Protein AF-0000000068096608 (afdb_homodimer)

Secondary structure (DSSP, 8-state):
--SSHHHHSTTSS---SSPPPSS--GGGHHHHHHHHHHHSS--TTHHHHTTSHHHHHHHHHHHHHHT-TT-SS-HHHHHHHHHHHHHHTT-HHHHHHHHHHHHHHHS-SHHHHHGGGGGG-SSS-HHHHHHHHHHHHHHSSS----HHHHHHHHHH--HHHHHHHHHHHHHHHHHHHHHHHTTPPP--TTHHHHTS---/--SSTTTSS-SSS---SSPPPSS--GGGHHHHHHHHHHHSS--TTHHHHTTSHHHHHHHHHHHHHHT-TT-SS-HHHHHHHHHHHHHHTT-HHHHHHHHHHHHHHHS-SHHHHHGGGGGG-SSS-HHHHHHHHHHHHHHSSS----HHHHHHHHHH--HHHHHHHHHHHHHHHHHHHHHHHTTPPP--TTHHHHTS---

Organism: Citrobacter rodentium (strain ICC168) (NCBI:txid637910)

InterPro domains:
  IPR003779 Alkyl hydroperoxide reductase AhpD/CMD-like [PF02627] (68-136)
  IPR029032 AhpD-like [G3DSA:1.20.1290.10] (29-189)
  IPR029032 AhpD-like [SSF69118] (20-190)

Sequence (398 aa):
MSDQKSRESSLNDPQPWVKPLTRLPSGLKPLTMAQKKHYGEVLHPTRWWGRMPFLFWLVALFVGFLERRRARLTPEMRALLMSRVSQACHCAFCIDANSLRLAERCGAMDKVLAVAQWQTSALFSAQERVALAYADAVTATPPQVDEALKAQMKQHFSDDEISEMTALLAFQNLSVRFNAALDIPSQGLCDSQKGAPRAMSDQKSRESSLNDPQPWVKPLTRLPSGLKPLTMAQKKHYGEVLHPTRWWGRMPFLFWLVALFVGFLERRRARLTPEMRALLMSRVSQACHCAFCIDANSLRLAERCGAMDKVLAVAQWQTSALFSAQERVALAYADAVTATPPQVDEALKAQMKQHFSDDEISEMTALLAFQNLSVRFNAALDIPSQGLCDSQKGA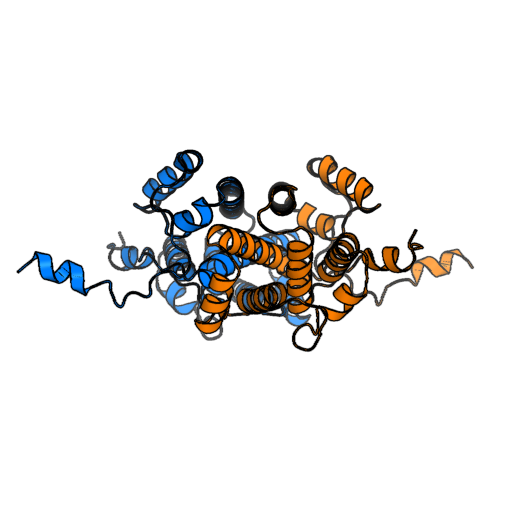PRA

Foldseek 3Di:
DVVVVVVPPCPPVPDFPDDFAPDADPLCVVVQVVCCVVQVGRQQVSRVCSVPSVVVVVLVVLVCVLCDPPDPDDQLLLLLLLCLLLVVLVQAASVQVSLQSNCVRVVDNVSSVCSPVVVPDPPDDLQSVLLSVQLNQVSDVVRHCDPVSVVSNVVRDDPRRVVSSSSSSVSSSVVNCVRVVRVRHHDCRNVVVVPDPSD/DVVVVVVPPPPVPPDFPDDFAPDADPLCVVVQVVCCVVQVGRQQVSRVCSVPSVVVVVLVVLVCVLCDPPDPDDQLLLLLLLCLLLVVLVQAASVQVSLQSNCVRVVDNPSSVCSPVVVPDPPDDLLSVLLNVQLVQVSDVVRHCDPVSVVSCVVRDDPRRVVSSSSSSVSSSVVNCVRVVRVRHHDCRNVVVVPDPPD

Structure (mmCIF, N/CA/C/O backbone):
data_AF-0000000068096608-model_v1
#
loop_
_entity.id
_entity.type
_entity.pdbx_description
1 polymer Decarboxylase
#
loop_
_atom_site.group_PDB
_atom_site.id
_atom_site.type_symbol
_atom_site.label_atom_id
_atom_site.label_alt_id
_atom_site.label_comp_id
_atom_site.label_asym_id
_atom_site.label_entity_id
_atom_site.label_seq_id
_atom_site.pdbx_PDB_ins_code
_atom_site.Cartn_x
_atom_site.Cartn_y
_atom_site.Cartn_z
_atom_site.occupancy
_atom_site.B_iso_or_equiv
_atom_site.auth_seq_id
_atom_site.auth_comp_id
_atom_site.auth_asym_id
_atom_site.auth_atom_id
_atom_site.pdbx_PDB_model_num
ATOM 1 N N . MET A 1 1 ? -47.781 9.062 4.855 1 34.31 1 MET A N 1
ATOM 2 C CA . MET A 1 1 ? -47 9.859 3.906 1 34.31 1 MET A CA 1
ATOM 3 C C . MET A 1 1 ? -45.531 9.805 4.23 1 34.31 1 MET A C 1
ATOM 5 O O . MET A 1 1 ? -44.688 9.992 3.35 1 34.31 1 MET A O 1
ATOM 9 N N . SER A 1 2 ? -45.188 9.703 5.52 1 39.62 2 SER A N 1
ATOM 10 C CA . SER A 1 2 ? -43.812 9.828 5.961 1 39.62 2 SER A CA 1
ATOM 11 C C . SER A 1 2 ? -43 8.578 5.637 1 39.62 2 SER A C 1
ATOM 13 O O . SER A 1 2 ? -41.781 8.602 5.648 1 39.62 2 SER A O 1
ATOM 15 N N . ASP A 1 3 ? -43.562 7.379 5.609 1 41.59 3 ASP A N 1
ATOM 16 C CA . ASP A 1 3 ? -42.844 6.125 5.418 1 41.59 3 ASP A CA 1
ATOM 17 C C . ASP A 1 3 ? -42.406 5.973 3.971 1 41.59 3 ASP A C 1
ATOM 19 O O . ASP A 1 3 ? -41.656 5.051 3.645 1 41.59 3 ASP A O 1
ATOM 23 N N . GLN A 1 4 ? -43.094 6.691 2.977 1 35.84 4 GLN A N 1
ATOM 24 C CA . GLN A 1 4 ? -42.719 6.527 1.573 1 35.84 4 GLN A CA 1
ATOM 25 C C . GLN A 1 4 ? -41.375 7.164 1.279 1 35.84 4 GLN A C 1
ATOM 27 O O . GLN A 1 4 ? -40.75 6.906 0.234 1 35.84 4 GLN A O 1
ATOM 32 N N . LYS A 1 5 ? -41.031 8.266 1.902 1 39.16 5 LYS A N 1
ATOM 33 C CA . LYS A 1 5 ? -39.781 8.922 1.552 1 39.16 5 LYS A CA 1
ATOM 34 C C . LYS A 1 5 ? -38.594 8 1.812 1 39.16 5 LYS A C 1
ATOM 36 O O . LYS A 1 5 ? -37.5 8.211 1.262 1 39.16 5 LYS A O 1
ATOM 41 N N . SER A 1 6 ? -38.625 7.18 2.799 1 38.69 6 SER A N 1
ATOM 42 C CA . SER A 1 6 ? -37.438 6.387 3.105 1 38.69 6 SER A CA 1
ATOM 43 C C . SER A 1 6 ? -37.188 5.336 2.029 1 38.69 6 SER A C 1
ATOM 45 O O . SER A 1 6 ? -36.094 4.773 1.949 1 38.69 6 SER A O 1
ATOM 47 N N . ARG A 1 7 ? -38.188 4.871 1.329 1 41.03 7 ARG A N 1
ATOM 48 C CA . ARG A 1 7 ? -37.969 3.822 0.338 1 41.03 7 ARG A CA 1
ATOM 49 C C . ARG A 1 7 ? -37.375 4.398 -0.949 1 41.03 7 ARG A C 1
ATOM 51 O O . ARG A 1 7 ? -36.906 3.652 -1.806 1 41.03 7 ARG A O 1
ATOM 58 N N . GLU A 1 8 ? -37.719 5.535 -1.375 1 38.59 8 GLU A N 1
ATOM 59 C CA . GLU A 1 8 ? -37.25 6.07 -2.648 1 38.59 8 GLU A CA 1
ATOM 60 C C . GLU A 1 8 ? -35.781 6.508 -2.559 1 38.59 8 GLU A C 1
ATOM 62 O O . GLU A 1 8 ? -35.219 6.941 -3.553 1 38.59 8 GLU A O 1
ATOM 67 N N . SER A 1 9 ? -35.344 6.984 -1.438 1 40.19 9 SER A N 1
ATOM 68 C CA . SER A 1 9 ? -33.969 7.473 -1.477 1 40.19 9 SER A CA 1
ATOM 69 C C . SER A 1 9 ? -33.062 6.465 -2.154 1 40.19 9 SER A C 1
ATOM 71 O O . SER A 1 9 ? -32.156 6.848 -2.91 1 40.19 9 SER A O 1
ATOM 73 N N . SER A 1 10 ? -32.844 5.148 -1.595 1 40.88 10 SER A N 1
ATOM 74 C CA . SER A 1 10 ? -31.594 4.406 -1.75 1 40.88 10 SER A CA 1
ATOM 75 C C . SER A 1 10 ? -31.516 3.748 -3.123 1 40.88 10 SER A C 1
ATOM 77 O O . SER A 1 10 ? -30.766 2.791 -3.312 1 40.88 10 SER A O 1
ATOM 79 N N . LEU A 1 11 ? -32.25 3.74 -3.863 1 43 11 LEU A N 1
ATOM 80 C CA . LEU A 1 11 ? -32.219 3.068 -5.156 1 43 11 LEU A CA 1
ATOM 81 C C . LEU A 1 11 ? -31.109 3.613 -6.031 1 43 11 LEU A C 1
ATOM 83 O O . LEU A 1 11 ? -30.578 2.898 -6.879 1 43 11 LEU A O 1
ATOM 87 N N . ASN A 1 12 ? -30.812 4.945 -5.992 1 43.88 12 ASN A N 1
ATOM 88 C CA . ASN A 1 12 ? -29.797 5.582 -6.812 1 43.88 12 ASN A CA 1
ATOM 89 C C . ASN A 1 12 ? -28.438 5.598 -6.113 1 43.88 12 ASN A C 1
ATOM 91 O O . ASN A 1 12 ? -27.484 6.195 -6.609 1 43.88 12 ASN A O 1
ATOM 95 N N . ASP A 1 13 ? -28.344 5.465 -4.809 1 51.38 13 ASP A N 1
ATOM 96 C CA . ASP A 1 13 ? -27.031 5.379 -4.172 1 51.38 13 ASP A CA 1
ATOM 97 C C . ASP A 1 13 ? -26.25 4.168 -4.68 1 51.38 13 ASP A C 1
ATOM 99 O O . ASP A 1 13 ? -26.766 3.047 -4.68 1 51.38 13 ASP A O 1
ATOM 103 N N . PRO A 1 14 ? -25.281 4.398 -5.543 1 62.41 14 PRO A N 1
ATOM 104 C CA . PRO A 1 14 ? -24.594 3.225 -6.078 1 62.41 14 PRO A CA 1
ATOM 105 C C . PRO A 1 14 ? -24.312 2.168 -5.012 1 62.41 14 PRO A C 1
ATOM 107 O O . PRO A 1 14 ? -23.875 2.504 -3.908 1 62.41 14 PRO A O 1
ATOM 110 N N . GLN A 1 15 ? -25.062 1.111 -5.039 1 79.56 15 GLN A N 1
ATOM 111 C CA . GLN A 1 15 ? -24.875 -0.04 -4.16 1 79.56 15 GLN A CA 1
ATOM 112 C C . GLN A 1 15 ? -23.438 -0.553 -4.223 1 79.56 15 GLN A C 1
ATOM 114 O O . GLN A 1 15 ? -22.844 -0.625 -5.301 1 79.56 15 GLN A O 1
ATOM 119 N N . PRO A 1 16 ? -22.797 -0.702 -3.059 1 92.88 16 PRO A N 1
ATOM 120 C CA . PRO A 1 16 ? -21.469 -1.323 -3.055 1 92.88 16 PRO A CA 1
ATOM 121 C C . PRO A 1 16 ? -21.438 -2.65 -3.809 1 92.88 16 PRO A C 1
ATOM 123 O O . PRO A 1 16 ? -22.375 -3.447 -3.703 1 92.88 16 PRO A O 1
ATOM 126 N N . TRP A 1 17 ? -20.438 -2.785 -4.598 1 97.06 17 TRP A N 1
ATOM 127 C CA . TRP A 1 17 ? -20.422 -3.979 -5.438 1 97.06 17 TRP A CA 1
ATOM 128 C C . TRP A 1 17 ? -19.906 -5.184 -4.652 1 97.06 17 TRP A C 1
ATOM 130 O O . TRP A 1 17 ? -20.141 -6.332 -5.047 1 97.06 17 TRP A O 1
ATOM 140 N N . VAL A 1 18 ? -19.172 -4.965 -3.551 1 98 18 VAL A N 1
ATOM 141 C CA . VAL A 1 18 ? -18.906 -5.945 -2.504 1 98 18 VAL A CA 1
ATOM 142 C C . VAL A 1 18 ? -19.656 -5.562 -1.233 1 98 18 VAL A C 1
ATOM 144 O O . VAL A 1 18 ? -19.484 -4.461 -0.708 1 98 18 VAL A O 1
ATOM 147 N N . LYS A 1 19 ? -20.453 -6.422 -0.754 1 95.81 19 LYS A N 1
ATOM 148 C CA . LYS A 1 19 ? -21.375 -6.102 0.34 1 95.81 19 LYS A CA 1
ATOM 149 C C . LYS A 1 19 ? -20.609 -5.895 1.646 1 95.81 19 LYS A C 1
ATOM 151 O O . LYS A 1 19 ? -19.844 -6.758 2.066 1 95.81 19 LYS A O 1
ATOM 156 N N . PRO A 1 20 ? -20.859 -4.703 2.229 1 96.75 20 PRO A N 1
ATOM 157 C CA . PRO A 1 20 ? -20.25 -4.523 3.545 1 96.75 20 PRO A CA 1
ATOM 158 C C . PRO A 1 20 ? -20.844 -5.441 4.609 1 96.75 20 PRO A C 1
ATOM 160 O O . PRO A 1 20 ? -22.031 -5.801 4.527 1 96.75 20 PRO A O 1
ATOM 163 N N . LEU A 1 21 ? -20.062 -5.816 5.598 1 97.31 21 LEU A N 1
ATOM 164 C CA . LEU A 1 21 ? -20.578 -6.617 6.707 1 97.31 21 LEU A CA 1
ATOM 165 C C . LEU A 1 21 ? -21.531 -5.809 7.566 1 97.31 21 LEU A C 1
ATOM 167 O O . LEU A 1 21 ? -21.266 -4.652 7.895 1 97.31 21 LEU A O 1
ATOM 171 N N . THR A 1 22 ? -22.609 -6.371 7.855 1 94.88 22 THR A N 1
ATOM 172 C CA . THR A 1 22 ? -23.562 -5.754 8.766 1 94.88 22 THR A CA 1
ATOM 173 C C . THR A 1 22 ? -23.203 -6.066 10.219 1 94.88 22 THR A C 1
ATOM 175 O O . THR A 1 22 ? -23.344 -5.207 11.094 1 94.88 22 THR A O 1
ATOM 178 N N . ARG A 1 23 ? -22.781 -7.273 10.43 1 96.19 23 ARG A N 1
ATOM 179 C CA . ARG A 1 23 ? -22.281 -7.695 11.734 1 96.19 23 ARG A CA 1
ATOM 180 C C . ARG A 1 23 ? -20.766 -7.852 11.719 1 96.19 23 ARG A C 1
ATOM 182 O O . ARG A 1 23 ? -20.219 -8.594 10.898 1 96.19 23 ARG A O 1
ATOM 189 N N . LEU A 1 24 ? -20.125 -7.156 12.57 1 97.12 24 LEU A N 1
ATOM 190 C CA . LEU A 1 24 ? -18.672 -7.18 12.609 1 97.12 24 LEU A CA 1
ATOM 191 C C . LEU A 1 24 ? -18.172 -8.227 13.609 1 97.12 24 LEU A C 1
ATOM 193 O O . LEU A 1 24 ? -18.797 -8.43 14.656 1 97.12 24 LEU A O 1
ATOM 197 N N . PRO A 1 25 ? -17.141 -8.891 13.281 1 97.25 25 PRO A N 1
ATOM 198 C CA . PRO A 1 25 ? -16.578 -9.867 14.219 1 97.25 25 PRO A CA 1
ATOM 199 C C . PRO A 1 25 ? -16.266 -9.266 15.578 1 97.25 25 PRO A C 1
ATOM 201 O O . PRO A 1 25 ? -15.805 -8.125 15.664 1 97.25 25 PRO A O 1
ATOM 204 N N . SER A 1 26 ? -16.438 -10.078 16.609 1 96.56 26 SER A N 1
ATOM 205 C CA . SER A 1 26 ? -16.219 -9.609 17.969 1 96.56 26 SER A CA 1
ATOM 206 C C . SER A 1 26 ? -14.758 -9.258 18.203 1 96.56 26 SER A C 1
ATOM 208 O O . SER A 1 26 ? -14.445 -8.391 19.031 1 96.56 26 SER A O 1
ATOM 210 N N . GLY A 1 27 ? -13.906 -9.836 17.469 1 96.88 27 GLY A N 1
ATOM 211 C CA . GLY A 1 27 ? -12.484 -9.57 17.594 1 96.88 27 GLY A CA 1
ATOM 212 C C . GLY A 1 27 ? -12.102 -8.148 17.219 1 96.88 27 GLY A C 1
ATOM 213 O O . GLY A 1 27 ? -11.016 -7.68 17.547 1 96.88 27 GLY A O 1
ATOM 214 N N . LEU A 1 28 ? -12.984 -7.465 16.531 1 97.44 28 LEU A N 1
ATOM 215 C CA . LEU A 1 28 ? -12.703 -6.105 16.078 1 97.44 28 LEU A CA 1
ATOM 216 C C . LEU A 1 28 ? -13.305 -5.086 17.047 1 97.44 28 LEU A C 1
ATOM 218 O O . LEU A 1 28 ? -13.211 -3.877 16.812 1 97.44 28 LEU A O 1
ATOM 222 N N . LYS A 1 29 ? -13.859 -5.52 18.172 1 97.19 29 LYS A N 1
ATOM 223 C CA . LYS A 1 29 ? -14.578 -4.637 19.078 1 97.19 29 LYS A CA 1
ATOM 224 C C . LYS A 1 29 ? -13.672 -3.52 19.594 1 97.19 29 LYS A C 1
ATOM 226 O O . LYS A 1 29 ? -14.07 -2.354 19.609 1 97.19 29 LYS A O 1
ATOM 231 N N . PRO A 1 30 ? -12.445 -3.828 20.047 1 97.75 30 PRO A N 1
ATOM 232 C CA . PRO A 1 30 ? -11.609 -2.727 20.531 1 97.75 30 PRO A CA 1
ATOM 233 C C . PRO A 1 30 ? -11.367 -1.662 19.469 1 97.75 30 PRO A C 1
ATOM 235 O O . PRO A 1 30 ? -11.312 -0.469 19.781 1 97.75 30 PRO A O 1
ATOM 238 N N . LEU A 1 31 ? -11.164 -2.064 18.266 1 96.94 31 LEU A N 1
ATOM 239 C CA . LEU A 1 31 ? -10.945 -1.125 17.172 1 96.94 31 LEU A CA 1
ATOM 240 C C . LEU A 1 31 ? -12.203 -0.318 16.875 1 96.94 31 LEU A C 1
ATOM 242 O O . LEU A 1 31 ? -12.133 0.896 16.672 1 96.94 31 LEU A O 1
ATOM 246 N N . THR A 1 32 ? -13.383 -1.022 16.844 1 97.5 32 THR A N 1
ATOM 247 C CA . THR A 1 32 ? -14.625 -0.33 16.547 1 97.5 32 THR A CA 1
ATOM 248 C C . THR A 1 32 ? -15.008 0.617 17.672 1 97.5 32 THR A C 1
ATOM 250 O O . THR A 1 32 ? -15.555 1.695 17.438 1 97.5 32 THR A O 1
ATOM 253 N N . MET A 1 33 ? -14.719 0.289 18.906 1 97.62 33 MET A N 1
ATOM 254 C CA . MET A 1 33 ? -14.977 1.17 20.047 1 97.62 33 MET A CA 1
ATOM 255 C C . MET A 1 33 ? -14.086 2.412 19.984 1 97.62 33 MET A C 1
ATOM 257 O O . MET A 1 33 ? -14.547 3.518 20.281 1 97.62 33 MET A O 1
ATOM 261 N N . ALA A 1 34 ? -12.852 2.215 19.625 1 96.06 34 ALA A N 1
ATOM 262 C CA . ALA A 1 34 ? -11.953 3.352 19.469 1 96.06 34 ALA A CA 1
ATOM 263 C C . ALA A 1 34 ? -12.43 4.285 18.359 1 96.06 34 ALA A C 1
ATOM 265 O O . ALA A 1 34 ? -12.336 5.508 18.484 1 96.06 34 ALA A O 1
ATOM 266 N N . GLN A 1 35 ? -12.859 3.725 17.266 1 96.19 35 GLN A N 1
ATOM 267 C CA . GLN A 1 35 ? -13.391 4.52 16.156 1 96.19 35 GLN A CA 1
ATOM 268 C C . GLN A 1 35 ? -14.602 5.328 16.594 1 96.19 35 GLN A C 1
ATOM 270 O O . GLN A 1 35 ? -14.711 6.52 16.281 1 96.19 35 GLN A O 1
ATOM 275 N N . LYS A 1 36 ? -15.508 4.68 17.297 1 96.19 36 LYS A N 1
ATOM 276 C CA . LYS A 1 36 ? -16.688 5.367 17.797 1 96.19 36 LYS A CA 1
ATOM 277 C C . LYS A 1 36 ? -16.312 6.5 18.75 1 96.19 36 LYS A C 1
ATOM 279 O O . LYS A 1 36 ? -16.922 7.574 18.719 1 96.19 36 LYS A O 1
ATOM 284 N N . LYS A 1 37 ? -15.375 6.25 19.562 1 95.5 37 LYS A N 1
ATOM 285 C CA . LYS A 1 37 ? -14.93 7.262 20.516 1 95.5 37 LYS A CA 1
ATOM 286 C C . LYS A 1 37 ? -14.305 8.453 19.797 1 95.5 37 LYS A C 1
ATOM 288 O O . LYS A 1 37 ? -14.586 9.609 20.141 1 95.5 37 LYS A O 1
ATOM 293 N N . HIS A 1 38 ? -13.5 8.203 18.797 1 91.06 38 HIS A N 1
ATOM 294 C CA . HIS A 1 38 ? -12.711 9.25 18.172 1 91.06 38 HIS A CA 1
ATOM 295 C C . HIS A 1 38 ? -13.516 9.953 17.078 1 91.06 38 HIS A C 1
ATOM 297 O O . HIS A 1 38 ? -13.391 11.164 16.891 1 91.06 38 HIS A O 1
ATOM 303 N N . TYR A 1 39 ? -14.32 9.172 16.359 1 92.5 39 TYR A N 1
ATOM 304 C CA . TYR A 1 39 ? -14.984 9.742 15.18 1 92.5 39 TYR A CA 1
ATOM 305 C C . TYR A 1 39 ? -16.484 9.805 15.383 1 92.5 39 TYR A C 1
ATOM 307 O O . TYR A 1 39 ? -17.203 10.398 14.57 1 92.5 39 TYR A O 1
ATOM 315 N N . GLY A 1 40 ? -16.984 9.156 16.422 1 93.06 40 GLY A N 1
ATOM 316 C CA . GLY A 1 40 ? -18.406 9.125 16.688 1 93.06 40 GLY A CA 1
ATOM 317 C C . GLY A 1 40 ? -19.125 7.992 15.977 1 93.06 40 GLY A C 1
ATOM 318 O O . GLY A 1 40 ? -20.328 7.781 16.172 1 93.06 40 GLY A O 1
ATOM 319 N N . GLU A 1 41 ? -18.422 7.223 15.125 1 95.25 41 GLU A N 1
ATOM 320 C CA . GLU A 1 41 ? -19 6.117 14.359 1 95.25 41 GLU A CA 1
ATOM 321 C C . GLU A 1 41 ? -17.922 5.133 13.922 1 95.25 41 GLU A C 1
ATOM 323 O O . GLU A 1 41 ? -16.734 5.453 13.953 1 95.25 41 GLU A O 1
ATOM 328 N N . VAL A 1 42 ? -18.406 3.904 13.523 1 96.81 42 VAL A N 1
ATOM 329 C CA . VAL A 1 42 ? -17.516 2.943 12.898 1 96.81 42 VAL A CA 1
ATOM 330 C C . VAL A 1 42 ? -17.156 3.416 11.484 1 96.81 42 VAL A C 1
ATOM 332 O O . VAL A 1 42 ? -18.047 3.795 10.711 1 96.81 42 VAL A O 1
ATOM 335 N N . LEU A 1 43 ? -15.906 3.43 11.203 1 97.06 43 LEU A N 1
ATOM 336 C CA . LEU A 1 43 ? -15.469 3.9 9.898 1 97.06 43 LEU A CA 1
ATOM 337 C C . LEU A 1 43 ? -15.875 2.918 8.805 1 97.06 43 LEU A C 1
ATOM 339 O O . LEU A 1 43 ? -15.805 1.702 8.992 1 97.06 43 LEU A O 1
ATOM 343 N N . HIS A 1 44 ? -16.266 3.385 7.688 1 97.06 44 HIS A N 1
ATOM 344 C CA . HIS A 1 44 ? -16.828 2.588 6.602 1 97.06 44 HIS A CA 1
ATOM 345 C C . HIS A 1 44 ? -15.883 1.452 6.215 1 97.06 44 HIS A C 1
ATOM 347 O O . HIS A 1 44 ? -16.312 0.311 6.043 1 97.06 44 HIS A O 1
ATOM 353 N N . PRO A 1 45 ? -14.539 1.689 6.082 1 97.88 45 PRO A N 1
ATOM 354 C CA . PRO A 1 45 ? -13.672 0.607 5.621 1 97.88 45 PRO A CA 1
ATOM 355 C C . PRO A 1 45 ? -13.688 -0.602 6.555 1 97.88 45 PRO A C 1
ATOM 357 O O . PRO A 1 45 ? -13.43 -1.727 6.117 1 97.88 45 PRO A O 1
ATOM 360 N N . THR A 1 46 ? -14.023 -0.357 7.805 1 98.31 46 THR A N 1
ATOM 361 C CA . THR A 1 46 ? -14.062 -1.433 8.789 1 98.31 46 THR A CA 1
ATOM 362 C C . THR A 1 46 ? -15.016 -2.537 8.344 1 98.31 46 THR A C 1
ATOM 364 O O . THR A 1 46 ? -14.766 -3.719 8.586 1 98.31 46 THR A O 1
ATOM 367 N N . ARG A 1 47 ? -16.031 -2.219 7.629 1 97.94 47 ARG A N 1
ATOM 368 C CA . ARG A 1 47 ? -17.062 -3.166 7.242 1 97.94 47 ARG A CA 1
ATOM 369 C C . ARG A 1 47 ? -16.609 -4.047 6.086 1 97.94 47 ARG A C 1
ATOM 371 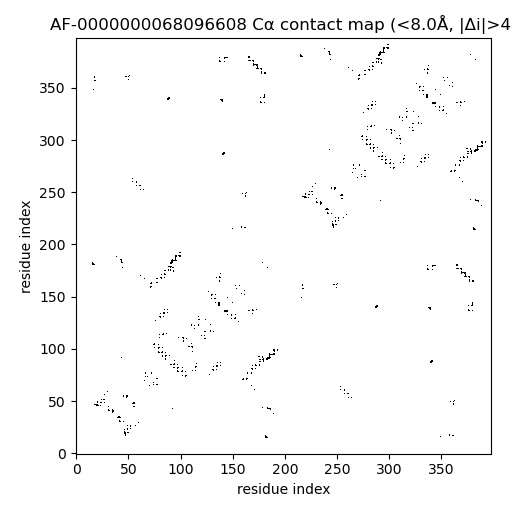O O . ARG A 1 47 ? -17.219 -5.082 5.809 1 97.94 47 ARG A O 1
ATOM 378 N N . TRP A 1 48 ? -15.602 -3.658 5.34 1 98.31 48 TRP A N 1
ATOM 379 C CA . TRP A 1 48 ? -15 -4.496 4.309 1 98.31 48 TRP A CA 1
ATOM 380 C C . TRP A 1 48 ? -13.797 -5.258 4.863 1 98.31 48 TRP A C 1
ATOM 382 O O . TRP A 1 48 ? -13.672 -6.465 4.645 1 98.31 48 TRP A O 1
ATOM 392 N N . TRP A 1 49 ? -12.961 -4.547 5.66 1 97.88 49 TRP A N 1
ATOM 393 C CA . TRP A 1 49 ? -11.805 -5.18 6.285 1 97.88 49 TRP A CA 1
ATOM 394 C C . TRP A 1 49 ? -12.242 -6.219 7.312 1 97.88 49 TRP A C 1
ATOM 396 O O . TRP A 1 49 ? -11.477 -7.121 7.66 1 97.88 49 TRP A O 1
ATOM 406 N N . GLY A 1 50 ? -13.492 -6.082 7.785 1 97.62 50 GLY A N 1
ATOM 407 C CA . GLY A 1 50 ? -14.016 -7.012 8.773 1 97.62 50 GLY A CA 1
ATOM 408 C C . GLY A 1 50 ? -13.977 -8.461 8.312 1 97.62 50 GLY A C 1
ATOM 409 O O . GLY A 1 50 ? -14.008 -9.375 9.133 1 97.62 50 GLY A O 1
ATOM 410 N N . ARG A 1 51 ? -13.945 -8.734 7.004 1 96.31 51 ARG A N 1
ATOM 411 C CA . ARG A 1 51 ? -13.844 -10.078 6.453 1 96.31 51 ARG A CA 1
ATOM 412 C C . ARG A 1 51 ? -12.5 -10.711 6.801 1 96.31 51 ARG A C 1
ATOM 414 O O . ARG A 1 51 ? -12.344 -11.93 6.727 1 96.31 51 ARG A O 1
ATOM 421 N N . MET A 1 52 ? -11.492 -9.875 7.113 1 96.06 52 MET A N 1
ATOM 422 C CA . MET A 1 52 ? -10.133 -10.289 7.445 1 96.06 52 MET A CA 1
ATOM 423 C C . MET A 1 52 ? -9.641 -9.586 8.703 1 96.06 52 MET A C 1
ATOM 425 O O . MET A 1 52 ? -8.734 -8.758 8.641 1 96.06 52 MET A O 1
ATOM 429 N N . PRO A 1 53 ? -10.148 -9.992 9.852 1 96.88 53 PRO A N 1
ATOM 430 C CA . PRO A 1 53 ? -9.883 -9.25 11.086 1 96.88 53 PRO A CA 1
ATOM 431 C C . PRO A 1 53 ? -8.398 -9.18 11.422 1 96.88 53 PRO A C 1
ATOM 433 O O . PRO A 1 53 ? -7.926 -8.156 11.93 1 96.88 53 PRO A O 1
ATOM 436 N N . PHE A 1 54 ? -7.668 -10.203 11.172 1 96.38 54 PHE A N 1
ATOM 437 C CA . PHE A 1 54 ? -6.242 -10.195 11.477 1 96.38 54 PHE A CA 1
ATOM 438 C C . PHE A 1 54 ? -5.523 -9.125 10.656 1 96.38 54 PHE A C 1
ATOM 440 O O . PHE A 1 54 ? -4.727 -8.352 11.203 1 96.38 54 PHE A O 1
ATOM 447 N N . LEU A 1 55 ? -5.777 -9.039 9.352 1 96.62 55 LEU A N 1
ATOM 448 C CA . LEU A 1 55 ? -5.156 -8.039 8.5 1 96.62 55 LEU A CA 1
ATOM 449 C C . LEU A 1 55 ? -5.578 -6.633 8.914 1 96.62 55 LEU A C 1
ATOM 451 O O . LEU A 1 55 ? -4.777 -5.695 8.859 1 96.62 55 LEU A O 1
ATOM 455 N N . PHE A 1 56 ? -6.84 -6.535 9.305 1 97.56 56 PHE A N 1
ATOM 456 C CA . PHE A 1 56 ? -7.309 -5.215 9.711 1 97.56 56 PHE A CA 1
ATOM 457 C C . PHE A 1 56 ? -6.57 -4.738 10.953 1 97.56 56 PHE A C 1
ATOM 459 O O . PHE A 1 56 ? -6.273 -3.551 11.094 1 97.56 56 PHE A O 1
ATOM 466 N N . TRP A 1 57 ? -6.254 -5.621 11.883 1 97.06 57 TRP A N 1
ATOM 467 C CA . TRP A 1 57 ? -5.441 -5.281 13.047 1 97.06 57 TRP A CA 1
ATOM 468 C C . TRP A 1 57 ? -4.047 -4.832 12.625 1 97.06 57 TRP A C 1
ATOM 470 O O . TRP A 1 57 ? -3.496 -3.883 13.188 1 97.06 57 TRP A O 1
ATOM 480 N N . LEU A 1 58 ? -3.453 -5.535 11.68 1 97.19 58 LEU A N 1
ATOM 481 C CA . LEU A 1 58 ? -2.137 -5.141 11.195 1 97.19 58 LEU A CA 1
ATOM 482 C C . LEU A 1 58 ? -2.18 -3.744 10.586 1 97.19 58 LEU A C 1
ATOM 484 O O . LEU A 1 58 ? -1.277 -2.934 10.805 1 97.19 58 LEU A O 1
ATOM 488 N N . VAL A 1 59 ? -3.264 -3.439 9.789 1 97.38 59 VAL A N 1
ATOM 489 C CA . VAL A 1 59 ? -3.467 -2.111 9.219 1 97.38 59 VAL A CA 1
ATOM 490 C C . VAL A 1 59 ? -3.562 -1.078 10.336 1 97.38 59 VAL A C 1
ATOM 492 O O . VAL A 1 59 ? -2.906 -0.035 10.289 1 97.38 59 VAL A O 1
ATOM 495 N N . ALA A 1 60 ? -4.348 -1.408 11.367 1 96.44 60 ALA A N 1
ATOM 496 C CA . ALA A 1 60 ? -4.531 -0.5 12.5 1 96.44 60 ALA A CA 1
ATOM 497 C C . ALA A 1 60 ? -3.207 -0.244 13.211 1 96.44 60 ALA A C 1
ATOM 499 O O . ALA A 1 60 ? -2.912 0.89 13.602 1 96.44 60 ALA A O 1
ATOM 500 N N . LEU A 1 61 ? -2.412 -1.27 13.391 1 95.81 61 LEU A N 1
ATOM 501 C CA . LEU A 1 61 ? -1.119 -1.134 14.055 1 95.81 61 LEU A CA 1
ATOM 502 C C . LEU A 1 61 ? -0.162 -0.302 13.203 1 95.81 61 LEU A C 1
ATOM 504 O O . LEU A 1 61 ? 0.643 0.464 13.742 1 95.81 61 LEU A O 1
ATOM 508 N N . PHE A 1 62 ? -0.229 -0.465 11.875 1 95.5 62 PHE A N 1
ATOM 509 C CA . PHE A 1 62 ? 0.569 0.346 10.961 1 95.5 62 PHE A CA 1
ATOM 510 C C . PHE A 1 62 ? 0.25 1.826 11.133 1 95.5 62 PHE A C 1
ATOM 512 O O . PHE A 1 62 ? 1.152 2.643 11.328 1 95.5 62 PHE A O 1
ATOM 519 N N . VAL A 1 63 ? -1.071 2.135 11.164 1 92.06 63 VAL A N 1
ATOM 520 C CA . VAL A 1 63 ? -1.525 3.512 11.328 1 92.06 63 VAL A CA 1
ATOM 521 C C . VAL A 1 63 ? -1.054 4.051 12.68 1 92.06 63 VAL A C 1
ATOM 523 O O . VAL A 1 63 ? -0.558 5.176 12.766 1 92.06 63 VAL A O 1
ATOM 526 N N . GLY A 1 64 ? -1.224 3.256 13.727 1 91.69 64 GLY A N 1
ATOM 527 C CA . GLY A 1 64 ? -0.791 3.666 15.055 1 91.69 64 GLY A CA 1
ATOM 528 C C . GLY A 1 64 ? 0.681 4.027 15.117 1 91.69 64 GLY A C 1
ATOM 529 O O . GLY A 1 64 ? 1.055 5.023 15.742 1 91.69 64 GLY A O 1
ATOM 530 N N . PHE A 1 65 ? 1.493 3.234 14.469 1 92.62 65 PHE A N 1
ATOM 531 C CA . PHE A 1 65 ? 2.926 3.504 14.477 1 92.62 65 PHE A CA 1
ATOM 532 C C . PHE A 1 65 ? 3.24 4.773 13.695 1 92.62 65 PHE A C 1
ATOM 534 O O . PHE A 1 65 ? 4.047 5.594 14.133 1 92.62 65 PHE A O 1
ATOM 541 N N . LEU A 1 66 ? 2.59 4.945 12.531 1 88.56 66 LEU A N 1
ATOM 542 C CA . LEU A 1 66 ? 2.883 6.09 11.672 1 88.56 66 LEU A CA 1
ATOM 543 C C . LEU A 1 66 ? 2.377 7.383 12.297 1 88.56 66 LEU A C 1
ATOM 545 O O . LEU A 1 66 ? 2.922 8.461 12.039 1 88.56 66 LEU A O 1
ATOM 549 N N . GLU A 1 67 ? 1.36 7.281 13.195 1 86 67 GLU A N 1
ATOM 550 C CA . GLU A 1 67 ? 0.758 8.461 13.812 1 86 67 GLU A CA 1
ATOM 551 C C . GLU A 1 67 ? 1.275 8.672 15.234 1 86 67 GLU A C 1
ATOM 553 O O . GLU A 1 67 ? 0.768 9.523 15.961 1 86 67 GLU A O 1
ATOM 558 N N . ARG A 1 68 ? 2.234 7.969 15.578 1 85 68 ARG A N 1
ATOM 559 C CA . ARG A 1 68 ? 2.781 8.117 16.922 1 85 68 ARG A CA 1
ATOM 560 C C . ARG A 1 68 ? 3.354 9.516 17.125 1 85 68 ARG A C 1
ATOM 562 O O . ARG A 1 68 ? 3.801 10.156 16.172 1 85 68 ARG A O 1
ATOM 569 N N . ARG A 1 69 ? 3.4 9.914 18.344 1 79 69 ARG A N 1
ATOM 570 C CA . ARG A 1 69 ? 3.838 11.25 18.703 1 79 69 ARG A CA 1
ATOM 571 C C . ARG A 1 69 ? 5.309 11.461 18.375 1 79 69 ARG A C 1
ATOM 573 O O . ARG A 1 69 ? 5.699 12.523 17.891 1 79 69 ARG A O 1
ATOM 580 N N . ARG A 1 70 ? 6.164 10.5 18.562 1 79.75 70 ARG A N 1
ATOM 581 C CA . ARG A 1 70 ? 7.605 10.664 18.375 1 79.75 70 ARG A CA 1
ATOM 582 C C . ARG A 1 70 ? 8.023 10.289 16.969 1 79.75 70 ARG A C 1
ATOM 584 O O . ARG A 1 70 ? 9.148 9.844 16.734 1 79.75 70 ARG A O 1
ATOM 591 N N . ALA A 1 71 ? 7.207 10.539 16.062 1 83.88 71 ALA A N 1
ATOM 592 C CA . ALA A 1 71 ? 7.555 10.281 14.664 1 83.88 71 ALA A CA 1
ATOM 593 C C . ALA A 1 71 ? 8.531 11.32 14.141 1 83.88 71 ALA A C 1
ATOM 595 O O . ALA A 1 71 ? 8.68 12.398 14.727 1 83.88 71 ALA A O 1
ATOM 596 N N . ARG A 1 72 ? 9.242 11 13.094 1 86.88 72 ARG A N 1
ATOM 597 C CA . ARG A 1 72 ? 10.258 11.867 12.508 1 86.88 72 ARG A CA 1
ATOM 598 C C . ARG A 1 72 ? 9.625 13 11.711 1 86.88 72 ARG A C 1
ATOM 600 O O . ARG A 1 72 ? 10.195 14.086 11.602 1 86.88 72 ARG A O 1
ATOM 607 N N . LEU A 1 73 ? 8.445 12.695 11.117 1 95.06 73 LEU A N 1
ATOM 608 C CA . LEU A 1 73 ? 7.668 13.688 10.383 1 95.06 73 LEU A CA 1
ATOM 609 C C . LEU A 1 73 ? 6.648 14.367 11.297 1 95.06 73 LEU A C 1
ATOM 611 O O . LEU A 1 73 ? 6.035 13.711 12.141 1 95.06 73 LEU A O 1
ATOM 615 N N . THR A 1 74 ? 6.48 15.695 11.164 1 95.19 74 THR A N 1
ATOM 616 C CA . THR A 1 74 ? 5.469 16.391 11.953 1 95.19 74 THR A CA 1
ATOM 617 C C . THR A 1 74 ? 4.074 15.859 11.641 1 95.19 74 THR A C 1
ATOM 619 O O . THR A 1 74 ? 3.832 15.344 10.547 1 95.19 74 THR A O 1
ATOM 622 N N . PRO A 1 75 ? 3.148 15.969 12.602 1 95.44 75 PRO A N 1
ATOM 623 C CA . PRO A 1 75 ? 1.769 15.547 12.352 1 95.44 75 PRO A CA 1
ATOM 624 C C . PRO A 1 75 ? 1.154 16.234 11.133 1 95.44 75 PRO A C 1
ATOM 626 O O . PRO A 1 75 ? 0.407 15.617 10.375 1 95.44 75 PRO A O 1
ATOM 629 N N . GLU A 1 76 ? 1.467 17.469 10.953 1 95.38 76 GLU A N 1
ATOM 630 C CA . GLU A 1 76 ? 0.936 18.219 9.82 1 95.38 76 GLU A CA 1
ATOM 631 C C . GLU A 1 76 ? 1.47 17.672 8.5 1 95.38 76 GLU A C 1
ATOM 633 O O . GLU A 1 76 ? 0.712 17.5 7.539 1 95.38 76 GLU A O 1
ATOM 638 N N . MET A 1 77 ? 2.785 17.375 8.453 1 97 77 MET A N 1
ATOM 639 C CA . MET A 1 77 ? 3.398 16.812 7.254 1 97 77 MET A CA 1
ATOM 640 C C . MET A 1 77 ? 2.779 15.469 6.898 1 97 77 MET A C 1
ATOM 642 O O . MET A 1 77 ? 2.439 15.219 5.738 1 97 77 MET A O 1
ATOM 646 N N . ARG A 1 78 ? 2.557 14.664 7.883 1 97.75 78 ARG A N 1
ATOM 647 C CA . ARG A 1 78 ? 1.956 13.359 7.648 1 97.75 78 ARG A CA 1
ATOM 648 C C . ARG A 1 78 ? 0.545 13.492 7.086 1 97.75 78 ARG A C 1
ATOM 650 O O . ARG A 1 78 ? 0.205 12.859 6.082 1 97.75 78 ARG A O 1
ATOM 657 N N . ALA A 1 79 ? -0.257 14.336 7.723 1 96.69 79 ALA A N 1
ATOM 658 C CA . ALA A 1 79 ? -1.632 14.547 7.277 1 96.69 79 ALA A CA 1
ATOM 659 C C . ALA A 1 79 ? -1.669 15.125 5.863 1 96.69 79 ALA A C 1
ATOM 661 O O . ALA A 1 79 ? -2.521 14.75 5.055 1 96.69 79 ALA A O 1
ATOM 662 N N . LEU A 1 80 ? -0.747 16.016 5.598 1 97.88 80 LEU A N 1
ATOM 663 C CA . LEU A 1 80 ? -0.653 16.656 4.293 1 97.88 80 LEU A CA 1
ATOM 664 C C . LEU A 1 80 ? -0.377 15.633 3.201 1 97.88 80 LEU A C 1
ATOM 666 O O . LEU A 1 80 ? -1.067 15.609 2.178 1 97.88 80 LEU A O 1
ATOM 670 N N . LEU A 1 81 ? 0.545 14.75 3.408 1 98.56 81 LEU A N 1
ATOM 671 C CA . LEU A 1 81 ? 0.948 13.758 2.418 1 98.56 81 LEU A CA 1
ATOM 672 C C . LEU A 1 81 ? -0.151 12.719 2.207 1 98.56 81 LEU A C 1
ATOM 674 O O . LEU A 1 81 ? -0.444 12.344 1.07 1 98.56 81 LEU A O 1
ATOM 678 N N . MET A 1 82 ? -0.754 12.305 3.301 1 98.12 82 MET A N 1
ATOM 679 C CA . MET A 1 82 ? -1.834 11.328 3.188 1 98.12 82 MET A CA 1
ATOM 680 C C . MET A 1 82 ? -3.027 11.914 2.445 1 98.12 82 MET A C 1
ATOM 682 O O . MET A 1 82 ? -3.684 11.227 1.664 1 98.12 82 MET A O 1
ATOM 686 N N . SER A 1 83 ? -3.295 13.203 2.678 1 98.44 83 SER A N 1
ATOM 687 C CA . SER A 1 83 ? -4.355 13.891 1.95 1 98.44 83 SER A CA 1
ATOM 688 C C . SER A 1 83 ? -4.066 13.914 0.452 1 98.44 83 SER A C 1
ATOM 690 O O . SER A 1 83 ? -4.949 13.625 -0.358 1 98.44 83 SER A O 1
ATOM 692 N N . ARG A 1 84 ? -2.855 14.242 0.074 1 98.81 84 ARG A N 1
ATOM 693 C CA . ARG A 1 84 ? -2.492 14.336 -1.336 1 98.81 84 ARG A CA 1
ATOM 694 C C . ARG A 1 84 ? -2.637 12.992 -2.035 1 98.81 84 ARG A C 1
ATOM 696 O O . ARG A 1 84 ? -3.207 12.914 -3.127 1 98.81 84 ARG A O 1
ATOM 703 N N . VAL A 1 85 ? -2.154 11.938 -1.382 1 98.88 85 VAL A N 1
ATOM 704 C CA . VAL A 1 85 ? -2.242 10.602 -1.953 1 98.88 85 VAL A CA 1
ATOM 705 C C . VAL A 1 85 ? -3.709 10.203 -2.115 1 98.88 85 VAL A C 1
ATOM 707 O O . VAL A 1 85 ? -4.086 9.586 -3.117 1 98.88 85 VAL A O 1
ATOM 710 N N . SER A 1 86 ? -4.559 10.516 -1.105 1 98.81 86 SER A N 1
ATOM 711 C CA . SER A 1 86 ? -5.984 10.219 -1.185 1 98.81 86 SER A CA 1
ATOM 712 C C . SER A 1 86 ? -6.621 10.883 -2.398 1 98.81 86 SER A C 1
ATOM 714 O O . SER A 1 86 ? -7.438 10.273 -3.092 1 98.81 86 SER A O 1
ATOM 716 N N . GLN A 1 87 ? -6.258 12.117 -2.654 1 98.75 87 GLN A N 1
ATOM 717 C CA . GLN A 1 87 ? -6.773 12.867 -3.793 1 98.75 87 GLN A CA 1
ATOM 718 C C . GLN A 1 87 ? -6.301 12.258 -5.109 1 98.75 87 GLN A C 1
ATOM 720 O O . GLN A 1 87 ? -7.094 12.086 -6.039 1 98.75 87 GLN A O 1
ATOM 725 N N . ALA A 1 88 ? -5.023 11.922 -5.172 1 98.69 88 ALA A N 1
ATOM 726 C CA . ALA A 1 88 ? -4.434 11.367 -6.391 1 98.69 88 ALA A CA 1
ATOM 727 C C . ALA A 1 88 ? -5.109 10.055 -6.777 1 98.69 88 ALA A C 1
ATOM 729 O O . ALA A 1 88 ? -5.227 9.742 -7.961 1 98.69 88 ALA A O 1
ATOM 730 N N . CYS A 1 89 ? -5.648 9.32 -5.801 1 98.81 89 CYS A N 1
ATOM 731 C CA . CYS A 1 89 ? -6.223 8 -6.055 1 98.81 89 CYS A CA 1
ATOM 732 C C . CYS A 1 89 ? -7.746 8.062 -6.051 1 98.81 89 CYS A C 1
ATOM 734 O O . CYS A 1 89 ? -8.414 7.027 -6.09 1 98.81 89 CYS A O 1
ATOM 736 N N . HIS A 1 90 ? -8.312 9.258 -5.926 1 98.44 90 HIS A N 1
ATOM 737 C CA . HIS A 1 90 ? -9.758 9.477 -5.949 1 98.44 90 HIS A CA 1
ATOM 738 C C . HIS A 1 90 ? -10.469 8.547 -4.973 1 98.44 90 HIS A C 1
ATOM 740 O O . HIS A 1 90 ? -11.469 7.918 -5.32 1 98.44 90 HIS A O 1
ATOM 746 N N . CYS A 1 91 ? -9.914 8.344 -3.812 1 98.56 91 CYS A N 1
ATOM 747 C CA . CYS A 1 91 ? -10.523 7.539 -2.76 1 98.56 91 CYS A CA 1
ATOM 748 C C . CYS A 1 91 ? -11.453 8.383 -1.898 1 98.56 91 CYS A C 1
ATOM 750 O O . CYS A 1 91 ? -11 9.125 -1.022 1 98.56 91 CYS A O 1
ATOM 752 N N . ALA A 1 92 ? -12.734 8.242 -2.107 1 97.69 92 ALA A N 1
ATOM 753 C CA . ALA A 1 92 ? -13.734 9.117 -1.494 1 97.69 92 ALA A CA 1
ATOM 754 C C . ALA A 1 92 ? -13.633 9.078 0.028 1 97.69 92 ALA A C 1
ATOM 756 O O . ALA A 1 92 ? -13.617 10.125 0.681 1 97.69 92 ALA A O 1
ATOM 757 N N . PHE A 1 93 ? -13.562 7.938 0.605 1 97.94 93 PHE A N 1
ATOM 758 C CA . PHE A 1 93 ? -13.453 7.84 2.057 1 97.94 93 PHE A CA 1
ATOM 759 C C . PHE A 1 93 ? -12.156 8.469 2.549 1 97.94 93 PHE A C 1
ATOM 761 O O . PHE A 1 93 ? -12.148 9.188 3.547 1 97.94 93 PHE A O 1
ATOM 768 N N . CYS A 1 94 ? -11.023 8.164 1.891 1 98.56 94 CYS A N 1
ATOM 769 C CA . CYS A 1 94 ? -9.711 8.617 2.34 1 98.56 94 CYS A CA 1
ATOM 770 C C . CYS A 1 94 ? -9.594 10.133 2.242 1 98.56 94 CYS A C 1
ATOM 772 O O . CYS A 1 94 ? -8.945 10.766 3.076 1 98.56 94 CYS A O 1
ATOM 774 N N . ILE A 1 95 ? -10.156 10.68 1.144 1 98.12 95 ILE A N 1
ATOM 775 C CA . ILE A 1 95 ? -10.164 12.141 1.024 1 98.12 95 ILE A CA 1
ATOM 776 C C . ILE A 1 95 ? -10.914 12.75 2.205 1 98.12 95 ILE A C 1
ATOM 778 O O . ILE A 1 95 ? -10.43 13.688 2.838 1 98.12 95 ILE A O 1
ATOM 782 N N . ASP A 1 96 ? -12.023 12.188 2.561 1 97.19 96 ASP A N 1
ATOM 783 C CA . ASP A 1 96 ? -12.836 12.625 3.689 1 97.19 96 ASP A CA 1
ATOM 784 C C . ASP A 1 96 ? -12.055 12.547 4.996 1 97.19 96 ASP A C 1
ATOM 786 O O . ASP A 1 96 ? -11.883 13.562 5.688 1 97.19 96 ASP A O 1
ATOM 790 N N . ALA A 1 97 ? -11.523 11.43 5.312 1 96.56 97 ALA A N 1
ATOM 791 C CA . ALA A 1 97 ? -10.844 11.164 6.578 1 96.56 97 ALA A CA 1
ATOM 792 C C . ALA A 1 97 ? -9.555 11.969 6.695 1 96.56 97 ALA A C 1
ATOM 794 O O . ALA A 1 97 ? -9.273 12.555 7.746 1 96.56 97 ALA A O 1
ATOM 795 N N . ASN A 1 98 ? -8.758 12.07 5.633 1 96.81 98 ASN A N 1
ATOM 796 C CA . ASN A 1 98 ? -7.473 12.758 5.711 1 96.81 98 ASN A CA 1
ATOM 797 C C . ASN A 1 98 ? -7.645 14.273 5.652 1 96.81 98 ASN A C 1
ATOM 799 O O . ASN A 1 98 ? -6.824 15.016 6.195 1 96.81 98 ASN A O 1
ATOM 803 N N . SER A 1 99 ? -8.734 14.734 4.977 1 96.25 99 SER A N 1
ATOM 804 C CA . SER A 1 99 ? -9.047 16.156 5.047 1 96.25 99 SER A CA 1
ATOM 805 C C . SER A 1 99 ? -9.359 16.578 6.477 1 96.25 99 SER A C 1
ATOM 807 O O . SER A 1 99 ? -8.906 17.625 6.934 1 96.25 99 SER A O 1
ATOM 809 N N . LEU A 1 100 ? -10.164 15.758 7.145 1 95.06 100 LEU A N 1
ATOM 810 C CA . LEU A 1 100 ? -10.453 16.031 8.547 1 95.06 100 LEU A CA 1
ATOM 811 C C . LEU A 1 100 ? -9.172 16.094 9.367 1 95.06 100 LEU A C 1
ATOM 813 O O . LEU A 1 100 ? -8.969 17.031 10.141 1 95.06 100 LEU A O 1
ATOM 817 N N . ARG A 1 101 ? -8.328 15.117 9.188 1 94.31 101 ARG A N 1
ATOM 818 C CA . ARG A 1 101 ? -7.09 15.047 9.953 1 94.31 101 ARG A CA 1
ATOM 819 C C . ARG A 1 101 ? -6.219 16.266 9.703 1 94.31 101 ARG A C 1
ATOM 821 O O . ARG A 1 101 ? -5.668 16.859 10.633 1 94.31 101 ARG A O 1
ATOM 828 N N . LEU A 1 102 ? -6.066 16.641 8.422 1 96.44 102 LEU A N 1
ATOM 829 C CA . LEU A 1 102 ? -5.254 17.797 8.078 1 96.44 102 LEU A CA 1
ATOM 830 C C . LEU A 1 102 ? -5.836 19.062 8.68 1 96.44 102 LEU A C 1
ATOM 832 O O . LEU A 1 102 ? -5.102 19.906 9.219 1 96.44 102 LEU A O 1
ATOM 836 N N . ALA A 1 103 ? -7.117 19.219 8.625 1 95.25 103 ALA A N 1
ATOM 837 C CA . ALA A 1 103 ? -7.785 20.375 9.219 1 95.25 103 ALA A CA 1
ATOM 838 C C . ALA A 1 103 ? -7.5 20.469 10.711 1 95.25 103 ALA A C 1
ATOM 840 O O . ALA A 1 103 ? -7.203 21.547 11.227 1 95.25 103 ALA A O 1
ATOM 841 N N . GLU A 1 104 ? -7.559 19.344 11.359 1 92.44 104 GLU A N 1
ATOM 842 C CA . GLU A 1 104 ? -7.301 19.281 12.797 1 92.44 104 GLU A CA 1
ATOM 843 C C . GLU A 1 104 ? -5.863 19.688 13.117 1 92.44 104 GLU A C 1
ATOM 845 O O . GLU A 1 104 ? -5.605 20.328 14.141 1 92.44 104 GLU A O 1
ATOM 850 N N . ARG A 1 105 ? -4.945 19.344 12.25 1 92.38 105 ARG A N 1
ATOM 851 C CA . ARG A 1 105 ? -3.531 19.562 12.523 1 92.38 105 ARG A CA 1
ATOM 852 C C . ARG A 1 105 ? -3.125 21 12.188 1 92.38 105 ARG A C 1
ATOM 854 O O . ARG A 1 105 ? -2.281 21.594 12.875 1 92.38 105 ARG A O 1
ATOM 861 N N . CYS A 1 106 ? -3.707 21.516 11.148 1 91.44 106 CYS A N 1
ATOM 862 C CA . CYS A 1 106 ? -3.295 22.844 10.711 1 91.44 106 CYS A CA 1
ATOM 863 C C . CYS A 1 106 ? -4.188 23.922 11.312 1 91.44 106 CYS A C 1
ATOM 865 O O . CYS A 1 106 ? -3.832 25.109 11.312 1 91.44 106 CYS A O 1
ATOM 867 N N . GLY A 1 107 ? -5.34 23.562 11.773 1 87.81 107 GLY A N 1
ATOM 868 C CA . GLY A 1 107 ? -6.25 24.516 12.398 1 87.81 107 GLY A CA 1
ATOM 869 C C . GLY A 1 107 ? -6.965 25.406 11.398 1 87.81 107 GLY A C 1
ATOM 870 O O . GLY A 1 107 ? -7.516 26.438 11.773 1 87.81 107 GLY A O 1
ATOM 871 N N . ALA A 1 108 ? -6.84 25.141 10.125 1 83 108 ALA A N 1
ATOM 872 C CA . ALA A 1 108 ? -7.473 25.922 9.07 1 83 108 ALA A CA 1
ATOM 873 C C . ALA A 1 108 ? -7.816 25.047 7.867 1 83 108 ALA A C 1
ATOM 875 O O . ALA A 1 108 ? -7.191 24.016 7.648 1 83 108 ALA A O 1
ATOM 876 N N . MET A 1 109 ? -8.867 25.516 7.16 1 91.06 109 MET A N 1
ATOM 877 C CA . MET A 1 109 ? -9.328 24.75 6 1 91.06 109 MET A CA 1
ATOM 878 C C . MET A 1 109 ? -8.594 25.188 4.738 1 91.06 109 MET A C 1
ATOM 880 O O . MET A 1 109 ? -8.625 24.484 3.727 1 91.06 109 MET A O 1
ATOM 884 N N . ASP A 1 110 ? -7.938 26.281 4.762 1 91.38 110 ASP A N 1
ATOM 885 C CA . ASP A 1 110 ? -7.312 26.828 3.559 1 91.38 110 ASP A CA 1
ATOM 886 C C . ASP A 1 110 ? -6.305 25.844 2.969 1 91.38 110 ASP A C 1
ATOM 888 O O . ASP A 1 110 ? -6.316 25.594 1.762 1 91.38 110 ASP A O 1
ATOM 892 N N . LYS A 1 111 ? -5.504 25.297 3.85 1 92.94 111 LYS A N 1
ATOM 893 C CA . LYS A 1 111 ? -4.508 24.344 3.379 1 92.94 111 LYS A CA 1
ATOM 894 C C . LYS A 1 111 ? -5.172 23.078 2.844 1 92.94 111 LYS A C 1
ATOM 896 O O . LYS A 1 111 ? -4.742 22.531 1.828 1 92.94 111 LYS A O 1
ATOM 901 N N . VAL A 1 112 ? -6.203 22.609 3.521 1 94.75 112 VAL A N 1
ATOM 902 C CA . VAL A 1 112 ? -6.941 21.422 3.113 1 94.75 112 VAL A CA 1
ATOM 903 C C . VAL A 1 112 ? -7.465 21.594 1.691 1 94.75 112 VAL A C 1
ATOM 905 O O . VAL A 1 112 ? -7.312 20.703 0.85 1 94.75 112 VAL A O 1
ATOM 908 N N . LEU A 1 113 ? -7.977 22.734 1.398 1 94.44 113 LEU A N 1
ATOM 909 C CA . LEU A 1 113 ? -8.609 23.031 0.117 1 94.44 113 LEU A CA 1
ATOM 910 C C . LEU A 1 113 ? -7.566 23.234 -0.973 1 94.44 113 LEU A C 1
ATOM 912 O O . LEU A 1 113 ? -7.867 23.109 -2.162 1 94.44 113 LEU A O 1
ATOM 916 N N . ALA A 1 114 ? -6.391 23.547 -0.553 1 97.12 114 ALA A N 1
ATOM 917 C CA . ALA A 1 114 ? -5.352 23.906 -1.509 1 97.12 114 ALA A CA 1
ATOM 918 C C . ALA A 1 114 ? -4.516 22.703 -1.911 1 97.12 114 ALA A C 1
ATOM 920 O O . ALA A 1 114 ? -3.76 22.75 -2.883 1 97.12 114 ALA A O 1
ATOM 921 N N . VAL A 1 115 ? -4.656 21.594 -1.238 1 98.06 115 VAL A N 1
ATOM 922 C CA . VAL A 1 115 ? -3.777 20.438 -1.434 1 98.06 115 VAL A CA 1
ATOM 923 C C . VAL A 1 115 ? -3.844 19.984 -2.889 1 98.06 115 VAL A C 1
ATOM 925 O O . VAL A 1 115 ? -2.816 19.656 -3.492 1 98.06 115 VAL A O 1
ATOM 928 N N . ALA A 1 116 ? -5.023 19.969 -3.469 1 97 116 ALA A N 1
ATOM 929 C CA . ALA A 1 116 ? -5.211 19.469 -4.828 1 97 116 ALA A CA 1
ATOM 930 C C . ALA A 1 116 ? -4.438 20.312 -5.836 1 97 116 ALA A C 1
ATOM 932 O O . ALA A 1 116 ? -4.023 19.812 -6.883 1 97 116 ALA A O 1
ATOM 933 N N . GLN A 1 117 ? -4.238 21.547 -5.52 1 97.56 117 GLN A N 1
ATOM 934 C CA . GLN A 1 117 ? -3.523 22.469 -6.395 1 97.56 117 GLN A CA 1
ATOM 935 C C . GLN A 1 117 ? -2.266 23 -5.719 1 97.56 117 GLN A C 1
ATOM 937 O O . GLN A 1 117 ? -1.988 24.203 -5.777 1 97.56 117 GLN A O 1
ATOM 942 N N . TRP A 1 118 ? -1.606 22.172 -5.07 1 97.81 118 TRP A N 1
ATOM 943 C CA . TRP A 1 118 ? -0.463 22.609 -4.273 1 97.81 118 TRP A CA 1
ATOM 944 C C . TRP A 1 118 ? 0.602 23.25 -5.152 1 97.81 118 TRP A C 1
ATOM 946 O O . TRP A 1 118 ? 1.335 24.141 -4.695 1 97.81 118 TRP A O 1
ATOM 956 N N . GLN A 1 119 ? 0.727 22.859 -6.391 1 97.19 119 GLN A N 1
ATOM 957 C CA . GLN A 1 119 ? 1.784 23.328 -7.277 1 97.19 119 GLN A CA 1
ATOM 958 C C . GLN A 1 119 ? 1.671 24.828 -7.516 1 97.19 119 GLN A C 1
ATOM 960 O O . GLN A 1 119 ? 2.672 25.5 -7.773 1 97.19 119 GLN A O 1
ATOM 965 N N . THR A 1 120 ? 0.486 25.344 -7.371 1 97 120 THR A N 1
ATOM 966 C CA . THR A 1 120 ? 0.277 26.766 -7.68 1 97 120 THR A CA 1
ATOM 967 C C . THR A 1 120 ? -0.099 27.531 -6.422 1 97 120 THR A C 1
ATOM 969 O O . THR A 1 120 ? -0.283 28.75 -6.473 1 97 120 THR A O 1
ATOM 972 N N . SER A 1 121 ? -0.227 26.875 -5.336 1 97 121 SER A N 1
ATOM 973 C CA . SER A 1 121 ? -0.625 27.516 -4.094 1 97 121 SER A CA 1
ATOM 974 C C . SER A 1 121 ? 0.581 28.109 -3.367 1 97 121 SER A C 1
ATOM 976 O O . SER A 1 121 ? 1.65 27.5 -3.332 1 97 121 SER A O 1
ATOM 978 N N . ALA A 1 122 ? 0.406 29.266 -2.719 1 96.31 122 ALA A N 1
ATOM 979 C CA . ALA A 1 122 ? 1.47 29.906 -1.95 1 96.31 122 ALA A CA 1
ATOM 980 C C . ALA A 1 122 ? 1.454 29.438 -0.498 1 96.31 122 ALA A C 1
ATOM 982 O O . ALA A 1 122 ? 2.303 29.844 0.301 1 96.31 122 ALA A O 1
ATOM 983 N N . LEU A 1 123 ? 0.592 28.5 -0.16 1 96.56 123 LEU A N 1
ATOM 984 C CA . LEU A 1 123 ? 0.341 28.156 1.235 1 96.56 123 LEU A CA 1
ATOM 985 C C . LEU A 1 123 ? 1.331 27.094 1.722 1 96.56 123 LEU A C 1
ATOM 987 O O . LEU A 1 123 ? 1.365 26.766 2.912 1 96.56 123 LEU A O 1
ATOM 991 N N . PHE A 1 124 ? 2.178 26.609 0.846 1 97.81 124 PHE A N 1
ATOM 992 C CA . PHE A 1 124 ? 3.057 25.5 1.206 1 97.81 124 PHE A CA 1
ATOM 993 C C . PHE A 1 124 ? 4.516 25.953 1.21 1 97.81 124 PHE A C 1
ATOM 995 O O . PHE A 1 124 ? 4.949 26.688 0.318 1 97.81 124 PHE A O 1
ATOM 1002 N N . SER A 1 125 ? 5.215 25.562 2.262 1 97.56 125 SER A N 1
ATOM 1003 C CA . SER A 1 125 ? 6.645 25.828 2.355 1 97.56 125 SER A CA 1
ATOM 1004 C C . SER A 1 125 ? 7.426 25.062 1.291 1 97.56 125 SER A C 1
ATOM 1006 O O . SER A 1 125 ? 6.891 24.156 0.66 1 97.56 125 SER A O 1
ATOM 1008 N N . ALA A 1 126 ? 8.727 25.406 1.083 1 97.94 126 ALA A N 1
ATOM 1009 C CA . ALA A 1 126 ? 9.594 24.688 0.144 1 97.94 126 ALA A CA 1
ATOM 1010 C C . ALA A 1 126 ? 9.727 23.219 0.519 1 97.94 126 ALA A C 1
ATOM 1012 O O . ALA A 1 126 ? 9.719 22.344 -0.354 1 97.94 126 ALA A O 1
ATOM 1013 N N . GLN A 1 127 ? 9.812 22.984 1.813 1 98.31 127 GLN A N 1
ATOM 1014 C CA . GLN A 1 127 ? 9.922 21.609 2.305 1 98.31 127 GLN A CA 1
ATOM 1015 C C . GLN A 1 127 ? 8.648 20.812 2.021 1 98.31 127 GLN A C 1
ATOM 1017 O O . GLN A 1 127 ? 8.711 19.672 1.567 1 98.31 127 GLN A O 1
ATOM 1022 N N . GLU A 1 128 ? 7.516 21.406 2.264 1 98.5 128 GLU A N 1
ATOM 1023 C CA . GLU A 1 128 ? 6.234 20.766 1.992 1 98.5 128 GLU A CA 1
ATOM 1024 C C . GLU A 1 128 ? 6.059 20.484 0.501 1 98.5 128 GLU A C 1
ATOM 1026 O O . GLU A 1 128 ? 5.539 19.438 0.114 1 98.5 128 GLU A O 1
ATOM 1031 N N . ARG A 1 129 ? 6.477 21.422 -0.321 1 98.69 129 ARG A N 1
ATOM 1032 C CA . ARG A 1 129 ? 6.324 21.266 -1.76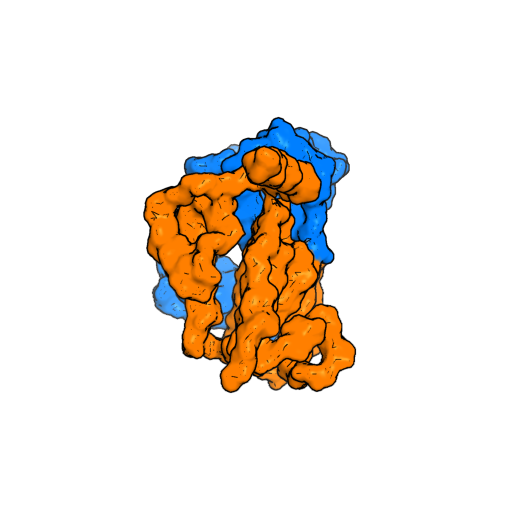5 1 98.69 129 ARG A CA 1
ATOM 1033 C C . ARG A 1 129 ? 7.145 20.094 -2.287 1 98.69 129 ARG A C 1
ATOM 1035 O O . ARG A 1 129 ? 6.672 19.328 -3.129 1 98.69 129 ARG A O 1
ATOM 1042 N N . VAL A 1 130 ? 8.352 19.953 -1.786 1 98.81 130 VAL A N 1
ATOM 1043 C CA . VAL A 1 130 ? 9.195 18.828 -2.191 1 98.81 130 VAL A CA 1
ATOM 1044 C C . VAL A 1 130 ? 8.57 17.516 -1.722 1 98.81 130 VAL A C 1
ATOM 1046 O O . VAL A 1 130 ? 8.555 16.531 -2.461 1 98.81 130 VAL A O 1
ATOM 1049 N N . ALA A 1 131 ? 8.008 17.531 -0.52 1 98.88 131 ALA A N 1
ATOM 1050 C CA . ALA A 1 131 ? 7.363 16.344 0.026 1 98.88 131 ALA A CA 1
ATOM 1051 C C . ALA A 1 131 ? 6.113 15.977 -0.771 1 98.88 131 ALA A C 1
ATOM 1053 O O . ALA A 1 131 ? 5.84 14.805 -1.015 1 98.88 131 ALA A O 1
ATOM 1054 N N . LEU A 1 132 ? 5.367 16.953 -1.151 1 98.88 132 LEU A N 1
ATOM 1055 C CA . LEU A 1 132 ? 4.168 16.734 -1.954 1 98.88 132 LEU A CA 1
ATOM 1056 C C . LEU A 1 132 ? 4.535 16.219 -3.34 1 98.88 132 LEU A C 1
ATOM 1058 O O . LEU A 1 132 ? 3.861 15.32 -3.867 1 98.88 132 LEU A O 1
ATOM 1062 N N . ALA A 1 133 ? 5.605 16.734 -3.926 1 98.94 133 ALA A N 1
ATOM 1063 C CA . ALA A 1 133 ? 6.094 16.219 -5.199 1 98.94 133 ALA A CA 1
ATOM 1064 C C . ALA A 1 133 ? 6.508 14.758 -5.066 1 98.94 133 ALA A C 1
ATOM 1066 O O . ALA A 1 133 ? 6.246 13.945 -5.961 1 98.94 133 ALA A O 1
ATOM 1067 N N . TYR A 1 134 ? 7.102 14.516 -3.988 1 98.94 134 TYR A N 1
ATOM 1068 C CA . TYR A 1 134 ? 7.512 13.141 -3.713 1 98.94 134 TYR A CA 1
ATOM 1069 C C . TYR A 1 134 ? 6.301 12.234 -3.562 1 98.94 134 TYR A C 1
ATOM 1071 O O . TYR A 1 134 ? 6.293 11.109 -4.07 1 98.94 134 TYR A O 1
ATOM 1079 N N . ALA A 1 135 ? 5.27 12.688 -2.869 1 98.94 135 ALA A N 1
ATOM 1080 C CA . ALA A 1 135 ? 4.031 11.922 -2.723 1 98.94 135 ALA A CA 1
ATOM 1081 C C . ALA A 1 135 ? 3.42 11.602 -4.082 1 98.94 135 ALA A C 1
ATOM 1083 O O . ALA A 1 135 ? 3.014 10.469 -4.336 1 98.94 135 ALA A O 1
ATOM 1084 N N . ASP A 1 136 ? 3.379 12.602 -4.98 1 98.88 136 ASP A N 1
ATOM 1085 C CA . ASP A 1 136 ? 2.863 12.391 -6.332 1 98.88 136 ASP A CA 1
ATOM 1086 C C . ASP A 1 136 ? 3.703 11.359 -7.082 1 98.88 136 ASP A C 1
ATOM 1088 O O . ASP A 1 136 ? 3.16 10.461 -7.727 1 98.88 136 ASP A O 1
ATOM 1092 N N . ALA A 1 137 ? 5.008 11.492 -6.961 1 98.94 137 ALA A N 1
ATOM 1093 C CA . ALA A 1 137 ? 5.93 10.625 -7.695 1 98.94 137 ALA A CA 1
ATOM 1094 C C . ALA A 1 137 ? 5.828 9.18 -7.219 1 98.94 137 ALA A C 1
ATOM 1096 O O . ALA A 1 137 ? 5.82 8.25 -8.031 1 98.94 137 ALA A O 1
ATOM 1097 N N . VAL A 1 138 ? 5.707 8.969 -5.922 1 98.94 138 VAL A N 1
ATOM 1098 C CA . VAL A 1 138 ? 5.641 7.633 -5.328 1 98.94 138 VAL A CA 1
ATOM 1099 C C . VAL A 1 138 ? 4.301 6.984 -5.668 1 98.94 138 VAL A C 1
ATOM 1101 O O . VAL A 1 138 ? 4.223 5.77 -5.859 1 98.94 138 VAL A O 1
ATOM 1104 N N . THR A 1 139 ? 3.252 7.762 -5.805 1 98.94 139 THR A N 1
ATOM 1105 C CA . THR A 1 139 ? 1.892 7.27 -5.984 1 98.94 139 THR A CA 1
ATOM 1106 C C . THR A 1 139 ? 1.616 6.973 -7.457 1 98.94 139 THR A C 1
ATOM 1108 O O . THR A 1 139 ? 0.761 6.145 -7.781 1 98.94 139 THR A O 1
ATOM 1111 N N . ALA A 1 140 ? 2.348 7.539 -8.398 1 98.88 140 ALA A N 1
ATOM 1112 C CA . ALA A 1 140 ? 2.172 7.328 -9.836 1 98.88 140 ALA A CA 1
ATOM 1113 C C . ALA A 1 140 ? 2.355 5.859 -10.195 1 98.88 140 ALA A C 1
ATOM 1115 O O . ALA A 1 140 ? 2.969 5.098 -9.445 1 98.88 140 ALA A O 1
ATOM 1116 N N . THR A 1 141 ? 1.825 5.43 -11.344 1 98.81 141 THR A N 1
ATOM 1117 C CA . THR A 1 141 ? 2.049 4.094 -11.883 1 98.81 141 THR A CA 1
ATOM 1118 C C . THR A 1 141 ? 2.678 4.176 -13.273 1 98.81 141 THR A C 1
ATOM 1120 O O . THR A 1 141 ? 2 4.5 -14.25 1 98.81 141 THR A O 1
ATOM 1123 N N . PRO A 1 142 ? 3.924 3.908 -13.453 1 98.56 142 PRO A N 1
ATOM 1124 C CA . PRO A 1 142 ? 4.801 3.533 -12.344 1 98.56 142 PRO A CA 1
ATOM 1125 C C . PRO A 1 142 ? 5.277 4.734 -11.531 1 98.56 142 PRO A C 1
ATOM 1127 O O . PRO A 1 142 ? 5.168 5.875 -11.992 1 98.56 142 PRO A O 1
ATOM 1130 N N . PRO A 1 143 ? 5.785 4.453 -10.266 1 98.75 143 PRO A N 1
ATOM 1131 C CA . PRO A 1 143 ? 6.426 5.527 -9.508 1 98.75 143 PRO A CA 1
ATOM 1132 C C . PRO A 1 143 ? 7.52 6.238 -10.297 1 98.75 143 PRO A C 1
ATOM 1134 O O . PRO A 1 143 ? 8.25 5.602 -11.055 1 98.75 143 PRO A O 1
ATOM 1137 N N . GLN A 1 144 ? 7.598 7.625 -10.117 1 97.81 144 GLN A N 1
ATOM 1138 C CA . GLN A 1 144 ? 8.484 8.461 -10.922 1 97.81 144 GLN A CA 1
ATOM 1139 C C . GLN A 1 144 ? 9.359 9.344 -10.031 1 97.81 144 GLN A C 1
ATOM 1141 O O . GLN A 1 144 ? 9.273 10.57 -10.094 1 97.81 144 GLN A O 1
ATOM 1146 N N . VAL A 1 145 ? 10.25 8.758 -9.297 1 98.56 145 VAL A N 1
ATOM 1147 C CA . VAL A 1 145 ? 11.18 9.523 -8.469 1 98.56 145 VAL A CA 1
ATOM 1148 C C . VAL A 1 145 ? 12.484 9.758 -9.242 1 98.56 145 VAL A C 1
ATOM 1150 O O . VAL A 1 145 ? 13.414 8.961 -9.141 1 98.56 145 VAL A O 1
ATOM 1153 N N . ASP A 1 146 ? 12.594 10.836 -9.898 1 98.06 146 ASP A N 1
ATOM 1154 C CA . ASP A 1 146 ? 13.75 11.07 -10.75 1 98.06 146 ASP A CA 1
ATOM 1155 C C . ASP A 1 146 ? 14.891 11.703 -9.969 1 98.06 146 ASP A C 1
ATOM 1157 O O . ASP A 1 146 ? 14.75 11.992 -8.773 1 98.06 146 ASP A O 1
ATOM 1161 N N . GLU A 1 147 ? 16.016 11.945 -10.609 1 97.94 147 GLU A N 1
ATOM 1162 C CA . GLU A 1 147 ? 17.234 12.406 -9.953 1 97.94 147 GLU A CA 1
ATOM 1163 C C . GLU A 1 147 ? 17.047 13.812 -9.391 1 97.94 147 GLU A C 1
ATOM 1165 O O . GLU A 1 147 ? 17.578 14.133 -8.32 1 97.94 147 GLU A O 1
ATOM 1170 N N . ALA A 1 148 ? 16.344 14.648 -10.047 1 98.56 148 ALA A N 1
ATOM 1171 C CA . ALA A 1 148 ? 16.125 16 -9.57 1 98.56 148 ALA A CA 1
ATOM 1172 C C . ALA A 1 148 ? 15.32 16 -8.273 1 98.56 148 ALA A C 1
ATOM 1174 O O . ALA A 1 148 ? 15.648 16.734 -7.332 1 98.56 148 ALA A O 1
ATOM 1175 N N . LEU A 1 149 ? 14.305 15.211 -8.234 1 98.75 149 LEU A N 1
ATOM 1176 C CA . LEU A 1 149 ? 13.484 15.117 -7.031 1 98.75 149 LEU A CA 1
ATOM 1177 C C . LEU A 1 149 ? 14.273 14.5 -5.879 1 98.75 149 LEU A C 1
ATOM 1179 O O . LEU A 1 149 ? 14.164 14.945 -4.734 1 98.75 149 LEU A O 1
ATOM 1183 N N . LYS A 1 150 ? 15.07 13.484 -6.176 1 98.75 150 LYS A N 1
ATOM 1184 C CA . LYS A 1 150 ? 15.93 12.891 -5.156 1 98.75 150 LYS A CA 1
ATOM 1185 C C . LYS A 1 150 ? 16.844 13.938 -4.531 1 98.75 150 LYS A C 1
ATOM 1187 O O . LYS A 1 150 ? 17 13.992 -3.311 1 98.75 150 LYS A O 1
ATOM 1192 N N . ALA A 1 151 ? 17.406 14.695 -5.352 1 98.62 151 ALA A N 1
ATOM 1193 C CA . ALA A 1 151 ? 18.312 15.734 -4.871 1 98.62 151 ALA A CA 1
ATOM 1194 C C . ALA A 1 151 ? 17.578 16.734 -3.979 1 98.62 151 ALA A C 1
ATOM 1196 O O . ALA A 1 151 ? 18.094 17.141 -2.939 1 98.62 151 ALA A O 1
ATOM 1197 N N . GLN A 1 152 ? 16.375 17.156 -4.387 1 98.75 152 GLN A N 1
ATOM 1198 C CA . GLN A 1 152 ? 15.586 18.078 -3.582 1 98.75 152 GLN A CA 1
ATOM 1199 C C . GLN A 1 152 ? 15.203 17.453 -2.242 1 98.75 152 GLN A C 1
ATOM 1201 O O . GLN A 1 152 ? 15.266 18.109 -1.204 1 98.75 152 GLN A O 1
ATOM 1206 N N . MET A 1 153 ? 14.836 16.203 -2.281 1 98.81 153 MET A N 1
ATOM 1207 C CA . MET A 1 153 ? 14.508 15.492 -1.049 1 98.81 153 MET A CA 1
ATOM 1208 C C . MET A 1 153 ? 15.703 15.469 -0.099 1 98.81 153 MET A C 1
ATOM 1210 O O . MET A 1 153 ? 15.555 15.727 1.097 1 98.81 153 MET A O 1
ATOM 1214 N N . LYS A 1 154 ? 16.891 15.227 -0.571 1 98.5 154 LYS A N 1
ATOM 1215 C CA . LYS A 1 154 ? 18.094 15.109 0.246 1 98.5 154 LYS A CA 1
ATOM 1216 C C . LYS A 1 154 ? 18.5 16.469 0.819 1 98.5 154 LYS A C 1
ATOM 1218 O O . LYS A 1 154 ? 19.219 16.531 1.821 1 98.5 154 LYS A O 1
ATOM 1223 N N . GLN A 1 155 ? 17.984 17.531 0.204 1 98.38 155 GLN A N 1
ATOM 1224 C CA . GLN A 1 155 ? 18.25 18.875 0.72 1 98.38 155 GLN A CA 1
ATOM 1225 C C . GLN A 1 155 ? 17.391 19.172 1.949 1 98.38 155 GLN A C 1
ATOM 1227 O O . GLN A 1 155 ? 17.797 19.953 2.82 1 98.38 155 GLN A O 1
ATOM 1232 N N . HIS A 1 156 ? 16.281 18.484 2.057 1 98.25 156 HIS A N 1
ATOM 1233 C CA . HIS A 1 156 ? 15.32 18.875 3.078 1 98.25 156 HIS A CA 1
ATOM 1234 C C . HIS A 1 156 ? 15.18 17.781 4.145 1 98.25 156 HIS A C 1
ATOM 1236 O O . HIS A 1 156 ? 14.719 18.062 5.254 1 98.25 156 HIS A O 1
ATOM 1242 N N . PHE A 1 157 ? 15.562 16.547 3.781 1 98.44 157 PHE A N 1
ATOM 1243 C CA . PHE A 1 157 ? 15.25 15.438 4.668 1 98.44 157 PHE A CA 1
ATOM 1244 C C . PHE A 1 157 ? 16.438 14.484 4.781 1 98.44 157 PHE A C 1
ATOM 1246 O O . PHE A 1 157 ? 17.156 14.258 3.807 1 98.44 157 PHE A O 1
ATOM 1253 N N . SER A 1 158 ? 16.594 13.906 5.98 1 98 158 SER A N 1
ATOM 1254 C CA . SER A 1 158 ? 17.594 12.875 6.211 1 98 158 SER A CA 1
ATOM 1255 C C . SER A 1 158 ? 17.156 11.539 5.637 1 98 158 SER A C 1
ATOM 1257 O O . SER A 1 158 ? 15.984 11.359 5.277 1 98 158 SER A O 1
ATOM 1259 N N . ASP A 1 159 ? 18.078 10.578 5.57 1 97.62 159 ASP A N 1
ATOM 1260 C CA . ASP A 1 159 ? 17.766 9.227 5.109 1 97.62 159 ASP A CA 1
ATOM 1261 C C . ASP A 1 159 ? 16.656 8.594 5.965 1 97.62 159 ASP A C 1
ATOM 1263 O O . ASP A 1 159 ? 15.781 7.91 5.441 1 97.62 159 ASP A O 1
ATOM 1267 N N . ASP A 1 160 ? 16.703 8.859 7.258 1 97 160 ASP A N 1
ATOM 1268 C CA . ASP A 1 160 ? 15.703 8.312 8.164 1 97 160 ASP A CA 1
ATOM 1269 C C . ASP A 1 160 ? 14.336 8.93 7.898 1 97 160 ASP A C 1
ATOM 1271 O O . ASP A 1 160 ? 13.32 8.227 7.895 1 97 160 ASP A O 1
ATOM 1275 N N . GLU A 1 161 ? 14.32 10.219 7.676 1 97.88 161 GLU A N 1
ATOM 1276 C CA . GLU A 1 161 ? 13.062 10.906 7.387 1 97.88 161 GLU A CA 1
ATOM 1277 C C . GLU A 1 161 ? 12.492 10.469 6.043 1 97.88 161 GLU A C 1
ATOM 1279 O O . GLU A 1 161 ? 11.281 10.258 5.914 1 97.88 161 GLU A O 1
ATOM 1284 N N . ILE A 1 162 ? 13.359 10.305 5.035 1 98.69 162 ILE A N 1
ATOM 1285 C CA . ILE A 1 162 ? 12.93 9.852 3.717 1 98.69 162 ILE A CA 1
ATOM 1286 C C . ILE A 1 162 ? 12.352 8.438 3.812 1 98.69 162 ILE A C 1
ATOM 1288 O O . ILE A 1 162 ? 11.32 8.141 3.215 1 98.69 162 ILE A O 1
ATOM 1292 N N . SER A 1 163 ? 12.992 7.648 4.609 1 97.81 163 SER A N 1
ATOM 1293 C CA . SER A 1 163 ? 12.516 6.277 4.789 1 97.81 163 SER A CA 1
ATOM 1294 C C . SER A 1 163 ? 11.141 6.25 5.434 1 97.81 163 SER A C 1
ATOM 1296 O O . SER A 1 163 ? 10.242 5.543 4.969 1 97.81 163 SER A O 1
ATOM 1298 N N . GLU A 1 164 ? 10.977 7 6.445 1 97.12 164 GLU A N 1
ATOM 1299 C CA . GLU A 1 164 ? 9.68 7.047 7.129 1 97.12 164 GLU A CA 1
ATOM 1300 C C . GLU A 1 164 ? 8.609 7.652 6.234 1 97.12 164 GLU A C 1
ATOM 1302 O O . GLU A 1 164 ? 7.469 7.18 6.215 1 97.12 164 GLU A O 1
ATOM 1307 N N . MET A 1 165 ? 8.977 8.68 5.5 1 98.44 165 MET A N 1
ATOM 1308 C CA . MET A 1 165 ? 8.039 9.289 4.562 1 98.44 165 MET A CA 1
ATOM 1309 C C . MET A 1 165 ? 7.609 8.289 3.492 1 98.44 165 MET A C 1
ATOM 1311 O O . MET A 1 165 ? 6.43 8.203 3.156 1 98.44 165 MET A O 1
ATOM 1315 N N . THR A 1 166 ? 8.562 7.574 3.002 1 98.81 166 THR A N 1
ATOM 1316 C CA . THR A 1 166 ? 8.273 6.586 1.971 1 98.81 166 THR A CA 1
ATOM 1317 C C . THR A 1 166 ? 7.379 5.477 2.521 1 98.81 166 THR A C 1
ATOM 1319 O O . THR A 1 166 ? 6.465 5.012 1.84 1 98.81 166 THR A O 1
ATOM 1322 N N . ALA A 1 167 ? 7.617 5.07 3.768 1 98.31 167 ALA A N 1
ATOM 1323 C CA . ALA A 1 167 ? 6.766 4.074 4.41 1 98.31 167 ALA A CA 1
ATOM 1324 C C . ALA A 1 167 ? 5.344 4.605 4.59 1 98.31 167 ALA A C 1
ATOM 1326 O O . ALA A 1 167 ? 4.371 3.873 4.387 1 98.31 167 ALA A O 1
ATOM 1327 N N . LEU A 1 168 ? 5.227 5.844 4.996 1 98.12 168 LEU A N 1
ATOM 1328 C CA . LEU A 1 168 ? 3.93 6.488 5.156 1 98.12 168 LEU A CA 1
ATOM 1329 C C . LEU A 1 168 ? 3.168 6.512 3.834 1 98.12 168 LEU A C 1
ATOM 1331 O O . LEU A 1 168 ? 1.987 6.156 3.787 1 98.12 168 LEU A O 1
ATOM 1335 N N . LEU A 1 169 ? 3.846 6.91 2.768 1 98.81 169 LEU A N 1
ATOM 1336 C CA . LEU A 1 169 ? 3.23 6.984 1.447 1 98.81 169 LEU A CA 1
ATOM 1337 C C . LEU A 1 169 ? 2.857 5.594 0.941 1 98.81 169 LEU A C 1
ATOM 1339 O O . LEU A 1 169 ? 1.798 5.414 0.338 1 98.81 169 LEU A O 1
ATOM 1343 N N . ALA A 1 170 ? 3.727 4.648 1.175 1 98.75 170 ALA A N 1
ATOM 1344 C CA . ALA A 1 170 ? 3.447 3.266 0.794 1 98.75 170 ALA A CA 1
ATOM 1345 C C . ALA A 1 170 ? 2.205 2.74 1.506 1 98.75 170 ALA A C 1
ATOM 1347 O O . ALA A 1 170 ? 1.329 2.141 0.877 1 98.75 170 ALA A O 1
ATOM 1348 N N . PHE A 1 171 ? 2.098 2.992 2.77 1 98.5 171 PHE A N 1
ATOM 1349 C CA . PHE A 1 171 ? 0.93 2.562 3.529 1 98.5 171 PHE A CA 1
ATOM 1350 C C . PHE A 1 171 ? -0.335 3.23 3.002 1 98.5 171 PHE A C 1
ATOM 1352 O O . PHE A 1 171 ? -1.367 2.576 2.84 1 98.5 171 PHE A O 1
ATOM 1359 N N . GLN A 1 172 ? -0.256 4.531 2.787 1 98.62 172 GLN A N 1
ATOM 1360 C CA . GLN A 1 172 ? -1.436 5.227 2.285 1 98.62 172 GLN A CA 1
ATOM 1361 C C . GLN A 1 172 ? -1.869 4.672 0.932 1 98.62 172 GLN A C 1
ATOM 1363 O O . GLN A 1 172 ? -3.062 4.621 0.63 1 98.62 172 GLN A O 1
ATOM 1368 N N . ASN A 1 173 ? -0.902 4.25 0.125 1 98.94 173 ASN A N 1
ATOM 1369 C CA . ASN A 1 173 ? -1.247 3.629 -1.149 1 98.94 173 ASN A CA 1
ATOM 1370 C C . ASN A 1 173 ? -1.931 2.279 -0.948 1 98.94 173 ASN A C 1
ATOM 1372 O O . ASN A 1 173 ? -2.809 1.9 -1.725 1 98.94 173 ASN A O 1
ATOM 1376 N N . LEU A 1 174 ? -1.524 1.519 0.072 1 98.81 174 LEU A N 1
ATOM 1377 C CA . LEU A 1 174 ? -2.307 0.338 0.422 1 98.81 174 LEU A CA 1
ATOM 1378 C C . LEU A 1 174 ? -3.746 0.719 0.754 1 98.81 174 LEU A C 1
ATOM 1380 O O . LEU A 1 174 ? -4.688 0.146 0.2 1 98.81 174 LEU A O 1
ATOM 1384 N N . SER A 1 175 ? -3.959 1.722 1.562 1 98.62 175 SER A N 1
ATOM 1385 C CA . SER A 1 175 ? -5.27 2.121 2.059 1 98.62 175 SER A CA 1
ATOM 1386 C C . SER A 1 175 ? -6.148 2.654 0.932 1 98.62 175 SER A C 1
ATOM 1388 O O . SER A 1 175 ? -7.273 2.188 0.742 1 98.62 175 SER A O 1
ATOM 1390 N N . VAL A 1 176 ? -5.625 3.559 0.125 1 98.88 176 VAL A N 1
ATOM 1391 C CA . VAL A 1 176 ? -6.438 4.234 -0.88 1 98.88 176 VAL A CA 1
ATOM 1392 C C . VAL A 1 176 ? -6.828 3.248 -1.978 1 98.88 176 VAL A C 1
ATOM 1394 O O . VAL A 1 176 ? -7.922 3.34 -2.541 1 98.88 176 VAL A O 1
ATOM 1397 N N . ARG A 1 177 ? -6.012 2.344 -2.254 1 98.94 177 ARG A N 1
ATOM 1398 C CA . ARG A 1 177 ? -6.309 1.454 -3.373 1 98.94 177 ARG A CA 1
ATOM 1399 C C . ARG A 1 177 ? -7.262 0.342 -2.947 1 98.94 177 ARG A C 1
ATOM 1401 O O . ARG A 1 177 ? -8.102 -0.096 -3.732 1 98.94 177 ARG A O 1
ATOM 1408 N N . PHE A 1 178 ? -7.102 -0.122 -1.67 1 98.88 178 PHE A N 1
ATOM 1409 C CA . PHE A 1 178 ? -8.117 -1.029 -1.152 1 98.88 178 PHE A CA 1
ATOM 1410 C C . PHE A 1 178 ? -9.492 -0.36 -1.146 1 98.88 178 PHE A C 1
ATOM 1412 O O . PHE A 1 178 ? -10.453 -0.91 -1.677 1 98.88 178 PHE A O 1
ATOM 1419 N N . ASN A 1 179 ? -9.547 0.852 -0.646 1 98.81 179 ASN A N 1
ATOM 1420 C CA . ASN A 1 179 ? -10.82 1.545 -0.448 1 98.81 179 ASN A CA 1
ATOM 1421 C C . ASN A 1 179 ? -11.422 1.989 -1.775 1 98.81 179 ASN A C 1
ATOM 1423 O O . ASN A 1 179 ? -12.633 1.856 -1.986 1 98.81 179 ASN A O 1
ATOM 1427 N N . ALA A 1 180 ? -10.625 2.506 -2.643 1 98.69 180 ALA A N 1
ATOM 1428 C CA . ALA A 1 180 ? -11.125 2.971 -3.936 1 98.69 180 ALA A CA 1
ATOM 1429 C C . ALA A 1 180 ? -11.617 1.803 -4.785 1 98.69 180 ALA A C 1
ATOM 1431 O O . ALA A 1 180 ? -12.672 1.893 -5.426 1 98.69 180 ALA A O 1
ATOM 1432 N N . ALA A 1 181 ? -10.875 0.732 -4.777 1 98.81 181 ALA A N 1
ATOM 1433 C CA . ALA A 1 181 ? -11.242 -0.431 -5.578 1 98.81 181 ALA A CA 1
ATOM 1434 C C . ALA A 1 181 ? -12.602 -0.976 -5.164 1 98.81 181 ALA A C 1
ATOM 1436 O O . ALA A 1 181 ? -13.367 -1.462 -6 1 98.81 181 ALA A O 1
ATOM 1437 N N . LEU A 1 182 ? -12.93 -0.878 -3.924 1 98.62 182 LEU A N 1
ATOM 1438 C CA . LEU A 1 182 ? -14.164 -1.443 -3.398 1 98.62 182 LEU A CA 1
ATOM 1439 C C . LEU A 1 182 ? -15.25 -0.373 -3.277 1 98.62 182 LEU A C 1
ATOM 1441 O O . LEU A 1 182 ? -16.312 -0.626 -2.727 1 98.62 182 LEU A O 1
ATOM 1445 N N . ASP A 1 183 ? -14.992 0.806 -3.764 1 97.69 183 ASP A N 1
ATOM 1446 C CA . ASP A 1 183 ? -15.938 1.915 -3.811 1 97.69 183 ASP A CA 1
ATOM 1447 C C . ASP A 1 183 ? -16.469 2.242 -2.416 1 97.69 183 ASP A C 1
ATOM 1449 O O . ASP A 1 183 ? -17.672 2.377 -2.221 1 97.69 183 ASP A O 1
ATOM 1453 N N . ILE A 1 184 ? -15.578 2.266 -1.448 1 97.75 184 ILE A N 1
ATOM 1454 C CA . ILE A 1 184 ? -15.992 2.596 -0.09 1 97.75 184 ILE A CA 1
ATOM 1455 C C . ILE A 1 184 ? -16.328 4.082 0 1 97.75 184 ILE A C 1
ATOM 1457 O O . ILE A 1 184 ? -15.484 4.934 -0.289 1 97.75 184 ILE A O 1
ATOM 1461 N N . PRO A 1 185 ? -17.5 4.438 0.381 1 96.56 185 PRO A N 1
ATOM 1462 C CA . PRO A 1 185 ? -17.953 5.828 0.304 1 96.56 185 PRO A CA 1
ATOM 1463 C C . PRO A 1 185 ? -17.438 6.684 1.461 1 96.56 185 PRO A C 1
ATOM 1465 O O . PRO A 1 185 ? -17.094 6.152 2.518 1 96.56 185 PRO A O 1
ATOM 1468 N N . SER A 1 186 ? -17.406 7.922 1.188 1 96.19 186 SER A N 1
ATOM 1469 C CA . SER A 1 186 ? -17.172 8.891 2.256 1 96.19 186 SER A CA 1
ATOM 1470 C C . SER A 1 186 ? -18.234 8.773 3.342 1 96.19 186 SER A C 1
ATOM 1472 O O . SER A 1 186 ? -19.297 8.172 3.121 1 96.19 186 SER A O 1
ATOM 1474 N N . GLN A 1 187 ? -17.906 9.328 4.52 1 94.31 187 GLN A N 1
ATOM 1475 C CA . GLN A 1 187 ? -18.812 9.289 5.66 1 94.31 187 GLN A CA 1
ATOM 1476 C C . GLN A 1 187 ? -19.156 10.703 6.137 1 94.31 187 GLN A C 1
ATOM 1478 O O . GLN A 1 187 ? -19.781 10.875 7.188 1 94.31 187 GLN A O 1
ATOM 1483 N N . GLY A 1 188 ? -18.625 11.648 5.453 1 93.62 188 GLY A N 1
ATOM 1484 C CA . GLY A 1 188 ? -18.859 13.031 5.828 1 93.62 188 GLY A CA 1
ATOM 1485 C C . GLY A 1 188 ? -18.109 13.453 7.078 1 93.62 188 GLY A C 1
ATOM 1486 O O . GLY A 1 188 ? -18.594 14.289 7.84 1 93.62 188 GLY A O 1
ATOM 1487 N N . LEU A 1 189 ? -17 12.93 7.375 1 92.06 189 LEU A N 1
ATOM 1488 C CA . LEU A 1 189 ? -16.219 13.203 8.57 1 92.06 189 LEU A CA 1
ATOM 1489 C C . LEU A 1 189 ? -15.734 14.648 8.586 1 92.06 189 LEU A C 1
ATOM 1491 O O . LEU A 1 189 ? -15.773 15.312 9.625 1 92.06 189 LEU A O 1
ATOM 1495 N N . CYS A 1 190 ? -15.234 15.07 7.473 1 85.44 190 CYS A N 1
ATOM 1496 C CA . CYS A 1 190 ? -14.68 16.406 7.383 1 85.44 190 CYS A CA 1
ATOM 1497 C C . CYS A 1 190 ? -15.781 17.469 7.359 1 85.44 190 CYS A C 1
ATOM 1499 O O . CYS A 1 190 ? -15.57 18.594 7.781 1 85.44 190 CYS A O 1
ATOM 1501 N N . ASP A 1 191 ? -16.906 17.172 6.801 1 77.56 191 ASP A N 1
ATOM 1502 C CA . ASP A 1 191 ? -18.031 18.109 6.777 1 77.56 191 ASP A CA 1
ATOM 1503 C C . ASP A 1 191 ? -18.438 18.531 8.188 1 77.56 191 ASP A C 1
ATOM 1505 O O . ASP A 1 191 ? -18.906 19.641 8.406 1 77.56 191 ASP A O 1
ATOM 1509 N N . SER A 1 192 ? -18.234 17.656 8.992 1 60.25 192 SER A N 1
ATOM 1510 C CA . SER A 1 192 ? -18.641 17.922 10.367 1 60.25 192 SER A CA 1
ATOM 1511 C C . SER A 1 192 ? -17.766 18.969 11.016 1 60.25 192 SER A C 1
ATOM 1513 O O . SER A 1 192 ? -18.156 19.609 12 1 60.25 192 SER A O 1
ATOM 1515 N N . GLN A 1 193 ? -16.594 19.109 10.57 1 57.62 193 GLN A N 1
ATOM 1516 C CA . GLN A 1 193 ? -15.695 20.125 11.094 1 57.62 193 GLN A CA 1
ATOM 1517 C C . GLN A 1 193 ? -16.016 21.5 10.484 1 57.62 193 GLN A C 1
ATOM 1519 O O . GLN A 1 193 ? -15.711 22.531 11.078 1 57.62 193 GLN A O 1
ATOM 1524 N N . LYS A 1 194 ? -16.484 21.531 9.242 1 54.84 194 LYS A N 1
ATOM 1525 C CA . LYS A 1 194 ? -16.812 22.812 8.625 1 54.84 194 LYS A CA 1
ATOM 1526 C C . LYS A 1 194 ? -17.797 23.609 9.484 1 54.84 194 LYS A C 1
ATOM 1528 O O . LYS A 1 194 ? -17.75 24.844 9.5 1 54.84 194 LYS A O 1
ATOM 1533 N N . GLY A 1 195 ? -18.656 22.922 10.172 1 45.44 195 GLY A N 1
ATOM 1534 C CA . GLY A 1 195 ? -19.672 23.594 10.969 1 45.44 195 GLY A CA 1
ATOM 1535 C C . GLY A 1 195 ? -19.219 23.875 12.391 1 45.44 195 GLY A C 1
ATOM 1536 O O . GLY A 1 195 ? -19.953 24.453 13.18 1 45.44 195 GLY A O 1
ATOM 1537 N N . ALA A 1 196 ? -18.188 23.266 12.875 1 46.22 196 ALA A N 1
ATOM 1538 C CA . ALA A 1 196 ? -17.875 23.5 14.281 1 46.22 196 ALA A CA 1
ATOM 1539 C C . ALA A 1 196 ? -17.297 24.891 14.5 1 46.22 196 ALA A C 1
ATOM 1541 O O . ALA A 1 196 ? -16.375 25.297 13.789 1 46.22 196 ALA A O 1
ATOM 1542 N N . PRO A 1 197 ? -17.875 25.797 15.242 1 38.22 197 PRO A N 1
ATOM 1543 C CA . PRO A 1 197 ? -17.359 27.125 15.586 1 38.22 197 PRO A CA 1
ATOM 1544 C C . PRO A 1 197 ? -15.914 27.094 16.062 1 38.22 197 PRO A C 1
ATOM 1546 O O . PRO A 1 197 ? -15.492 26.125 16.703 1 38.22 197 PRO A O 1
ATOM 1549 N N . ARG A 1 198 ? -14.844 27.594 15.328 1 41.34 198 ARG A N 1
ATOM 1550 C CA . ARG A 1 198 ? -13.492 27.844 15.828 1 41.34 198 ARG A CA 1
ATOM 1551 C C . ARG A 1 198 ? -13.531 28.484 17.203 1 41.34 198 ARG A C 1
ATOM 1553 O O . ARG A 1 198 ? -14.133 29.547 17.375 1 41.34 198 ARG A O 1
ATOM 1560 N N . ALA A 1 199 ? -13.352 27.625 18.219 1 39.53 199 ALA A N 1
ATOM 1561 C CA . ALA A 1 199 ? -13.195 28.266 19.516 1 39.53 199 ALA A CA 1
ATOM 1562 C C . ALA A 1 199 ? -11.953 29.141 19.562 1 39.53 199 ALA A C 1
ATOM 1564 O O . ALA A 1 199 ? -10.93 28.797 18.969 1 39.53 199 ALA A O 1
ATOM 1565 N N . MET B 1 1 ? 48.719 -7.43 -8.922 1 34.69 1 MET B N 1
ATOM 1566 C CA . MET B 1 1 ? 47.812 -7.246 -10.047 1 34.69 1 MET B CA 1
ATOM 1567 C C . MET B 1 1 ? 46.375 -7.562 -9.641 1 34.69 1 MET B C 1
ATOM 1569 O O . MET B 1 1 ? 45.438 -7.055 -10.242 1 34.69 1 MET B O 1
ATOM 1573 N N . SER B 1 2 ? 46.188 -8.516 -8.758 1 38.75 2 SER B N 1
ATOM 1574 C CA . SER B 1 2 ? 44.875 -9.047 -8.43 1 38.75 2 SER B CA 1
ATOM 1575 C C . SER B 1 2 ? 44.094 -8.062 -7.57 1 38.75 2 SER B C 1
ATOM 1577 O O . SER B 1 2 ? 42.875 -8.195 -7.426 1 38.75 2 SER B O 1
ATOM 1579 N N . ASP B 1 3 ? 44.656 -7.277 -6.668 1 40.94 3 ASP B N 1
ATOM 1580 C CA . ASP B 1 3 ? 43.969 -6.395 -5.734 1 40.94 3 ASP B CA 1
ATOM 1581 C C . ASP B 1 3 ? 43.344 -5.207 -6.465 1 40.94 3 ASP B C 1
ATOM 1583 O O . ASP B 1 3 ? 42.625 -4.395 -5.855 1 40.94 3 ASP B O 1
ATOM 1587 N N . GLN B 1 4 ? 43.875 -4.82 -7.68 1 35.12 4 GLN B N 1
ATOM 1588 C CA . GLN B 1 4 ? 43.344 -3.672 -8.391 1 35.12 4 GLN B CA 1
ATOM 1589 C C . GLN B 1 4 ? 41.938 -3.961 -8.898 1 35.12 4 GLN B C 1
ATOM 1591 O O . GLN B 1 4 ? 41.219 -3.049 -9.328 1 35.12 4 GLN B O 1
ATOM 1596 N N . LYS B 1 5 ? 41.594 -5.133 -9.273 1 38.97 5 LYS B N 1
ATOM 1597 C CA . LYS B 1 5 ? 40.281 -5.395 -9.836 1 38.97 5 LYS 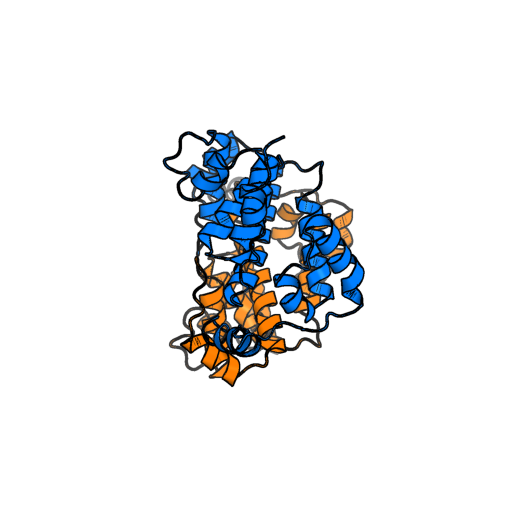B CA 1
ATOM 1598 C C . LYS B 1 5 ? 39.188 -5.07 -8.836 1 38.97 5 LYS B C 1
ATOM 1600 O O . LYS B 1 5 ? 38.031 -4.891 -9.211 1 38.97 5 LYS B O 1
ATOM 1605 N N . SER B 1 6 ? 39.312 -5.266 -7.594 1 38.31 6 SER B N 1
ATOM 1606 C CA . SER B 1 6 ? 38.219 -5.066 -6.656 1 38.31 6 SER B CA 1
ATOM 1607 C C . SER B 1 6 ? 37.875 -3.586 -6.504 1 38.31 6 SER B C 1
ATOM 1609 O O . SER B 1 6 ? 36.812 -3.236 -6 1 38.31 6 SER B O 1
ATOM 1611 N N . ARG B 1 7 ? 38.719 -2.67 -6.637 1 40.72 7 ARG B N 1
ATOM 1612 C CA . ARG B 1 7 ? 38.438 -1.248 -6.473 1 40.72 7 ARG B CA 1
ATOM 1613 C C . ARG B 1 7 ? 37.688 -0.696 -7.691 1 40.72 7 ARG B C 1
ATOM 1615 O O . ARG B 1 7 ? 37.188 0.436 -7.668 1 40.72 7 ARG B O 1
ATOM 1622 N N . GLU B 1 8 ? 37.969 -1.06 -8.867 1 37.69 8 GLU B N 1
ATOM 1623 C CA . GLU B 1 8 ? 37.25 -0.556 -10.039 1 37.69 8 GLU B CA 1
ATOM 1624 C C . GLU B 1 8 ? 35.812 -1.039 -10.055 1 37.69 8 GLU B C 1
ATOM 1626 O O . GLU B 1 8 ? 35.125 -0.907 -11.062 1 37.69 8 GLU B O 1
ATOM 1631 N N . SER B 1 9 ? 35.375 -1.984 -9.422 1 39.56 9 SER B N 1
ATOM 1632 C CA . SER B 1 9 ? 33.938 -2.324 -9.516 1 39.56 9 SER B CA 1
ATOM 1633 C C . SER B 1 9 ? 33.094 -1.07 -9.625 1 39.56 9 SER B C 1
ATOM 1635 O O . SER B 1 9 ? 33.594 0.046 -9.453 1 39.56 9 SER B O 1
ATOM 1637 N N . SER B 1 10 ? 31.578 -0.907 -9.062 1 39.94 10 SER B N 1
ATOM 1638 C CA . SER B 1 10 ? 30.422 -0.239 -9.641 1 39.94 10 SER B CA 1
ATOM 1639 C C . SER B 1 10 ? 30.516 1.275 -9.508 1 39.94 10 SER B C 1
ATOM 1641 O O . SER B 1 10 ? 30.125 1.841 -8.484 1 39.94 10 SER B O 1
ATOM 1643 N N . LEU B 1 11 ? 31.281 1.83 -9.664 1 42.62 11 LEU B N 1
ATOM 1644 C CA . LEU B 1 11 ? 31.219 3.273 -9.867 1 42.62 11 LEU B CA 1
ATOM 1645 C C . LEU B 1 11 ? 29.984 3.662 -10.672 1 42.62 11 LEU B C 1
ATOM 1647 O O . LEU B 1 11 ? 29.484 4.785 -10.547 1 42.62 11 LEU B O 1
ATOM 1651 N N . ASN B 1 12 ? 29.594 2.857 -11.734 1 43.53 12 ASN B N 1
ATOM 1652 C CA . ASN B 1 12 ? 28.422 3.041 -12.586 1 43.53 12 ASN B CA 1
ATOM 1653 C C . ASN B 1 12 ? 27.172 2.422 -11.961 1 43.53 12 ASN B C 1
ATOM 1655 O O . ASN B 1 12 ? 26.109 2.391 -12.586 1 43.53 12 ASN B O 1
ATOM 1659 N N . ASP B 1 13 ? 27.281 1.514 -11.055 1 51.56 13 ASP B N 1
ATOM 1660 C CA . ASP B 1 13 ? 26.062 1.017 -10.406 1 51.56 13 ASP B CA 1
ATOM 1661 C C . ASP B 1 13 ? 25.344 2.133 -9.648 1 51.56 13 ASP B C 1
ATOM 1663 O O . ASP B 1 13 ? 25.953 2.84 -8.844 1 51.56 13 ASP B O 1
ATOM 1667 N N . PRO B 1 14 ? 24.281 2.611 -10.242 1 62.31 14 PRO B N 1
ATOM 1668 C CA . PRO B 1 14 ? 23.625 3.732 -9.555 1 62.31 14 PRO B CA 1
ATOM 1669 C C . PRO B 1 14 ? 23.562 3.543 -8.047 1 62.31 14 PRO B C 1
ATOM 1671 O O . PRO B 1 14 ? 23.25 2.451 -7.57 1 62.31 14 PRO B O 1
ATOM 1674 N N . GLN B 1 15 ? 24.391 4.27 -7.332 1 80 15 GLN B N 1
ATOM 1675 C CA . GLN B 1 15 ? 24.375 4.293 -5.871 1 80 15 GLN B CA 1
ATOM 1676 C C . GLN B 1 15 ? 22.984 4.574 -5.328 1 80 15 GLN B C 1
ATOM 1678 O O . GLN B 1 15 ? 22.266 5.414 -5.871 1 80 15 GLN B O 1
ATOM 1683 N N . PRO B 1 16 ? 22.516 3.734 -4.398 1 93.06 16 PRO B N 1
ATOM 1684 C CA . PRO B 1 16 ? 21.25 4.043 -3.748 1 93.06 16 PRO B CA 1
ATOM 1685 C C . PRO B 1 16 ? 21.203 5.457 -3.182 1 93.06 16 PRO B C 1
ATOM 1687 O O . PRO B 1 16 ? 22.188 5.938 -2.617 1 93.06 16 PRO B O 1
ATOM 1690 N N . TRP B 1 17 ? 20.125 6.094 -3.439 1 97 17 TRP B N 1
ATOM 1691 C CA . TRP B 1 17 ? 20.062 7.492 -3.031 1 97 17 TRP B CA 1
ATOM 1692 C C . TRP B 1 17 ? 19.734 7.613 -1.546 1 97 17 TRP B C 1
ATOM 1694 O O . TRP B 1 17 ? 19.984 8.648 -0.929 1 97 17 TRP B O 1
ATOM 1704 N N . VAL B 1 18 ? 19.109 6.582 -0.952 1 98 18 VAL B N 1
ATOM 1705 C CA . VAL B 1 18 ? 19.047 6.375 0.49 1 98 18 VAL B CA 1
ATOM 1706 C C . VAL B 1 18 ? 19.922 5.195 0.89 1 98 18 VAL B C 1
ATOM 1708 O O . VAL B 1 18 ? 19.734 4.078 0.397 1 98 18 VAL B O 1
ATOM 1711 N N . LYS B 1 19 ? 20.828 5.426 1.755 1 95.69 19 LYS B N 1
ATOM 1712 C CA . LYS B 1 19 ? 21.844 4.43 2.072 1 95.69 19 LYS B CA 1
ATOM 1713 C C . LYS B 1 19 ? 21.25 3.244 2.82 1 95.69 19 LYS B C 1
ATOM 1715 O O . LYS B 1 19 ? 20.578 3.424 3.846 1 95.69 19 LYS B O 1
ATOM 1720 N N . PRO B 1 20 ? 21.484 2.053 2.225 1 96.75 20 PRO B N 1
ATOM 1721 C CA . PRO B 1 20 ? 21.031 0.884 2.979 1 96.75 20 PRO B CA 1
ATOM 1722 C C . PRO B 1 20 ? 21.797 0.677 4.277 1 96.75 20 PRO B C 1
ATOM 1724 O O . PRO B 1 20 ? 22.984 1.037 4.359 1 96.75 20 PRO B O 1
ATOM 1727 N N . LEU B 1 21 ? 21.188 0.104 5.27 1 97.38 21 LEU B N 1
ATOM 1728 C CA . LEU B 1 21 ? 21.859 -0.219 6.52 1 97.38 21 LEU B CA 1
ATOM 1729 C C . LEU B 1 21 ? 22.875 -1.339 6.309 1 97.38 21 LEU B C 1
ATOM 1731 O O . LEU B 1 21 ? 22.578 -2.34 5.656 1 97.38 21 LEU B O 1
ATOM 1735 N N . THR B 1 22 ? 24 -1.155 6.793 1 94.94 22 THR B N 1
ATOM 1736 C CA . THR B 1 22 ? 25.016 -2.195 6.766 1 94.94 22 THR B CA 1
ATOM 1737 C C . THR B 1 22 ? 24.859 -3.141 7.953 1 94.94 22 THR B C 1
ATOM 1739 O O . THR B 1 22 ? 25.047 -4.352 7.816 1 94.94 22 THR B O 1
ATOM 1742 N N . ARG B 1 23 ? 24.547 -2.566 9.07 1 96.12 23 ARG B N 1
ATOM 1743 C CA . ARG B 1 23 ? 24.234 -3.338 10.273 1 96.12 23 ARG B CA 1
ATOM 1744 C C . ARG B 1 23 ? 22.734 -3.312 10.57 1 96.12 23 ARG B C 1
ATOM 1746 O O . ARG B 1 23 ? 22.141 -2.24 10.695 1 96.12 23 ARG B O 1
ATOM 1753 N N . LEU B 1 24 ? 22.188 -4.449 10.633 1 97.12 24 LEU B N 1
ATOM 1754 C CA . LEU B 1 24 ? 20.75 -4.551 10.859 1 97.12 24 LEU B CA 1
ATOM 1755 C C . LEU B 1 24 ? 20.438 -4.684 12.344 1 97.12 24 LEU B C 1
ATOM 1757 O O . LEU B 1 24 ? 21.188 -5.328 13.086 1 97.12 24 LEU B O 1
ATOM 1761 N N . PRO B 1 25 ? 19.422 -4.074 12.789 1 97.25 25 PRO B N 1
ATOM 1762 C CA . PRO B 1 25 ? 19.031 -4.207 14.195 1 97.25 25 PRO B CA 1
ATOM 1763 C C . PRO B 1 25 ? 18.828 -5.66 14.617 1 97.25 25 PRO B C 1
ATOM 1765 O O . PRO B 1 25 ? 18.328 -6.473 13.844 1 97.25 25 PRO B O 1
ATOM 1768 N N . SER B 1 26 ? 19.172 -5.93 15.867 1 96.5 26 SER B N 1
ATOM 1769 C CA . SER B 1 26 ? 19.094 -7.293 16.391 1 96.5 26 SER B CA 1
ATOM 1770 C C . SER B 1 26 ? 17.656 -7.781 16.422 1 96.5 26 SER B C 1
ATOM 1772 O O . SER B 1 26 ? 17.391 -8.977 16.297 1 96.5 26 SER B O 1
ATOM 1774 N N . GLY B 1 27 ? 16.75 -6.891 16.516 1 96.88 27 GLY B N 1
ATOM 1775 C CA . GLY B 1 27 ? 15.352 -7.246 16.547 1 96.88 27 GLY B CA 1
ATOM 1776 C C . GLY B 1 27 ? 14.852 -7.867 15.258 1 96.88 27 GLY B C 1
ATOM 1777 O O . GLY B 1 27 ? 13.789 -8.484 15.234 1 96.88 27 GLY B O 1
ATOM 1778 N N . LEU B 1 28 ? 15.602 -7.727 14.211 1 97.44 28 LEU B N 1
ATOM 1779 C CA . LEU B 1 28 ? 15.195 -8.258 12.914 1 97.44 28 LEU B CA 1
ATOM 1780 C C . LEU B 1 28 ? 15.859 -9.609 12.648 1 97.44 28 LEU B C 1
ATOM 1782 O O . LEU B 1 28 ? 15.672 -10.203 11.586 1 97.44 28 LEU B O 1
ATOM 1786 N N . LYS B 1 29 ? 16.562 -10.172 13.625 1 97.19 29 LYS B N 1
ATOM 1787 C CA . LYS B 1 29 ? 17.344 -11.391 13.43 1 97.19 29 LYS B CA 1
ATOM 1788 C C . LYS B 1 29 ? 16.453 -12.547 12.992 1 97.19 29 LYS B C 1
ATOM 1790 O O . LYS B 1 29 ? 16.781 -13.281 12.055 1 97.19 29 LYS B O 1
ATOM 1795 N N . PRO B 1 30 ? 15.297 -12.781 13.664 1 97.75 30 PRO B N 1
ATOM 1796 C CA . PRO B 1 30 ? 14.461 -13.891 13.219 1 97.75 30 PRO B CA 1
ATOM 1797 C C . PRO B 1 30 ? 14.031 -13.758 11.758 1 97.75 30 PRO B C 1
ATOM 1799 O O . PRO B 1 30 ? 13.953 -14.758 11.039 1 97.75 30 PRO B O 1
ATOM 1802 N N . LEU B 1 31 ? 13.711 -12.586 11.336 1 96.94 31 LEU B N 1
ATOM 1803 C CA . LEU B 1 31 ? 13.305 -12.344 9.961 1 96.94 31 LEU B CA 1
ATOM 1804 C C . LEU B 1 31 ? 14.469 -12.555 9 1 96.94 31 LEU B C 1
ATOM 1806 O O . LEU B 1 31 ? 14.312 -13.164 7.941 1 96.94 31 LEU B O 1
ATOM 1810 N N . THR B 1 32 ? 15.664 -12.008 9.375 1 97.5 32 THR B N 1
ATOM 1811 C CA . THR B 1 32 ? 16.828 -12.141 8.508 1 97.5 32 THR B CA 1
ATOM 1812 C C . THR B 1 32 ? 17.297 -13.594 8.43 1 97.5 32 THR B C 1
ATOM 1814 O O . THR B 1 32 ? 17.75 -14.055 7.383 1 97.5 32 THR B O 1
ATOM 1817 N N . MET B 1 33 ? 17.172 -14.359 9.484 1 97.62 33 MET B N 1
ATOM 1818 C CA . MET B 1 33 ? 17.531 -15.773 9.477 1 97.62 33 MET B CA 1
ATOM 1819 C C . MET B 1 33 ? 16.562 -16.562 8.586 1 97.62 33 MET B C 1
ATOM 1821 O O . MET B 1 33 ? 17 -17.469 7.867 1 97.62 33 MET B O 1
ATOM 1825 N N . ALA B 1 34 ? 15.312 -16.234 8.672 1 96.12 34 ALA B N 1
ATOM 1826 C CA . ALA B 1 34 ? 14.336 -16.891 7.809 1 96.12 34 ALA B CA 1
ATOM 1827 C C . ALA B 1 34 ? 14.617 -16.594 6.336 1 96.12 34 ALA B C 1
ATOM 1829 O O . ALA B 1 34 ? 14.469 -17.469 5.48 1 96.12 34 ALA B O 1
ATOM 1830 N N . GLN B 1 35 ? 14.938 -15.359 6.035 1 96.19 35 GLN B N 1
ATOM 1831 C CA . GLN B 1 35 ? 15.273 -14.977 4.668 1 96.19 35 GLN B CA 1
ATOM 1832 C C . GLN B 1 35 ? 16.484 -15.758 4.164 1 96.19 35 GLN B C 1
ATOM 1834 O O . GLN B 1 35 ? 16.484 -16.266 3.039 1 96.19 35 GLN B O 1
ATOM 1839 N N . LYS B 1 36 ? 17.5 -15.836 5 1 96.19 36 LYS B N 1
ATOM 1840 C CA . LYS B 1 36 ? 18.703 -16.594 4.633 1 96.19 36 LYS B CA 1
ATOM 1841 C C . LYS B 1 36 ? 18.375 -18.062 4.391 1 96.19 36 LYS B C 1
ATOM 1843 O O . LYS B 1 36 ? 18.906 -18.672 3.467 1 96.19 36 LYS B O 1
ATOM 1848 N N . LYS B 1 37 ? 17.562 -18.578 5.195 1 95.56 37 LYS B N 1
ATOM 1849 C CA . LYS B 1 37 ? 17.188 -19.984 5.062 1 95.56 37 LYS B CA 1
ATOM 1850 C C . LYS B 1 37 ? 16.406 -20.219 3.77 1 95.56 37 LYS B C 1
ATOM 1852 O O . LYS B 1 37 ? 16.656 -21.203 3.059 1 95.56 37 LYS B O 1
ATOM 1857 N N . HIS B 1 38 ? 15.5 -19.344 3.449 1 91.19 38 HIS B N 1
ATOM 1858 C CA . HIS B 1 38 ? 14.578 -19.562 2.338 1 91.19 38 HIS B CA 1
ATOM 1859 C C . HIS B 1 38 ? 15.195 -19.109 1.017 1 91.19 38 HIS B C 1
ATOM 1861 O O . HIS B 1 38 ? 14.969 -19.734 -0.02 1 91.19 38 HIS B O 1
ATOM 1867 N N . TYR B 1 39 ? 15.961 -18.016 1.077 1 92.56 39 TYR B N 1
ATOM 1868 C CA . TYR B 1 39 ? 16.438 -17.422 -0.17 1 92.56 39 TYR B CA 1
ATOM 1869 C C . TYR B 1 39 ? 17.953 -17.531 -0.285 1 92.56 39 TYR B C 1
ATOM 1871 O O . TYR B 1 39 ? 18.516 -17.234 -1.338 1 92.56 39 TYR B O 1
ATOM 1879 N N . GLY B 1 40 ? 18.609 -17.891 0.807 1 93.12 40 GLY B N 1
ATOM 1880 C CA . GLY B 1 40 ? 20.062 -17.984 0.821 1 93.12 40 GLY B CA 1
ATOM 1881 C C . GLY B 1 40 ? 20.734 -16.672 1.167 1 93.12 40 GLY B C 1
ATOM 1882 O O . GLY B 1 40 ? 21.969 -16.625 1.309 1 93.12 40 GLY B O 1
ATOM 1883 N N . GLU B 1 41 ? 19.984 -15.57 1.316 1 95.25 41 GLU B N 1
ATOM 1884 C CA . GLU B 1 41 ? 20.516 -14.25 1.631 1 95.25 41 GLU B CA 1
ATOM 1885 C C . GLU B 1 41 ? 19.453 -13.352 2.25 1 95.25 41 GLU B C 1
ATOM 1887 O O . GLU B 1 41 ? 18.266 -13.656 2.168 1 95.25 41 GLU B O 1
ATOM 1892 N N . VAL B 1 42 ? 19.95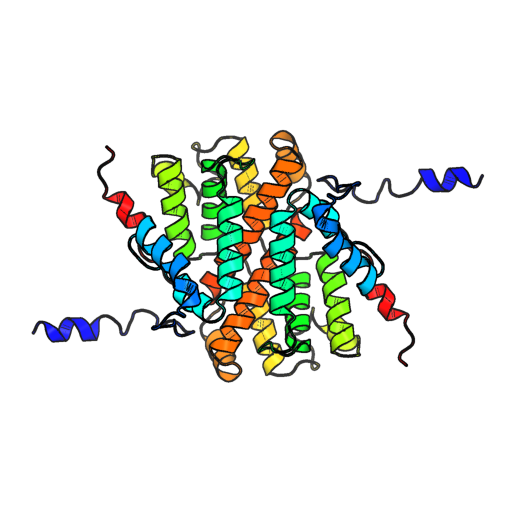3 -12.242 2.893 1 96.81 42 VAL B N 1
ATOM 1893 C CA . VAL B 1 42 ? 19.047 -11.203 3.355 1 96.81 42 VAL B CA 1
ATOM 1894 C C . VAL B 1 42 ? 18.484 -10.43 2.158 1 96.81 42 VAL B C 1
ATOM 1896 O O . VAL B 1 42 ? 19.234 -10.023 1.273 1 96.81 42 VAL B O 1
ATOM 1899 N N . LEU B 1 43 ? 17.203 -10.305 2.133 1 97.06 43 LEU B N 1
ATOM 1900 C CA . LEU B 1 43 ? 16.578 -9.609 1.011 1 97.06 43 LEU B CA 1
ATOM 1901 C C . LEU B 1 43 ? 16.906 -8.125 1.043 1 97.06 43 LEU B C 1
ATOM 1903 O O . LEU B 1 43 ? 16.922 -7.508 2.113 1 97.06 43 LEU B O 1
ATOM 1907 N N . HIS B 1 44 ? 17.141 -7.531 -0.065 1 97.06 44 HIS B N 1
ATOM 1908 C CA . HIS B 1 44 ? 17.594 -6.156 -0.192 1 97.06 44 HIS B CA 1
ATOM 1909 C C . HIS B 1 44 ? 16.688 -5.195 0.563 1 97.06 44 HIS B C 1
ATOM 1911 O O . HIS B 1 44 ? 17.172 -4.316 1.286 1 97.06 44 HIS B O 1
ATOM 1917 N N . PRO B 1 45 ? 15.328 -5.332 0.464 1 97.88 45 PRO B N 1
ATOM 1918 C CA . PRO B 1 45 ? 14.469 -4.344 1.122 1 97.88 45 PRO B CA 1
ATOM 1919 C C . PRO B 1 45 ? 14.664 -4.305 2.635 1 97.88 45 PRO B C 1
ATOM 1921 O O . PRO B 1 45 ? 14.422 -3.27 3.266 1 97.88 45 PRO B O 1
ATOM 1924 N N . THR B 1 46 ? 15.148 -5.398 3.18 1 98.38 46 THR B N 1
ATOM 1925 C CA . THR B 1 46 ? 15.367 -5.48 4.621 1 98.38 46 THR B CA 1
ATOM 1926 C C . THR B 1 46 ? 16.328 -4.387 5.078 1 98.38 46 THR B C 1
ATOM 1928 O O . THR B 1 46 ? 16.188 -3.844 6.176 1 98.38 46 THR B O 1
ATOM 1931 N N . ARG B 1 47 ? 17.219 -3.975 4.258 1 97.94 47 ARG B N 1
ATOM 1932 C CA . ARG B 1 47 ? 18.266 -3.021 4.617 1 97.94 47 ARG B CA 1
ATOM 1933 C C . ARG B 1 47 ? 17.719 -1.596 4.637 1 97.94 47 ARG B C 1
ATOM 1935 O O . ARG B 1 47 ? 18.359 -0.691 5.184 1 97.94 47 ARG B O 1
ATOM 1942 N N . TRP B 1 48 ? 16.594 -1.322 3.994 1 98.31 48 TRP B N 1
ATOM 1943 C CA . TRP B 1 48 ? 15.922 -0.029 4.078 1 98.31 48 TRP B CA 1
ATOM 1944 C C . TRP B 1 48 ? 14.852 -0.043 5.16 1 98.31 48 TRP B C 1
ATOM 1946 O O . TRP B 1 48 ? 14.773 0.88 5.977 1 98.31 48 TRP B O 1
ATOM 1956 N N . TRP B 1 49 ? 14.086 -1.161 5.211 1 97.88 49 TRP B N 1
ATOM 1957 C CA . TRP B 1 49 ? 13.055 -1.312 6.234 1 97.88 49 TRP B CA 1
ATOM 1958 C C . TRP B 1 49 ? 13.68 -1.425 7.621 1 97.88 49 TRP B C 1
ATOM 1960 O O . TRP B 1 49 ? 13.016 -1.169 8.633 1 97.88 49 TRP B O 1
ATOM 1970 N N . GLY B 1 50 ? 14.969 -1.793 7.66 1 97.62 50 GLY B N 1
ATOM 1971 C CA . GLY B 1 50 ? 15.664 -1.939 8.93 1 97.62 50 GLY B CA 1
ATOM 1972 C C . GLY B 1 50 ? 15.648 -0.673 9.766 1 97.62 50 GLY B C 1
ATOM 1973 O O . GLY B 1 50 ? 15.82 -0.727 10.984 1 97.62 50 GLY B O 1
ATOM 1974 N N . ARG B 1 51 ? 15.469 0.51 9.172 1 96.31 51 ARG B N 1
ATOM 1975 C CA . ARG B 1 51 ? 15.375 1.779 9.883 1 96.31 51 ARG B CA 1
ATOM 1976 C C . ARG B 1 51 ? 14.125 1.827 10.758 1 96.31 51 ARG B C 1
ATOM 1978 O O . ARG B 1 51 ? 14.031 2.645 11.672 1 96.31 51 ARG B O 1
ATOM 1985 N N . MET B 1 52 ? 13.125 0.996 10.414 1 96.06 52 MET B N 1
ATOM 1986 C CA . MET B 1 52 ? 11.844 0.917 11.109 1 96.06 52 MET B CA 1
ATOM 1987 C C . MET B 1 52 ? 11.469 -0.533 11.398 1 96.06 52 MET B C 1
ATOM 1989 O O . MET B 1 52 ? 10.508 -1.057 10.828 1 96.06 52 MET B O 1
ATOM 1993 N N . PRO B 1 53 ? 12.141 -1.139 12.359 1 96.88 53 PRO B N 1
ATOM 1994 C CA . PRO B 1 53 ? 11.992 -2.578 12.578 1 96.88 53 PRO B CA 1
ATOM 1995 C C . PRO B 1 53 ? 10.555 -2.977 12.922 1 96.88 53 PRO B C 1
ATOM 1997 O O . PRO B 1 53 ? 10.086 -4.035 12.492 1 96.88 53 PRO B O 1
ATOM 2000 N N . PHE B 1 54 ? 9.852 -2.184 13.648 1 96.38 54 PHE B N 1
ATOM 2001 C CA . PHE B 1 54 ? 8.477 -2.508 14.008 1 96.38 54 PHE B CA 1
ATOM 2002 C C . PHE B 1 54 ? 7.602 -2.59 12.766 1 96.38 54 PHE B C 1
ATOM 2004 O O . PHE B 1 54 ? 6.836 -3.543 12.602 1 96.38 54 PHE B O 1
ATOM 2011 N N . LEU B 1 55 ? 7.684 -1.624 11.859 1 96.69 55 LEU B N 1
ATOM 2012 C CA . LEU B 1 55 ? 6.902 -1.633 10.633 1 96.69 55 LEU B CA 1
ATOM 2013 C C . LEU B 1 55 ? 7.289 -2.816 9.75 1 96.69 55 LEU B C 1
ATOM 2015 O O . LEU B 1 55 ? 6.434 -3.41 9.094 1 96.69 55 LEU B O 1
ATOM 2019 N N . PHE B 1 56 ? 8.578 -3.094 9.742 1 97.62 56 PHE B N 1
ATOM 2020 C CA . PHE B 1 56 ? 9.016 -4.211 8.914 1 97.62 56 PHE B CA 1
ATOM 2021 C C . PHE B 1 56 ? 8.414 -5.52 9.414 1 97.62 56 PHE B C 1
ATOM 2023 O O . PHE B 1 56 ? 8.07 -6.395 8.617 1 97.62 56 PHE B O 1
ATOM 2030 N N . TRP B 1 57 ? 8.273 -5.707 10.711 1 97.06 57 TRP B N 1
ATOM 2031 C CA . TRP B 1 57 ? 7.602 -6.871 11.273 1 97.06 57 TRP B CA 1
ATOM 2032 C C . TRP B 1 57 ? 6.141 -6.914 10.844 1 97.06 57 TRP B C 1
ATOM 2034 O O . TRP B 1 57 ? 5.609 -7.98 10.523 1 97.06 57 TRP B O 1
ATOM 2044 N N . LEU B 1 58 ? 5.469 -5.777 10.875 1 97.25 58 LEU B N 1
ATOM 2045 C CA . LEU B 1 58 ? 4.078 -5.73 10.43 1 97.25 58 LEU B CA 1
ATOM 2046 C C . LEU B 1 58 ? 3.963 -6.137 8.961 1 97.25 58 LEU B C 1
ATOM 2048 O O . LEU B 1 58 ? 3.049 -6.875 8.594 1 97.25 58 LEU B O 1
ATOM 2052 N N . VAL B 1 59 ? 4.922 -5.645 8.094 1 97.38 59 VAL B N 1
ATOM 2053 C CA . VAL B 1 59 ? 4.973 -6.031 6.691 1 97.38 59 VAL B CA 1
ATOM 2054 C C . VAL B 1 59 ? 5.145 -7.543 6.578 1 97.38 59 VAL B C 1
ATOM 2056 O O . VAL B 1 59 ? 4.426 -8.203 5.82 1 97.38 59 VAL B O 1
ATOM 2059 N N . ALA B 1 60 ? 6.074 -8.078 7.375 1 96.5 60 ALA B N 1
ATOM 2060 C CA . ALA B 1 60 ? 6.34 -9.516 7.352 1 96.5 60 ALA B CA 1
ATOM 2061 C C . ALA B 1 60 ? 5.102 -10.312 7.762 1 96.5 60 ALA B C 1
ATOM 2063 O O . ALA B 1 60 ? 4.789 -11.344 7.16 1 96.5 60 ALA B O 1
ATOM 2064 N N . LEU B 1 61 ? 4.402 -9.844 8.766 1 95.88 61 LEU B N 1
ATOM 2065 C CA . LEU B 1 61 ? 3.195 -10.516 9.227 1 95.88 61 LEU B CA 1
ATOM 2066 C C . LEU B 1 61 ? 2.092 -10.445 8.18 1 95.88 61 LEU B C 1
ATOM 2068 O O . LEU B 1 61 ? 1.317 -11.391 8.023 1 95.88 61 LEU B O 1
ATOM 2072 N N . PHE B 1 62 ? 1.996 -9.312 7.469 1 95.56 62 PHE B N 1
ATOM 2073 C CA . PHE B 1 62 ? 1.044 -9.172 6.375 1 95.56 62 PHE B CA 1
ATOM 2074 C C . PHE B 1 62 ? 1.295 -10.219 5.297 1 95.56 62 PHE B C 1
ATOM 2076 O O . PHE B 1 62 ? 0.376 -10.938 4.898 1 95.56 62 PHE B O 1
ATOM 2083 N N . VAL B 1 63 ? 2.594 -10.344 4.91 1 92.19 63 VAL B N 1
ATOM 2084 C CA . VAL B 1 63 ? 2.982 -11.32 3.893 1 92.19 63 VAL B CA 1
ATOM 2085 C C . VAL B 1 63 ? 2.654 -12.727 4.371 1 92.19 63 VAL B C 1
ATOM 2087 O O . VAL B 1 63 ? 2.105 -13.539 3.617 1 92.19 63 VAL B O 1
ATOM 2090 N N . GLY B 1 64 ? 3.002 -13.031 5.613 1 91.75 64 GLY B N 1
ATOM 2091 C CA . GLY B 1 64 ? 2.715 -14.344 6.172 1 91.75 64 GLY B CA 1
ATOM 2092 C C . GLY B 1 64 ? 1.244 -14.703 6.117 1 91.75 64 GLY B C 1
ATOM 2093 O O . GLY B 1 64 ? 0.892 -15.836 5.781 1 91.75 64 GLY B O 1
ATOM 2094 N N . PHE B 1 65 ? 0.403 -13.758 6.438 1 92.69 65 PHE B N 1
ATOM 2095 C CA . PHE B 1 65 ? -1.031 -14.016 6.406 1 92.69 65 PHE B CA 1
ATOM 2096 C C . PHE B 1 65 ? -1.515 -14.227 4.98 1 92.69 65 PHE B C 1
ATOM 2098 O O . PHE B 1 65 ? -2.309 -15.141 4.719 1 92.69 65 PHE B O 1
ATOM 2105 N N . LEU B 1 66 ? -1.038 -13.398 4.047 1 88.81 66 LEU B N 1
ATOM 2106 C CA . LEU B 1 66 ? -1.502 -13.469 2.664 1 88.81 66 LEU B CA 1
ATOM 2107 C C . LEU B 1 66 ? -1.004 -14.742 1.99 1 88.81 66 LEU B C 1
ATOM 2109 O O . LEU B 1 66 ? -1.642 -15.25 1.065 1 88.81 66 LEU B O 1
ATOM 2113 N N . GLU B 1 67 ? 0.122 -15.32 2.49 1 86.31 67 GLU B N 1
ATOM 2114 C CA . GLU B 1 67 ? 0.723 -16.5 1.884 1 86.31 67 GLU B CA 1
ATOM 2115 C C . GLU B 1 67 ? 0.375 -17.766 2.672 1 86.31 67 GLU B C 1
ATOM 2117 O O . GLU B 1 67 ? 0.922 -18.828 2.41 1 86.31 67 GLU B O 1
ATOM 2122 N N . ARG B 1 68 ? -0.491 -17.641 3.545 1 85.06 68 ARG B N 1
ATOM 2123 C CA . ARG B 1 68 ? -0.876 -18.812 4.336 1 85.06 68 ARG B CA 1
ATOM 2124 C C . ARG B 1 68 ? -1.5 -19.891 3.451 1 85.06 68 ARG B C 1
ATOM 2126 O O . ARG B 1 68 ? -2.104 -19.578 2.422 1 85.06 68 ARG B O 1
ATOM 2133 N N . ARG B 1 69 ? -1.409 -21.078 3.904 1 79.38 69 ARG B N 1
ATOM 2134 C CA . ARG B 1 69 ? -1.871 -22.25 3.148 1 79.38 69 ARG B CA 1
ATOM 2135 C C . ARG B 1 69 ? -3.383 -22.203 2.957 1 79.38 69 ARG B C 1
ATOM 2137 O O . ARG B 1 69 ? -3.885 -22.531 1.878 1 79.38 69 ARG B O 1
ATOM 2144 N N . ARG B 1 70 ? -4.16 -21.781 3.906 1 79.75 70 ARG B N 1
ATOM 2145 C CA . ARG B 1 70 ? -5.617 -21.828 3.844 1 79.75 70 ARG B CA 1
ATOM 2146 C C . ARG B 1 70 ? -6.191 -20.516 3.309 1 79.75 70 ARG B C 1
ATOM 2148 O O . ARG B 1 70 ? -7.312 -20.141 3.648 1 79.75 70 ARG B O 1
ATOM 2155 N N . ALA B 1 71 ? -5.488 -19.922 2.482 1 84.12 71 ALA B N 1
ATOM 2156 C CA . ALA B 1 71 ? -5.992 -18.688 1.866 1 84.12 71 ALA B CA 1
ATOM 2157 C C . ALA B 1 71 ? -7.09 -19 0.853 1 84.12 71 ALA B C 1
ATOM 2159 O O . ALA B 1 71 ? -7.219 -20.141 0.392 1 84.12 71 ALA B O 1
ATOM 2160 N N . ARG B 1 72 ? -7.906 -18.016 0.545 1 87.44 72 ARG B N 1
ATOM 2161 C CA . ARG B 1 72 ? -9.039 -18.172 -0.36 1 87.44 72 ARG B CA 1
ATOM 2162 C C . ARG B 1 72 ? -8.578 -18.234 -1.812 1 87.44 72 ARG B C 1
ATOM 2164 O O . ARG B 1 72 ? -9.234 -18.859 -2.65 1 87.44 72 ARG B O 1
ATOM 2171 N N . LEU B 1 73 ? -7.461 -17.531 -2.104 1 95.19 73 LEU B N 1
ATOM 2172 C CA . LEU B 1 73 ? -6.848 -17.547 -3.426 1 95.19 73 LEU B CA 1
ATOM 2173 C C . LEU B 1 73 ? -5.762 -18.625 -3.508 1 95.19 73 LEU B C 1
ATOM 2175 O O . LEU B 1 73 ? -5.012 -18.828 -2.551 1 95.19 73 LEU B O 1
ATOM 2179 N N . THR B 1 74 ? -5.688 -19.344 -4.629 1 95.25 74 THR B N 1
ATOM 2180 C CA . THR B 1 74 ? -4.629 -20.328 -4.809 1 95.25 74 THR B CA 1
ATOM 2181 C C . THR B 1 74 ? -3.254 -19.672 -4.758 1 95.25 74 THR B C 1
ATOM 2183 O O . THR B 1 74 ? -3.119 -18.484 -5.074 1 95.25 74 THR B O 1
ATOM 2186 N N . PRO B 1 75 ? -2.229 -20.422 -4.363 1 95.44 75 PRO B N 1
ATOM 2187 C CA . PRO B 1 75 ? -0.869 -19.875 -4.363 1 95.44 75 PRO B CA 1
ATOM 2188 C C . PRO B 1 75 ? -0.451 -19.344 -5.73 1 95.44 75 PRO B C 1
ATOM 2190 O O . PRO B 1 75 ? 0.233 -18.312 -5.809 1 95.44 75 PRO B O 1
ATOM 2193 N N . GLU B 1 76 ? -0.852 -20 -6.75 1 95.38 76 GLU B N 1
ATOM 2194 C CA . GLU B 1 76 ? -0.511 -19.562 -8.102 1 95.38 76 GLU B CA 1
ATOM 2195 C C . GLU B 1 76 ? -1.169 -18.219 -8.438 1 95.38 76 GLU B C 1
ATOM 2197 O O . GLU B 1 76 ? -0.526 -17.328 -8.984 1 95.38 76 GLU B O 1
ATOM 2202 N N . MET B 1 77 ? -2.469 -18.078 -8.07 1 97.06 77 MET B N 1
ATOM 2203 C CA . MET B 1 77 ? -3.191 -16.844 -8.312 1 97.06 77 MET B CA 1
ATOM 2204 C C . MET B 1 77 ? -2.543 -15.68 -7.566 1 97.06 77 MET B C 1
ATOM 2206 O O . MET B 1 77 ? -2.338 -14.602 -8.141 1 97.06 77 MET B O 1
ATOM 2210 N N . ARG B 1 78 ? -2.148 -15.922 -6.363 1 97.75 78 ARG B N 1
ATOM 2211 C CA . ARG B 1 78 ? -1.505 -14.883 -5.574 1 97.75 78 ARG B CA 1
ATOM 2212 C C . ARG B 1 78 ? -0.185 -14.453 -6.203 1 97.75 78 ARG B C 1
ATOM 2214 O O . ARG B 1 78 ? 0.064 -13.258 -6.379 1 97.75 78 ARG B O 1
ATOM 2221 N N . ALA B 1 79 ? 0.635 -15.414 -6.555 1 96.75 79 ALA B N 1
ATOM 2222 C CA . ALA B 1 79 ? 1.93 -15.117 -7.164 1 96.75 79 ALA B CA 1
ATOM 2223 C C . ALA B 1 79 ? 1.758 -14.391 -8.492 1 96.75 79 ALA B C 1
ATOM 2225 O O . ALA B 1 79 ? 2.523 -13.484 -8.812 1 96.75 79 ALA B O 1
ATOM 2226 N N . LEU B 1 80 ? 0.76 -14.812 -9.234 1 97.88 80 LEU B N 1
ATOM 2227 C CA . LEU B 1 80 ? 0.467 -14.211 -10.531 1 97.88 80 LEU B CA 1
ATOM 2228 C C . LEU B 1 80 ? 0.118 -12.734 -10.383 1 97.88 80 LEU B C 1
ATOM 2230 O O . LEU B 1 80 ? 0.676 -11.883 -11.086 1 97.88 80 LEU B O 1
ATOM 2234 N N . LEU B 1 81 ? -0.719 -12.391 -9.453 1 98.56 81 LEU B N 1
ATOM 2235 C CA . LEU B 1 81 ? -1.185 -11.023 -9.25 1 98.56 81 LEU B CA 1
ATOM 2236 C C . LEU B 1 81 ? -0.062 -10.141 -8.719 1 98.56 81 LEU B C 1
ATOM 2238 O O . LEU B 1 81 ? 0.109 -9.008 -9.172 1 98.56 81 LEU B O 1
ATOM 2242 N N . MET B 1 82 ? 0.703 -10.688 -7.789 1 98.12 82 MET B N 1
ATOM 2243 C CA . MET B 1 82 ? 1.812 -9.914 -7.238 1 98.12 82 MET B CA 1
ATOM 2244 C C . MET B 1 82 ? 2.873 -9.648 -8.297 1 98.12 82 MET B C 1
ATOM 2246 O O . MET B 1 82 ? 3.467 -8.57 -8.336 1 98.12 82 MET B O 1
ATOM 2250 N N . SER B 1 83 ? 3.09 -10.617 -9.18 1 98.44 83 SER B N 1
ATOM 2251 C CA . SER B 1 83 ? 4.008 -10.43 -10.297 1 98.44 83 SER B CA 1
ATOM 2252 C C . SER B 1 83 ? 3.539 -9.305 -11.219 1 98.44 83 SER B C 1
ATOM 2254 O O . SER B 1 83 ? 4.332 -8.438 -11.602 1 98.44 83 SER B O 1
ATOM 2256 N N . ARG B 1 84 ? 2.275 -9.289 -11.539 1 98.81 84 ARG B N 1
ATOM 2257 C CA . ARG B 1 84 ? 1.736 -8.281 -12.453 1 98.81 84 ARG B CA 1
ATOM 2258 C C . ARG B 1 84 ? 1.872 -6.879 -11.859 1 98.81 84 ARG B C 1
ATOM 2260 O O . ARG B 1 84 ? 2.307 -5.953 -12.547 1 98.81 84 ARG B O 1
ATOM 2267 N N . VAL B 1 85 ? 1.539 -6.754 -10.586 1 98.88 85 VAL B N 1
ATOM 2268 C CA . VAL B 1 85 ? 1.635 -5.461 -9.914 1 98.88 85 VAL B CA 1
ATOM 2269 C C . VAL B 1 85 ? 3.09 -5 -9.883 1 98.88 85 VAL B C 1
ATOM 2271 O O . VAL B 1 85 ? 3.375 -3.816 -10.086 1 98.88 85 VAL B O 1
ATOM 2274 N N . SER B 1 86 ? 4.027 -5.926 -9.609 1 98.81 86 SER B N 1
ATOM 2275 C CA . SER B 1 86 ? 5.445 -5.594 -9.602 1 98.81 86 SER B CA 1
ATOM 2276 C C . SER B 1 86 ? 5.895 -5.039 -10.945 1 98.81 86 SER B C 1
ATOM 2278 O O . SER B 1 86 ? 6.656 -4.074 -11.008 1 98.81 86 SER B O 1
ATOM 2280 N N . GLN B 1 87 ? 5.434 -5.637 -12.016 1 98.69 87 GLN B N 1
ATOM 2281 C CA . GLN B 1 87 ? 5.762 -5.203 -13.367 1 98.69 87 GLN B CA 1
ATOM 2282 C C . GLN B 1 87 ? 5.168 -3.828 -13.664 1 98.69 87 GLN B C 1
ATOM 2284 O O . GLN B 1 87 ? 5.852 -2.953 -14.203 1 98.69 87 GLN B O 1
ATOM 2289 N N . ALA B 1 88 ? 3.91 -3.646 -13.289 1 98.69 88 ALA B N 1
ATOM 2290 C CA . ALA B 1 88 ? 3.209 -2.391 -13.547 1 98.69 88 ALA B CA 1
ATOM 2291 C C . ALA B 1 88 ? 3.908 -1.223 -12.852 1 98.69 88 ALA B C 1
ATOM 2293 O O . ALA B 1 88 ? 3.896 -0.098 -13.359 1 98.69 88 ALA B O 1
ATOM 2294 N N . CYS B 1 89 ? 4.605 -1.478 -11.742 1 98.81 89 CYS B N 1
ATOM 2295 C CA . CYS B 1 89 ? 5.223 -0.418 -10.953 1 98.81 89 CYS B CA 1
ATOM 2296 C C . CYS B 1 89 ? 6.73 -0.372 -11.18 1 98.81 89 CYS B C 1
ATOM 2298 O O . CYS B 1 89 ? 7.445 0.351 -10.484 1 98.81 89 CYS B O 1
ATOM 2300 N N . HIS B 1 90 ? 7.23 -1.189 -12.094 1 98.44 90 HIS B N 1
ATOM 2301 C CA . HIS B 1 90 ? 8.641 -1.223 -12.453 1 98.44 90 HIS B CA 1
ATOM 2302 C C . HIS B 1 90 ? 9.523 -1.351 -11.211 1 98.44 90 HIS B C 1
ATOM 2304 O O . HIS B 1 90 ? 10.516 -0.63 -11.078 1 98.44 90 HIS B O 1
ATOM 2310 N N . CYS B 1 91 ? 9.133 -2.143 -10.266 1 98.56 91 CYS B N 1
ATOM 2311 C CA . CYS B 1 91 ? 9.914 -2.414 -9.062 1 98.56 91 CYS B CA 1
ATOM 2312 C C . CYS B 1 91 ? 10.891 -3.559 -9.297 1 98.56 91 CYS B C 1
ATOM 2314 O O . CYS B 1 91 ? 10.508 -4.727 -9.273 1 98.56 91 CYS B O 1
ATOM 2316 N N . ALA B 1 92 ? 12.148 -3.23 -9.484 1 97.62 92 ALA B N 1
ATOM 2317 C CA . ALA B 1 92 ? 13.156 -4.199 -9.898 1 97.62 92 ALA B CA 1
ATOM 2318 C C . ALA B 1 92 ? 13.25 -5.359 -8.906 1 97.62 92 ALA B C 1
ATOM 2320 O O . ALA B 1 92 ? 13.25 -6.523 -9.312 1 97.62 92 ALA B O 1
ATOM 2321 N N . PHE B 1 93 ? 13.312 -5.086 -7.652 1 97.94 93 PHE B N 1
ATOM 2322 C CA . PHE B 1 93 ? 13.398 -6.156 -6.664 1 97.94 93 PHE B CA 1
ATOM 2323 C C . PHE B 1 93 ? 12.133 -7.008 -6.68 1 97.94 93 PHE B C 1
ATOM 2325 O O . PHE B 1 93 ? 12.203 -8.234 -6.621 1 97.94 93 PHE B O 1
ATOM 2332 N N . CYS B 1 94 ? 10.938 -6.379 -6.715 1 98.56 94 CYS B N 1
ATOM 2333 C CA . CYS B 1 94 ? 9.672 -7.09 -6.625 1 98.56 94 CYS B CA 1
ATOM 2334 C C . CYS B 1 94 ? 9.453 -7.977 -7.844 1 98.56 94 CYS B C 1
ATOM 2336 O O . CYS B 1 94 ? 8.875 -9.062 -7.73 1 98.56 94 CYS B O 1
ATOM 2338 N N . ILE B 1 95 ? 9.844 -7.441 -9.023 1 98.12 95 ILE B N 1
ATOM 2339 C CA . ILE B 1 95 ? 9.75 -8.273 -10.219 1 98.12 95 ILE B CA 1
ATOM 2340 C C . ILE B 1 95 ? 10.602 -9.523 -10.055 1 98.12 95 ILE B C 1
ATOM 2342 O O . ILE B 1 95 ? 10.141 -10.633 -10.328 1 98.12 95 ILE B O 1
ATOM 2346 N N . ASP B 1 96 ? 11.773 -9.375 -9.531 1 97.12 96 ASP B N 1
ATOM 2347 C CA . ASP B 1 96 ? 12.695 -10.477 -9.273 1 97.12 96 ASP B CA 1
ATOM 2348 C C . ASP B 1 96 ? 12.078 -11.484 -8.305 1 97.12 96 ASP B C 1
ATOM 2350 O O . ASP B 1 96 ? 11.938 -12.664 -8.633 1 97.12 96 ASP B O 1
ATOM 2354 N N . ALA B 1 97 ? 11.656 -11.055 -7.168 1 96.56 97 ALA B N 1
ATOM 2355 C CA . ALA B 1 97 ? 11.164 -11.906 -6.094 1 96.56 97 ALA B CA 1
ATOM 2356 C C . ALA B 1 97 ? 9.852 -12.578 -6.488 1 96.56 97 ALA B C 1
ATOM 2358 O O . ALA B 1 97 ? 9.664 -13.773 -6.25 1 96.56 97 ALA B O 1
ATOM 2359 N N . ASN B 1 98 ? 8.922 -11.875 -7.129 1 96.81 98 ASN B N 1
ATOM 2360 C CA . ASN B 1 98 ? 7.621 -12.445 -7.457 1 96.81 98 ASN B CA 1
ATOM 2361 C C . ASN B 1 98 ? 7.699 -13.344 -8.688 1 96.81 98 ASN B C 1
ATOM 2363 O O . ASN B 1 98 ? 6.918 -14.289 -8.82 1 96.81 98 ASN B O 1
ATOM 2367 N N . SER B 1 99 ? 8.664 -13.039 -9.594 1 96.25 99 SER B N 1
ATOM 2368 C CA . SER B 1 99 ? 8.898 -13.977 -10.695 1 96.25 99 SER B CA 1
ATOM 2369 C C . SER B 1 99 ? 9.367 -15.328 -10.172 1 96.25 99 SER B C 1
ATOM 2371 O O . SER B 1 99 ? 8.906 -16.375 -10.641 1 96.25 99 SER B O 1
ATOM 2373 N N . LEU B 1 100 ? 10.289 -15.281 -9.219 1 95 100 LEU B N 1
ATOM 2374 C CA . LEU B 1 100 ? 10.734 -16.516 -8.594 1 95 100 LEU B CA 1
ATOM 2375 C C . LEU B 1 100 ? 9.562 -17.281 -7.977 1 95 100 LEU B C 1
ATOM 2377 O O . LEU B 1 100 ? 9.406 -18.469 -8.203 1 95 100 LEU B O 1
ATOM 2381 N N . ARG B 1 101 ? 8.75 -16.578 -7.23 1 94.31 101 ARG B N 1
ATOM 2382 C CA . ARG B 1 101 ? 7.625 -17.203 -6.547 1 94.31 101 ARG B CA 1
ATOM 2383 C C . ARG B 1 101 ? 6.66 -17.828 -7.551 1 94.31 101 ARG B C 1
ATOM 2385 O O . ARG B 1 101 ? 6.195 -18.953 -7.352 1 94.31 101 ARG B O 1
ATOM 2392 N N . LEU B 1 102 ? 6.324 -17.078 -8.609 1 96.38 102 LEU B N 1
ATOM 2393 C CA . LEU B 1 102 ? 5.41 -17.578 -9.625 1 96.38 102 LEU B CA 1
ATOM 2394 C C . LEU B 1 102 ? 5.988 -18.812 -10.305 1 96.38 102 LEU B C 1
ATOM 2396 O O . LEU B 1 102 ? 5.281 -19.797 -10.531 1 96.38 102 LEU B O 1
ATOM 2400 N N . ALA B 1 103 ? 7.254 -18.797 -10.609 1 95.12 103 ALA B N 1
ATOM 2401 C CA . ALA B 1 103 ? 7.922 -19.938 -11.219 1 95.12 103 ALA B CA 1
ATOM 2402 C C . ALA B 1 103 ? 7.816 -21.172 -10.328 1 95.12 103 ALA B C 1
ATOM 2404 O O . ALA B 1 103 ? 7.523 -22.266 -10.812 1 95.12 103 ALA B O 1
ATOM 2405 N N . GLU B 1 104 ? 8.016 -20.969 -9.062 1 92.25 104 GLU B N 1
ATOM 2406 C CA . GLU B 1 104 ? 7.945 -22.062 -8.094 1 92.25 104 GLU B CA 1
ATOM 2407 C C . GLU B 1 104 ? 6.535 -22.656 -8.031 1 92.25 104 GLU B C 1
ATOM 2409 O O . GLU B 1 104 ? 6.371 -23.859 -7.855 1 92.25 104 GLU B O 1
ATOM 2414 N N . ARG B 1 105 ? 5.543 -21.812 -8.203 1 92.19 105 ARG B N 1
ATOM 2415 C CA . ARG B 1 105 ? 4.16 -22.25 -8.031 1 92.19 105 ARG B CA 1
ATOM 2416 C C . ARG B 1 105 ? 3.635 -22.922 -9.305 1 92.19 105 ARG B C 1
ATOM 2418 O O . ARG B 1 105 ? 2.848 -23.859 -9.234 1 92.19 105 ARG B O 1
ATOM 2425 N N . CYS B 1 106 ? 4.051 -22.406 -10.422 1 91.19 106 CYS B N 1
ATOM 2426 C CA . CYS B 1 106 ? 3.514 -22.922 -11.672 1 91.19 106 CYS B CA 1
ATOM 2427 C C . CYS B 1 106 ? 4.41 -24.016 -12.242 1 91.19 106 CYS B C 1
ATOM 2429 O O . CYS B 1 106 ? 3.992 -24.766 -13.117 1 91.19 106 CYS B O 1
ATOM 2431 N N . GLY B 1 107 ? 5.625 -24.078 -11.828 1 87.5 107 GLY B N 1
ATOM 2432 C CA . GLY B 1 107 ? 6.543 -25.109 -12.281 1 87.5 107 GLY B CA 1
ATOM 2433 C C . GLY B 1 107 ? 7.078 -24.859 -13.68 1 87.5 107 GLY B C 1
ATOM 2434 O O . GLY B 1 107 ? 7.613 -25.766 -14.32 1 87.5 107 GLY B O 1
ATOM 2435 N N . ALA B 1 108 ? 6.82 -23.703 -14.242 1 82.5 108 ALA B N 1
ATOM 2436 C CA . ALA B 1 108 ? 7.277 -23.344 -15.578 1 82.5 108 ALA B CA 1
ATOM 2437 C C . ALA B 1 108 ? 7.516 -21.844 -15.695 1 82.5 108 ALA B C 1
ATOM 2439 O O . ALA B 1 108 ? 6.93 -21.062 -14.945 1 82.5 108 ALA B O 1
ATOM 2440 N N . MET B 1 109 ? 8.445 -21.531 -16.609 1 90.81 109 MET B N 1
ATOM 2441 C CA . MET B 1 109 ? 8.797 -20.125 -16.797 1 90.81 109 MET B CA 1
ATOM 2442 C C . MET B 1 109 ? 7.883 -19.453 -17.828 1 90.81 109 MET B C 1
ATOM 2444 O O . MET B 1 109 ? 7.828 -18.234 -17.906 1 90.81 109 MET B O 1
ATOM 2448 N N . ASP B 1 110 ? 7.18 -20.203 -18.578 1 91.06 110 ASP B N 1
ATOM 2449 C CA . ASP B 1 110 ? 6.379 -19.641 -19.672 1 91.06 110 ASP B CA 1
ATOM 2450 C C . ASP B 1 110 ? 5.367 -18.625 -19.156 1 91.06 110 ASP B C 1
ATOM 2452 O O . ASP B 1 110 ? 5.242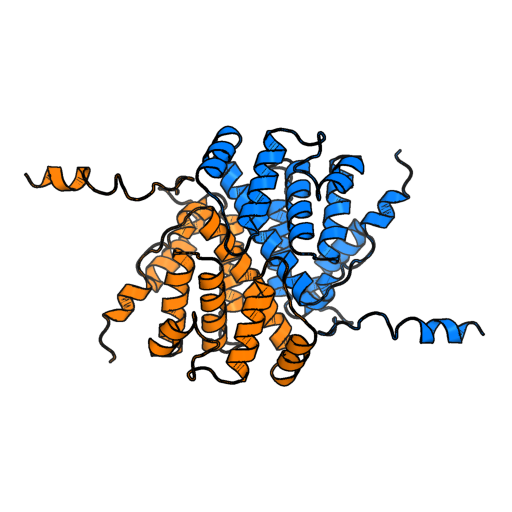 -17.531 -19.703 1 91.06 110 ASP B O 1
ATOM 2456 N N . LYS B 1 111 ? 4.715 -19.016 -18.094 1 92.69 111 LYS B N 1
ATOM 2457 C CA . LYS B 1 111 ? 3.725 -18.109 -17.516 1 92.69 111 LYS B CA 1
ATOM 2458 C C . LYS B 1 111 ? 4.391 -16.859 -16.953 1 92.69 111 LYS B C 1
ATOM 2460 O O . LYS B 1 111 ? 3.867 -15.75 -17.094 1 92.69 111 LYS B O 1
ATOM 2465 N N . VAL B 1 112 ? 5.516 -17.047 -16.297 1 94.5 112 VAL B N 1
ATOM 2466 C CA . VAL B 1 112 ? 6.262 -15.93 -15.719 1 94.5 112 VAL B CA 1
ATOM 2467 C C . VAL B 1 112 ? 6.598 -14.914 -16.812 1 94.5 112 VAL B C 1
ATOM 2469 O O . VAL B 1 112 ? 6.391 -13.711 -16.625 1 94.5 112 VAL B O 1
ATOM 2472 N N . LEU B 1 113 ? 7.012 -15.367 -17.938 1 94.06 113 LEU B N 1
ATOM 2473 C CA . LEU B 1 113 ? 7.465 -14.516 -19.031 1 94.06 113 LEU B CA 1
ATOM 2474 C C . LEU B 1 113 ? 6.281 -13.867 -19.734 1 94.06 113 LEU B C 1
ATOM 2476 O O . LEU B 1 113 ? 6.438 -12.836 -20.406 1 94.06 113 LEU B O 1
ATOM 2480 N N . ALA B 1 114 ? 5.152 -14.453 -19.578 1 97 114 ALA B N 1
ATOM 2481 C CA . ALA B 1 114 ? 3.98 -14.008 -20.328 1 97 114 ALA B CA 1
ATOM 2482 C C . ALA B 1 114 ? 3.178 -12.984 -19.531 1 97 114 ALA B C 1
ATOM 2484 O O . ALA B 1 114 ? 2.305 -12.305 -20.078 1 97 114 ALA B O 1
ATOM 2485 N N . VAL B 1 115 ? 3.459 -12.805 -18.266 1 98.06 115 VAL B N 1
ATOM 2486 C CA . VAL B 1 115 ? 2.635 -11.977 -17.391 1 98.06 115 VAL B CA 1
ATOM 2487 C C . VAL B 1 115 ? 2.551 -10.555 -17.953 1 98.06 115 VAL B C 1
ATOM 2489 O O . VAL B 1 115 ? 1.48 -9.945 -17.938 1 98.06 115 VAL B O 1
ATOM 2492 N N . ALA B 1 116 ? 3.654 -10.031 -18.438 1 96.81 116 ALA B N 1
ATOM 2493 C CA . ALA B 1 116 ? 3.707 -8.648 -18.922 1 96.81 116 ALA B CA 1
ATOM 2494 C C . ALA B 1 116 ? 2.768 -8.445 -20.109 1 96.81 116 ALA B C 1
ATOM 2496 O O . ALA B 1 116 ? 2.258 -7.344 -20.312 1 96.81 116 ALA B O 1
ATOM 2497 N N . GLN B 1 117 ? 2.539 -9.469 -20.828 1 97.5 117 GLN B N 1
ATOM 2498 C CA . GLN B 1 117 ? 1.667 -9.414 -22 1 97.5 117 GLN B CA 1
ATOM 2499 C C . GLN B 1 117 ? 0.476 -10.352 -21.844 1 97.5 117 GLN B C 1
ATOM 2501 O O . GLN B 1 117 ? 0.13 -11.086 -22.781 1 97.5 117 GLN B O 1
ATOM 2506 N N . TRP B 1 118 ? -0.059 -10.375 -20.734 1 97.75 118 TRP B N 1
ATOM 2507 C CA . TRP B 1 118 ? -1.117 -11.336 -20.438 1 97.75 118 TRP B CA 1
ATOM 2508 C C . TRP B 1 118 ? -2.316 -11.125 -21.359 1 97.75 118 TRP B C 1
ATOM 2510 O O . TRP B 1 118 ? -3.035 -12.078 -21.672 1 97.75 118 TRP B O 1
ATOM 2520 N N . GLN B 1 119 ? -2.582 -9.922 -21.797 1 97.12 119 GLN B N 1
ATOM 2521 C CA . GLN B 1 119 ? -3.768 -9.602 -22.578 1 97.12 119 GLN B CA 1
ATOM 2522 C C . GLN B 1 119 ? -3.77 -10.352 -23.906 1 97.12 119 GLN B C 1
ATOM 2524 O O . GLN B 1 119 ? -4.832 -10.641 -24.469 1 97.12 119 GLN B O 1
ATOM 2529 N N . THR B 1 120 ? -2.598 -10.711 -24.375 1 97 120 THR B N 1
ATOM 2530 C CA . THR B 1 120 ? -2.51 -11.352 -25.672 1 97 120 THR B CA 1
ATOM 2531 C C . THR B 1 120 ? -2.033 -12.797 -25.547 1 97 120 THR B C 1
ATOM 2533 O O . THR B 1 120 ? -1.942 -13.516 -26.547 1 97 120 THR B O 1
ATOM 2536 N N . SER B 1 121 ? -1.723 -13.203 -24.375 1 97 121 SER B N 1
ATOM 2537 C CA . SER B 1 121 ? -1.22 -14.562 -24.156 1 97 121 SER B CA 1
ATOM 2538 C C . SER B 1 121 ? -2.363 -15.555 -24.016 1 97 121 SER B C 1
ATOM 2540 O O . SER B 1 121 ? -3.383 -15.258 -23.391 1 97 121 SER B O 1
ATOM 2542 N N . ALA B 1 122 ? -2.189 -16.766 -24.5 1 96.25 122 ALA B N 1
ATOM 2543 C CA . ALA B 1 122 ? -3.191 -17.828 -24.391 1 96.25 122 ALA B CA 1
ATOM 2544 C C . ALA B 1 122 ? -2.971 -18.672 -23.141 1 96.25 122 ALA B C 1
ATOM 2546 O O . ALA B 1 122 ? -3.738 -19.578 -22.859 1 96.25 122 ALA B O 1
ATOM 2547 N N . LEU B 1 123 ? -2.012 -18.281 -22.312 1 96.5 123 LEU B N 1
ATOM 2548 C CA . LEU B 1 123 ? -1.571 -19.141 -21.219 1 96.5 123 LEU B CA 1
ATOM 2549 C C . LEU B 1 123 ? -2.43 -18.922 -19.969 1 96.5 123 LEU B C 1
ATOM 2551 O O . LEU B 1 123 ? -2.299 -19.641 -18.984 1 96.5 123 LEU B O 1
ATOM 2555 N N . PHE B 1 124 ? -3.355 -17.984 -20.031 1 97.81 124 PHE B N 1
ATOM 2556 C CA . PHE B 1 124 ? -4.113 -17.625 -18.844 1 97.81 124 PHE B CA 1
ATOM 2557 C C . PHE B 1 124 ? -5.582 -18 -19 1 97.81 124 PHE B C 1
ATOM 2559 O O . PHE B 1 124 ? -6.164 -17.797 -20.078 1 97.81 124 PHE B O 1
ATOM 2566 N N . SER B 1 125 ? -6.117 -18.594 -17.953 1 97.56 125 SER B N 1
ATOM 2567 C CA . SER B 1 125 ? -7.539 -18.922 -17.938 1 97.56 125 SER B CA 1
ATOM 2568 C C . SER B 1 125 ? -8.398 -17.672 -17.906 1 97.56 125 SER B C 1
ATOM 2570 O O . SER B 1 125 ? -7.895 -16.562 -17.656 1 97.56 125 SER B O 1
ATOM 2572 N N . ALA B 1 126 ? -9.742 -17.797 -18.125 1 97.94 126 ALA B N 1
ATOM 2573 C CA . ALA B 1 126 ? -10.672 -16.672 -18.047 1 97.94 126 ALA B CA 1
ATOM 2574 C C . ALA B 1 126 ? -10.664 -16.047 -16.672 1 97.94 126 ALA B C 1
ATOM 2576 O O . ALA B 1 126 ? -10.719 -14.82 -16.531 1 97.94 126 ALA B O 1
ATOM 2577 N N . GLN B 1 127 ? -10.578 -16.906 -15.664 1 98.31 127 GLN B N 1
ATOM 2578 C CA . GLN B 1 127 ? -10.547 -16.422 -14.289 1 98.31 127 GLN B CA 1
ATOM 2579 C C . GLN B 1 127 ? -9.273 -15.633 -14.008 1 98.31 127 GLN B C 1
ATOM 2581 O O . GLN B 1 127 ? -9.328 -14.562 -13.398 1 98.31 127 GLN B O 1
ATOM 2586 N N . GLU B 1 128 ? -8.156 -16.125 -14.445 1 98.5 128 GLU B N 1
ATOM 2587 C CA . GLU B 1 128 ? -6.879 -15.43 -14.273 1 98.5 128 GLU B CA 1
ATOM 2588 C C . GLU B 1 128 ? -6.875 -14.094 -15.016 1 98.5 128 GLU B C 1
ATOM 2590 O O . GLU B 1 128 ? -6.344 -13.109 -14.508 1 98.5 128 GLU B O 1
ATOM 2595 N N . ARG B 1 129 ? -7.449 -14.07 -16.188 1 98.69 129 ARG B N 1
ATOM 2596 C CA . ARG B 1 129 ? -7.465 -12.852 -17 1 98.69 129 ARG B CA 1
ATOM 2597 C C . ARG B 1 129 ? -8.273 -11.75 -16.312 1 98.69 129 ARG B C 1
ATOM 2599 O O . ARG B 1 129 ? -7.863 -10.594 -16.297 1 98.69 129 ARG B O 1
ATOM 2606 N N . VAL B 1 130 ? -9.398 -12.125 -15.734 1 98.81 130 VAL B N 1
ATOM 2607 C CA . VAL B 1 130 ? -10.219 -11.148 -15.016 1 98.81 130 VAL B CA 1
ATOM 2608 C C . VAL B 1 130 ? -9.461 -10.648 -13.789 1 98.81 130 VAL B C 1
ATOM 2610 O O . VAL B 1 130 ? -9.477 -9.453 -13.484 1 98.81 130 VAL B O 1
ATOM 2613 N N . ALA B 1 131 ? -8.758 -11.555 -13.125 1 98.88 131 ALA B N 1
ATOM 2614 C CA . ALA B 1 131 ? -7.98 -11.188 -11.945 1 98.88 131 ALA B CA 1
ATOM 2615 C C . ALA B 1 131 ? -6.816 -10.266 -12.312 1 98.88 131 ALA B C 1
ATOM 2617 O O . ALA B 1 131 ? -6.508 -9.32 -11.586 1 98.88 131 ALA B O 1
ATOM 2618 N N . LEU B 1 132 ? -6.188 -10.547 -13.398 1 98.88 132 LEU B N 1
ATOM 2619 C CA . LEU B 1 132 ? -5.086 -9.719 -13.875 1 98.88 132 LEU B CA 1
ATOM 2620 C C . LEU B 1 132 ? -5.586 -8.336 -14.281 1 98.88 132 LEU B C 1
ATOM 2622 O O . LEU B 1 132 ? -4.934 -7.324 -14.008 1 98.88 132 LEU B O 1
ATOM 2626 N N . ALA B 1 133 ? -6.754 -8.281 -14.93 1 98.94 133 ALA B N 1
ATOM 2627 C CA . ALA B 1 133 ? -7.359 -6.992 -15.25 1 98.94 133 ALA B CA 1
ATOM 2628 C C . ALA B 1 133 ? -7.668 -6.195 -13.984 1 98.94 133 ALA B C 1
ATOM 2630 O O . ALA B 1 133 ? -7.469 -4.977 -13.945 1 98.94 133 ALA B O 1
ATOM 2631 N N . TYR B 1 134 ? -8.109 -6.918 -13.055 1 98.94 134 TYR B N 1
ATOM 2632 C CA . TYR B 1 134 ? -8.398 -6.289 -11.773 1 98.94 134 TYR B CA 1
ATOM 2633 C C . TYR B 1 134 ? -7.125 -5.758 -11.125 1 98.94 134 TYR B C 1
ATOM 2635 O O . TYR B 1 134 ? -7.117 -4.656 -10.57 1 98.94 134 TYR B O 1
ATOM 2643 N N . ALA B 1 135 ? -6.047 -6.52 -11.18 1 98.94 135 ALA B N 1
ATOM 2644 C CA . ALA B 1 135 ? -4.758 -6.078 -10.641 1 98.94 135 ALA B CA 1
ATOM 2645 C C . ALA B 1 135 ? -4.301 -4.789 -11.312 1 98.94 135 ALA B C 1
ATOM 2647 O O . ALA B 1 135 ? -3.859 -3.854 -10.641 1 98.94 135 ALA B O 1
ATOM 2648 N N . ASP B 1 136 ? -4.43 -4.719 -12.648 1 98.88 136 ASP B N 1
ATOM 2649 C CA . ASP B 1 136 ? -4.074 -3.51 -13.383 1 98.88 136 ASP B CA 1
ATOM 2650 C C . ASP B 1 136 ? -4.938 -2.328 -12.953 1 98.88 136 ASP B C 1
ATOM 2652 O O . ASP B 1 136 ? -4.426 -1.23 -12.719 1 98.88 136 ASP B O 1
ATOM 2656 N N . ALA B 1 137 ? -6.223 -2.574 -12.812 1 98.94 137 ALA B N 1
ATOM 2657 C CA . ALA B 1 137 ? -7.176 -1.519 -12.492 1 98.94 137 ALA B CA 1
ATOM 2658 C C . ALA B 1 137 ? -6.93 -0.972 -11.086 1 98.94 137 ALA B C 1
ATOM 2660 O O . ALA B 1 137 ? -6.969 0.242 -10.875 1 98.94 137 ALA B O 1
ATOM 2661 N N . VAL B 1 138 ? -6.637 -1.836 -10.133 1 98.94 138 VAL B N 1
ATOM 2662 C CA . VAL B 1 138 ? -6.414 -1.455 -8.742 1 98.94 138 VAL B CA 1
ATOM 2663 C C . VAL B 1 138 ? -5.09 -0.703 -8.617 1 98.94 138 VAL B C 1
ATOM 2665 O O . VAL B 1 138 ? -4.969 0.217 -7.805 1 98.94 138 VAL B O 1
ATOM 2668 N N . THR B 1 139 ? -4.117 -1.021 -9.43 1 98.94 139 THR B N 1
ATOM 2669 C CA . THR B 1 139 ? -2.764 -0.489 -9.328 1 98.94 139 THR B CA 1
ATOM 2670 C C . THR B 1 139 ? -2.658 0.853 -10.047 1 98.94 139 THR B C 1
ATOM 2672 O O . THR B 1 139 ? -1.801 1.674 -9.719 1 98.94 139 THR B O 1
ATOM 2675 N N . ALA B 1 140 ? -3.537 1.181 -10.977 1 98.88 140 ALA B N 1
ATOM 2676 C CA . ALA B 1 140 ? -3.529 2.434 -11.727 1 98.88 140 ALA B CA 1
ATOM 2677 C C . ALA B 1 140 ? -3.67 3.633 -10.797 1 98.88 140 ALA B C 1
ATOM 2679 O O . ALA B 1 140 ? -4.145 3.498 -9.664 1 98.88 140 ALA B O 1
ATOM 2680 N N . THR B 1 141 ? -3.252 4.812 -11.234 1 98.81 141 THR B N 1
ATOM 2681 C CA . THR B 1 141 ? -3.465 6.062 -10.516 1 98.81 141 THR B CA 1
ATOM 2682 C C . THR B 1 141 ? -4.266 7.043 -11.367 1 98.81 141 THR B C 1
ATOM 2684 O O . THR B 1 141 ? -3.732 7.641 -12.305 1 98.81 141 THR B O 1
ATOM 2687 N N . PRO B 1 142 ? -5.512 7.293 -11.109 1 98.56 142 PRO B N 1
ATOM 2688 C CA . PRO B 1 142 ? -6.215 6.613 -10.023 1 98.56 142 PRO B CA 1
ATOM 2689 C C . PRO B 1 142 ? -6.656 5.199 -10.391 1 98.56 142 PRO B C 1
ATOM 2691 O O . PRO B 1 142 ? -6.672 4.844 -11.57 1 98.56 142 PRO B O 1
ATOM 2694 N N . PRO B 1 143 ? -6.988 4.363 -9.328 1 98.75 143 PRO B N 1
ATOM 2695 C CA . PRO B 1 143 ? -7.594 3.061 -9.609 1 98.75 143 PRO B CA 1
ATOM 2696 C C . PRO B 1 143 ? -8.812 3.16 -10.516 1 98.75 143 PRO B C 1
ATOM 2698 O O . PRO B 1 143 ? -9.594 4.109 -10.406 1 98.75 143 PRO B O 1
ATOM 2701 N N . GLN B 1 144 ? -8.961 2.143 -11.477 1 97.88 144 GLN B N 1
ATOM 2702 C CA . GLN B 1 144 ? -9.984 2.188 -12.508 1 97.88 144 GLN B CA 1
ATOM 2703 C C . GLN B 1 144 ? -10.797 0.894 -12.539 1 97.88 144 GLN B C 1
ATOM 2705 O O . GLN B 1 144 ? -10.797 0.176 -13.539 1 97.88 144 GLN B O 1
ATOM 2710 N N . VAL B 1 145 ? -11.555 0.635 -11.516 1 98.56 145 VAL B N 1
ATOM 2711 C CA . VAL B 1 145 ? -12.414 -0.54 -11.484 1 98.56 145 VAL B CA 1
ATOM 2712 C C . VAL B 1 145 ? -13.812 -0.168 -11.977 1 98.56 145 VAL B C 1
ATOM 2714 O O . VAL B 1 145 ? -14.68 0.216 -11.188 1 98.56 145 VAL B O 1
ATOM 2717 N N . ASP B 1 146 ? -14.062 -0.355 -13.203 1 98.06 146 ASP B N 1
ATOM 2718 C CA . ASP B 1 146 ? -15.336 0.09 -13.781 1 98.06 146 ASP B CA 1
ATOM 2719 C C . ASP B 1 146 ? -16.406 -0.987 -13.641 1 98.06 14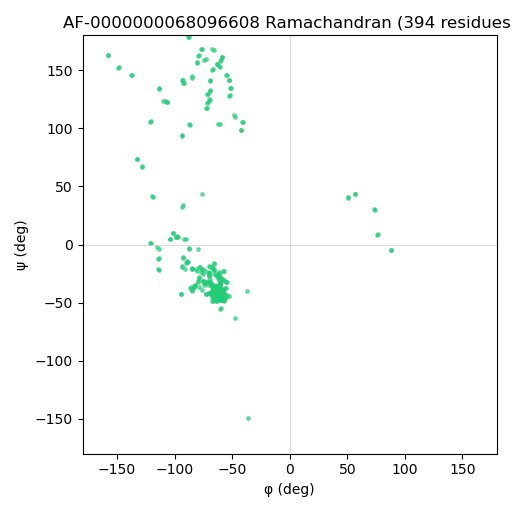6 ASP B C 1
ATOM 2721 O O . ASP B 1 146 ? -16.141 -2.08 -13.141 1 98.06 146 ASP B O 1
ATOM 2725 N N . GLU B 1 147 ? -17.609 -0.704 -14.094 1 97.94 147 GLU B N 1
ATOM 2726 C CA . GLU B 1 147 ? -18.766 -1.575 -13.891 1 97.94 147 GLU B CA 1
ATOM 2727 C C . GLU B 1 147 ? -18.594 -2.891 -14.648 1 97.94 147 GLU B C 1
ATOM 2729 O O . GLU B 1 147 ? -19 -3.947 -14.164 1 97.94 147 GLU B O 1
ATOM 2734 N N . ALA B 1 148 ? -18.031 -2.859 -15.789 1 98.56 148 ALA B N 1
ATOM 2735 C CA . ALA B 1 148 ? -17.828 -4.074 -16.578 1 98.56 148 ALA B CA 1
ATOM 2736 C C . ALA B 1 148 ? -16.875 -5.031 -15.859 1 98.56 148 ALA B C 1
ATOM 2738 O O . ALA B 1 148 ? -17.125 -6.238 -15.805 1 98.56 148 ALA B O 1
ATOM 2739 N N . LEU B 1 149 ? -15.82 -4.5 -15.344 1 98.75 149 LEU B N 1
ATOM 2740 C CA . LEU B 1 149 ? -14.852 -5.32 -14.625 1 98.75 149 LEU B CA 1
ATOM 2741 C C . LEU B 1 149 ? -15.461 -5.871 -13.336 1 98.75 149 LEU B C 1
ATOM 2743 O O . LEU B 1 149 ? -15.234 -7.031 -12.984 1 98.75 149 LEU B O 1
ATOM 2747 N N . LYS B 1 150 ? -16.219 -5.047 -12.633 1 98.75 150 LYS B N 1
ATOM 2748 C CA . LYS B 1 150 ? -16.922 -5.516 -11.438 1 98.75 150 LYS B CA 1
ATOM 2749 C C . LYS B 1 150 ? -17.812 -6.711 -11.75 1 98.75 150 LYS B C 1
ATOM 2751 O O . LYS B 1 150 ? -17.812 -7.703 -11.016 1 98.75 150 LYS B O 1
ATOM 2756 N N . ALA B 1 151 ? -18.5 -6.578 -12.773 1 98.62 151 ALA B N 1
ATOM 2757 C CA . ALA B 1 151 ? -19.391 -7.66 -13.172 1 98.62 151 ALA B CA 1
ATOM 2758 C C . ALA B 1 151 ? -18.609 -8.938 -13.477 1 98.62 151 ALA B C 1
ATOM 2760 O O . ALA B 1 151 ? -19.031 -10.031 -13.086 1 98.62 151 ALA B O 1
ATOM 2761 N N . GLN B 1 152 ? -17.516 -8.82 -14.211 1 98.75 152 GLN B N 1
ATOM 2762 C CA . GLN B 1 152 ? -16.672 -9.977 -14.523 1 98.75 152 GLN B CA 1
ATOM 2763 C C . GLN B 1 152 ? -16.109 -10.594 -13.25 1 98.75 152 GLN B C 1
ATOM 2765 O O . GLN B 1 152 ? -16.062 -11.82 -13.109 1 98.75 152 GLN B O 1
ATOM 2770 N N . MET B 1 153 ? -15.664 -9.758 -12.352 1 98.81 153 MET B N 1
ATOM 2771 C CA . MET B 1 153 ? -15.148 -10.242 -11.07 1 98.81 153 MET B CA 1
ATOM 2772 C C . MET B 1 153 ? -16.203 -11.039 -10.32 1 98.81 153 MET B C 1
ATOM 2774 O O . MET B 1 153 ? -15.93 -12.117 -9.797 1 98.81 153 MET B O 1
ATOM 2778 N N . LYS B 1 154 ? -17.422 -10.586 -10.281 1 98.5 154 LYS B N 1
ATOM 2779 C CA . LYS B 1 154 ? -18.516 -11.219 -9.539 1 98.5 154 LYS B CA 1
ATOM 2780 C C . LYS B 1 154 ? -18.922 -12.539 -10.18 1 98.5 154 LYS B C 1
ATOM 2782 O O . LYS B 1 154 ? -19.516 -13.398 -9.523 1 98.5 154 LYS B O 1
ATOM 2787 N N . GLN B 1 155 ? -18.562 -12.711 -11.453 1 98.38 155 GLN B N 1
ATOM 2788 C CA . GLN B 1 155 ? -18.828 -13.969 -12.141 1 98.38 155 GLN B CA 1
ATOM 2789 C C . GLN B 1 155 ? -17.859 -15.055 -11.703 1 98.38 155 GLN B C 1
ATOM 2791 O O . GLN B 1 155 ? -18.188 -16.25 -11.711 1 98.38 155 GLN B O 1
ATOM 2796 N N . HIS B 1 156 ? -16.703 -14.633 -11.242 1 98.31 156 HIS B N 1
ATOM 2797 C CA . HIS B 1 156 ? -15.641 -15.609 -11.023 1 98.31 156 HIS B CA 1
ATOM 2798 C C . HIS B 1 156 ? -15.312 -15.742 -9.539 1 98.31 156 HIS B C 1
ATOM 2800 O O . HIS B 1 156 ? -14.742 -16.75 -9.109 1 98.31 156 HIS B O 1
ATOM 2806 N N . PHE B 1 157 ? -15.656 -14.703 -8.766 1 98.44 157 PHE B N 1
ATOM 2807 C CA . PHE B 1 157 ? -15.18 -14.664 -7.387 1 98.44 157 PHE B CA 1
ATOM 2808 C C . PHE B 1 157 ? -16.281 -14.227 -6.438 1 98.44 157 PHE B C 1
ATOM 2810 O O . PHE B 1 157 ? -17.109 -13.375 -6.781 1 98.44 157 PHE B O 1
ATOM 2817 N N . SER B 1 158 ? -16.25 -14.797 -5.227 1 98.06 158 SER B N 1
ATOM 2818 C CA . SER B 1 158 ? -17.156 -14.383 -4.16 1 98.06 158 SER B CA 1
ATOM 2819 C C . SER B 1 158 ? -16.703 -13.07 -3.531 1 98.06 158 SER B C 1
ATOM 2821 O O . SER B 1 158 ? -15.586 -12.617 -3.762 1 98.06 158 SER B O 1
ATOM 2823 N N . ASP B 1 159 ? -17.578 -12.477 -2.719 1 97.69 159 ASP B N 1
ATOM 2824 C CA . ASP B 1 159 ? -17.25 -11.25 -1.997 1 97.69 159 ASP B CA 1
ATOM 2825 C C . ASP B 1 159 ? -16.016 -11.453 -1.115 1 97.69 159 ASP B C 1
ATOM 2827 O O . ASP B 1 159 ? -15.164 -10.562 -1.017 1 97.69 159 ASP B O 1
ATOM 2831 N N . ASP B 1 160 ? -15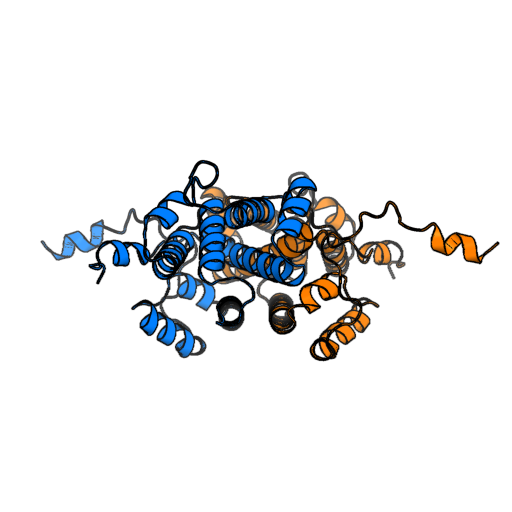.914 -12.609 -0.504 1 97 160 ASP B N 1
ATOM 2832 C CA . ASP B 1 160 ? -14.773 -12.906 0.359 1 97 160 ASP B CA 1
ATOM 2833 C C . ASP B 1 160 ? -13.484 -13.016 -0.451 1 97 160 ASP B C 1
ATOM 2835 O O . ASP B 1 160 ? -12.438 -12.508 -0.036 1 97 160 ASP B O 1
ATOM 2839 N N . GLU B 1 161 ? -13.578 -13.656 -1.589 1 97.94 161 GLU B N 1
ATOM 2840 C CA . GLU B 1 161 ? -12.406 -13.797 -2.455 1 97.94 161 GLU B CA 1
ATOM 2841 C C . GLU B 1 161 ? -11.984 -12.445 -3.023 1 97.94 161 GLU B C 1
ATOM 2843 O O . GLU B 1 161 ? -10.789 -12.141 -3.088 1 97.94 161 GLU B O 1
ATOM 2848 N N . ILE B 1 162 ? -12.945 -11.609 -3.41 1 98.69 162 ILE B N 1
ATOM 2849 C CA . ILE B 1 162 ? -12.656 -10.281 -3.938 1 98.69 162 ILE B CA 1
ATOM 2850 C C . ILE B 1 162 ? -12 -9.43 -2.855 1 98.69 162 ILE B C 1
ATOM 2852 O O . ILE B 1 162 ? -11.023 -8.719 -3.125 1 98.69 162 ILE B O 1
ATOM 2856 N N . SER B 1 163 ? -12.477 -9.578 -1.667 1 97.81 163 SER B N 1
ATOM 2857 C CA . SER B 1 163 ? -11.906 -8.828 -0.556 1 97.81 163 SER B CA 1
ATOM 2858 C C . SER B 1 163 ? -10.461 -9.227 -0.302 1 97.81 163 SER B C 1
ATOM 2860 O O . SER B 1 163 ? -9.594 -8.359 -0.152 1 97.81 163 SER B O 1
ATOM 2862 N N . GLU B 1 164 ? -10.219 -10.469 -0.276 1 97.12 164 GLU B N 1
ATOM 2863 C CA . GLU B 1 164 ? -8.859 -10.953 -0.043 1 97.12 164 GLU B CA 1
ATOM 2864 C C . GLU B 1 164 ? -7.941 -10.578 -1.203 1 97.12 164 GLU B C 1
ATOM 2866 O O . GLU B 1 164 ? -6.785 -10.203 -0.99 1 97.12 164 GLU B O 1
ATOM 2871 N N . MET B 1 165 ? -8.453 -10.68 -2.41 1 98.44 165 MET B N 1
ATOM 2872 C CA . MET B 1 165 ? -7.684 -10.281 -3.582 1 98.44 165 MET B CA 1
ATOM 2873 C C . MET B 1 165 ? -7.332 -8.797 -3.529 1 98.44 165 MET B C 1
ATOM 2875 O O . MET B 1 165 ? -6.195 -8.414 -3.816 1 98.44 165 MET B O 1
ATOM 2879 N N . THR B 1 166 ? -8.297 -8.023 -3.16 1 98.81 166 THR B N 1
ATOM 2880 C CA . THR B 1 166 ? -8.07 -6.586 -3.072 1 98.81 166 THR B CA 1
ATOM 2881 C C . THR B 1 166 ? -7.055 -6.262 -1.981 1 98.81 166 THR B C 1
ATOM 2883 O O . THR B 1 166 ? -6.207 -5.387 -2.158 1 98.81 166 THR B O 1
ATOM 2886 N N . ALA B 1 167 ? -7.113 -6.98 -0.861 1 98.38 167 ALA B N 1
ATOM 2887 C CA . ALA B 1 167 ? -6.129 -6.801 0.204 1 98.38 167 ALA B CA 1
ATOM 2888 C C . ALA B 1 167 ? -4.73 -7.188 -0.269 1 98.38 167 ALA B C 1
ATOM 2890 O O . ALA B 1 167 ? -3.752 -6.512 0.051 1 98.38 167 ALA B O 1
ATOM 2891 N N . LEU B 1 168 ? -4.645 -8.273 -0.989 1 98.19 168 LEU B N 1
ATOM 2892 C CA . LEU B 1 168 ? -3.373 -8.727 -1.547 1 98.19 168 LEU B CA 1
ATOM 2893 C C . LEU B 1 168 ? -2.783 -7.676 -2.48 1 98.19 168 LEU B C 1
ATOM 2895 O O . LEU B 1 168 ? -1.6 -7.348 -2.381 1 98.19 168 LEU B O 1
ATOM 2899 N N . LEU B 1 169 ? -3.607 -7.145 -3.371 1 98.88 169 LEU B N 1
ATOM 2900 C CA . LEU B 1 169 ? -3.166 -6.137 -4.328 1 98.88 169 LEU B CA 1
ATOM 2901 C C . LEU B 1 169 ? -2.779 -4.844 -3.615 1 98.88 169 LEU B C 1
ATOM 2903 O O . LEU B 1 169 ? -1.793 -4.199 -3.982 1 98.88 169 LEU B O 1
ATOM 2907 N N . ALA B 1 170 ? -3.555 -4.488 -2.623 1 98.75 170 ALA B N 1
ATOM 2908 C CA . ALA B 1 170 ? -3.246 -3.303 -1.825 1 98.75 170 ALA B CA 1
ATOM 2909 C C . ALA B 1 170 ? -1.896 -3.447 -1.129 1 98.75 170 ALA B C 1
ATOM 2911 O O . ALA B 1 170 ? -1.072 -2.529 -1.161 1 98.75 170 ALA B O 1
ATOM 2912 N N . PHE B 1 171 ? -1.644 -4.57 -0.553 1 98.5 171 PHE B N 1
ATOM 2913 C CA . PHE B 1 171 ? -0.367 -4.82 0.108 1 98.5 171 PHE B CA 1
ATOM 2914 C C . PHE B 1 171 ? 0.781 -4.762 -0.893 1 98.5 171 PHE B C 1
ATOM 2916 O O . PHE B 1 171 ? 1.823 -4.164 -0.616 1 98.5 171 PHE B O 1
ATOM 2923 N N . GLN B 1 172 ? 0.598 -5.414 -2.021 1 98.62 172 GLN B N 1
ATOM 2924 C CA . GLN B 1 172 ? 1.662 -5.398 -3.02 1 98.62 172 GLN B CA 1
ATOM 2925 C C . GLN B 1 172 ? 1.959 -3.975 -3.486 1 98.62 172 GLN B C 1
ATOM 2927 O O . GLN B 1 172 ? 3.107 -3.641 -3.783 1 98.62 172 GLN B O 1
ATOM 2932 N N . ASN B 1 173 ? 0.925 -3.143 -3.535 1 98.94 173 ASN B N 1
ATOM 2933 C CA . ASN B 1 173 ? 1.146 -1.744 -3.889 1 98.94 173 ASN B CA 1
ATOM 2934 C C . ASN B 1 173 ? 1.924 -1.006 -2.805 1 98.94 173 ASN B C 1
ATOM 2936 O O . ASN B 1 173 ? 2.717 -0.111 -3.102 1 98.94 173 ASN B O 1
ATOM 2940 N N . LEU B 1 174 ? 1.697 -1.345 -1.534 1 98.81 174 LEU B N 1
ATOM 2941 C CA . LEU B 1 174 ? 2.582 -0.823 -0.498 1 98.81 174 LEU B CA 1
ATOM 2942 C C . LEU B 1 174 ? 4.027 -1.233 -0.76 1 98.81 174 LEU B C 1
ATOM 2944 O O . LEU B 1 174 ? 4.926 -0.387 -0.777 1 98.81 174 LEU B O 1
ATOM 2948 N N . SER B 1 175 ? 4.277 -2.473 -1.065 1 98.62 175 SER B N 1
ATOM 2949 C CA . SER B 1 175 ? 5.617 -3.031 -1.225 1 98.62 175 SER B CA 1
ATOM 2950 C C . SER B 1 175 ? 6.32 -2.445 -2.445 1 98.62 175 SER B C 1
ATOM 2952 O O . SER B 1 175 ? 7.438 -1.941 -2.342 1 98.62 175 SER B O 1
ATOM 2954 N N . VAL B 1 176 ? 5.637 -2.42 -3.584 1 98.88 176 VAL B N 1
ATOM 2955 C CA . VAL B 1 176 ? 6.277 -2.021 -4.832 1 98.88 176 VAL B CA 1
ATOM 2956 C C . VAL B 1 176 ? 6.594 -0.527 -4.797 1 98.88 176 VAL B C 1
ATOM 2958 O O . VAL B 1 176 ? 7.598 -0.084 -5.359 1 98.88 176 VAL B O 1
ATOM 2961 N N . ARG B 1 177 ? 5.812 0.205 -4.164 1 98.94 177 ARG B N 1
ATOM 2962 C CA . ARG B 1 177 ? 6.02 1.648 -4.207 1 98.94 177 ARG B CA 1
ATOM 2963 C C . ARG B 1 177 ? 7.078 2.078 -3.199 1 98.94 177 ARG B C 1
ATOM 2965 O O . ARG B 1 177 ? 7.844 3.012 -3.451 1 98.94 177 ARG B O 1
ATOM 2972 N N . PHE B 1 178 ? 7.105 1.371 -2.029 1 98.88 178 PHE B N 1
ATOM 2973 C CA . PHE B 1 178 ? 8.234 1.603 -1.13 1 98.88 178 PHE B CA 1
ATOM 2974 C C . PHE B 1 178 ? 9.547 1.256 -1.812 1 98.88 178 PHE B C 1
ATOM 2976 O O . PHE B 1 178 ? 10.477 2.068 -1.835 1 98.88 178 PHE B O 1
ATOM 2983 N N . ASN B 1 179 ? 9.594 0.116 -2.445 1 98.81 179 ASN B N 1
ATOM 2984 C CA . ASN B 1 179 ? 10.836 -0.401 -3.016 1 98.81 179 ASN B CA 1
ATOM 2985 C C . ASN B 1 179 ? 11.25 0.381 -4.258 1 98.81 179 ASN B C 1
ATOM 2987 O O . ASN B 1 179 ? 12.43 0.697 -4.434 1 98.81 179 ASN B O 1
ATOM 2991 N N . ALA B 1 180 ? 10.32 0.677 -5.098 1 98.69 180 ALA B N 1
ATOM 2992 C CA . ALA B 1 180 ? 10.633 1.411 -6.324 1 98.69 180 ALA B CA 1
ATOM 2993 C C . ALA B 1 180 ? 11.078 2.834 -6.012 1 98.69 180 ALA B C 1
ATOM 2995 O O . ALA B 1 180 ? 12.031 3.336 -6.613 1 98.69 180 ALA B O 1
ATOM 2996 N N . ALA B 1 181 ? 10.406 3.453 -5.082 1 98.81 181 ALA B N 1
ATOM 2997 C CA . ALA B 1 181 ? 10.742 4.832 -4.727 1 98.81 181 ALA B CA 1
ATOM 2998 C C . ALA B 1 181 ? 12.172 4.934 -4.215 1 98.81 181 ALA B C 1
ATOM 3000 O O . ALA B 1 181 ? 12.852 5.934 -4.453 1 98.81 181 ALA B O 1
ATOM 3001 N N . LEU B 1 182 ? 12.641 3.934 -3.568 1 98.62 182 LEU B N 1
ATOM 3002 C CA . LEU B 1 182 ? 13.961 3.957 -2.959 1 98.62 182 LEU B CA 1
ATOM 3003 C C . LEU B 1 182 ? 14.984 3.25 -3.846 1 98.62 182 LEU B C 1
ATOM 3005 O O . LEU B 1 182 ? 16.125 3.049 -3.441 1 98.62 182 LEU B O 1
ATOM 3009 N N . ASP B 1 183 ? 14.594 2.861 -5.031 1 97.69 183 ASP B N 1
ATOM 3010 C CA . ASP B 1 183 ? 15.461 2.25 -6.035 1 97.69 183 ASP B CA 1
ATOM 3011 C C . ASP B 1 183 ? 16.141 0.999 -5.484 1 97.69 183 ASP B C 1
ATOM 3013 O O . ASP B 1 183 ? 17.359 0.837 -5.613 1 97.69 183 ASP B O 1
ATOM 3017 N N . ILE B 1 184 ? 15.375 0.19 -4.785 1 97.75 184 ILE B N 1
ATOM 3018 C CA . ILE B 1 184 ? 15.938 -1.043 -4.246 1 97.75 184 ILE B CA 1
ATOM 3019 C C . ILE B 1 184 ? 16.203 -2.029 -5.383 1 97.75 184 ILE B C 1
ATOM 3021 O O . ILE B 1 184 ? 15.281 -2.4 -6.117 1 97.75 184 ILE B O 1
ATOM 3025 N N . PRO B 1 185 ? 17.391 -2.477 -5.555 1 96.5 185 PRO B N 1
ATOM 3026 C CA . PRO B 1 185 ? 17.75 -3.268 -6.734 1 96.5 185 PRO B CA 1
ATOM 3027 C C . PRO B 1 185 ? 17.328 -4.73 -6.613 1 96.5 185 PRO B C 1
ATOM 3029 O O . PRO B 1 185 ? 17.156 -5.234 -5.5 1 96.5 185 PRO B O 1
ATOM 3032 N N . SER B 1 186 ? 17.188 -5.305 -7.742 1 96.12 186 SER B N 1
ATOM 3033 C CA . SER B 1 186 ? 17.031 -6.754 -7.801 1 96.12 186 SER B CA 1
ATOM 3034 C C . SER B 1 186 ? 18.234 -7.457 -7.172 1 96.12 186 SER B C 1
ATOM 3036 O O . SER B 1 186 ? 19.297 -6.852 -6.984 1 96.12 186 SER B O 1
ATOM 3038 N N . GLN B 1 187 ? 18.016 -8.734 -6.828 1 94.38 187 GLN B N 1
ATOM 3039 C CA . GLN B 1 187 ? 19.062 -9.547 -6.211 1 94.38 187 GLN B CA 1
ATOM 3040 C C . GLN B 1 187 ? 19.375 -10.781 -7.051 1 94.38 187 GLN B C 1
ATOM 3042 O O . GLN B 1 187 ? 20.109 -11.672 -6.609 1 94.38 187 GLN B O 1
ATOM 3047 N N . GLY B 1 188 ? 18.688 -10.875 -8.148 1 93.5 188 GLY B N 1
ATOM 3048 C CA . GLY B 1 188 ? 18.891 -12.023 -9.016 1 93.5 188 GLY B CA 1
ATOM 3049 C C . GLY B 1 188 ? 18.281 -13.297 -8.477 1 93.5 188 GLY B C 1
ATOM 3050 O O . GLY B 1 188 ? 18.797 -14.391 -8.719 1 93.5 188 GLY B O 1
ATOM 3051 N N . LEU B 1 189 ? 17.25 -13.266 -7.734 1 92.06 189 LEU B N 1
ATOM 3052 C CA . LEU B 1 189 ? 16.609 -14.414 -7.105 1 92.06 189 LEU B CA 1
ATOM 3053 C C . LEU B 1 189 ? 16.047 -15.367 -8.156 1 92.06 189 LEU B C 1
ATOM 3055 O O . LEU B 1 189 ? 16.188 -16.578 -8.023 1 92.06 189 LEU B O 1
ATOM 3059 N N . CYS B 1 190 ? 15.391 -14.797 -9.117 1 85.5 190 CYS B N 1
ATOM 3060 C CA . CYS B 1 190 ? 14.75 -15.609 -10.141 1 85.5 190 CYS B CA 1
ATOM 3061 C C . CYS B 1 190 ? 15.773 -16.203 -11.102 1 85.5 190 CYS B C 1
ATOM 3063 O O . CYS B 1 190 ? 15.547 -17.25 -11.695 1 85.5 190 CYS B O 1
ATOM 3065 N N . ASP B 1 191 ? 16.844 -15.523 -11.359 1 77.44 191 ASP B N 1
ATOM 3066 C CA . ASP B 1 191 ? 17.891 -16.031 -12.234 1 77.44 191 ASP B CA 1
ATOM 3067 C C . ASP B 1 191 ? 18.453 -17.359 -11.711 1 77.44 191 ASP B C 1
ATOM 3069 O O . ASP B 1 191 ? 18.875 -18.219 -12.492 1 77.44 191 ASP B O 1
ATOM 3073 N N . SER B 1 192 ? 18.391 -17.438 -10.508 1 60.16 192 SER B N 1
ATOM 3074 C CA . SER B 1 192 ? 18.953 -18.641 -9.898 1 60.16 192 SER B CA 1
ATOM 3075 C C . SER B 1 192 ? 18.094 -19.875 -10.203 1 60.16 192 SER B C 1
ATOM 3077 O O . SER B 1 192 ? 18.578 -21 -10.117 1 60.16 192 SER B O 1
ATOM 3079 N N . GLN B 1 193 ? 16.875 -19.688 -10.445 1 57.44 193 GLN B N 1
ATOM 3080 C CA . GLN B 1 193 ? 15.984 -20.781 -10.805 1 57.44 193 GLN B CA 1
ATOM 3081 C C . GLN B 1 193 ? 16.141 -21.156 -12.273 1 57.44 193 GLN B C 1
ATOM 3083 O O . GLN B 1 193 ? 15.844 -22.297 -12.664 1 57.44 193 GLN B O 1
ATOM 3088 N N . LYS B 1 194 ? 16.469 -20.188 -13.109 1 54.94 194 LYS B N 1
ATOM 3089 C CA . LYS B 1 194 ? 16.641 -20.5 -14.531 1 54.94 194 LYS B CA 1
ATOM 3090 C C . LYS B 1 194 ? 17.672 -21.609 -14.727 1 54.94 194 LYS B C 1
ATOM 3092 O O . LYS B 1 194 ? 17.562 -22.406 -15.664 1 54.94 194 LYS B O 1
ATOM 3097 N N . GLY B 1 195 ? 18.672 -21.672 -13.867 1 45.19 195 GLY B N 1
ATOM 3098 C CA . GLY B 1 195 ? 19.719 -22.672 -14.016 1 45.19 195 GLY B CA 1
ATOM 3099 C C . GLY B 1 195 ? 19.422 -23.969 -13.305 1 45.19 195 GLY B C 1
ATOM 3100 O O . GLY B 1 195 ? 20.219 -24.906 -13.336 1 45.19 195 GLY B O 1
ATOM 3101 N N . ALA B 1 196 ? 18.469 -24.031 -12.422 1 46.19 196 ALA B N 1
ATOM 3102 C CA . ALA B 1 196 ? 18.297 -25.297 -11.703 1 46.19 196 ALA B CA 1
ATOM 3103 C C . ALA B 1 196 ? 17.719 -26.359 -12.609 1 46.19 196 ALA B C 1
ATOM 3105 O O . ALA B 1 196 ? 16.703 -26.141 -13.273 1 46.19 196 ALA B O 1
ATOM 3106 N N . PRO B 1 197 ? 18.359 -27.469 -12.922 1 38.38 197 PRO B N 1
ATOM 3107 C CA . PRO B 1 197 ? 17.859 -28.594 -13.703 1 38.38 197 PRO B CA 1
ATOM 3108 C C . PRO B 1 197 ? 16.484 -29.078 -13.25 1 38.38 197 PRO B C 1
ATOM 3110 O O . PRO B 1 197 ? 16.172 -29.016 -12.055 1 38.38 197 PRO B O 1
ATOM 3113 N N . ARG B 1 198 ? 15.336 -28.922 -14.016 1 40.88 198 ARG B N 1
ATOM 3114 C CA . ARG B 1 198 ? 14.062 -29.594 -13.789 1 40.88 198 ARG B CA 1
ATOM 3115 C C . ARG B 1 198 ? 14.281 -31.062 -13.438 1 40.88 198 ARG B C 1
ATOM 3117 O O . ARG B 1 198 ? 14.898 -31.812 -14.211 1 40.88 198 ARG B O 1
ATOM 3124 N N . ALA B 1 199 ? 14.234 -31.297 -12.125 1 38.91 199 ALA B N 1
ATOM 3125 C CA . ALA B 1 199 ? 14.227 -32.719 -11.82 1 38.91 199 ALA B CA 1
ATOM 3126 C C . ALA B 1 199 ? 12.977 -33.406 -12.375 1 38.91 199 ALA B C 1
ATOM 3128 O O . ALA B 1 199 ? 11.898 -32.812 -12.383 1 38.91 199 ALA B O 1
#

Solvent-accessible surface area (backbone atoms only — not comparable to full-atom values): 22068 Å² total; per-residue (Å²): 123,76,76,58,59,71,66,64,59,64,78,74,52,82,70,59,86,53,76,62,51,86,73,69,56,76,88,46,44,71,60,43,53,50,31,28,72,75,70,70,40,69,57,68,64,52,31,57,40,43,83,39,56,69,60,41,50,50,53,51,52,50,50,52,60,71,65,36,87,87,42,86,63,53,72,49,56,50,26,49,42,46,26,46,49,13,56,59,31,66,8,51,30,45,34,27,52,26,40,34,51,28,26,67,59,66,72,41,61,66,62,53,70,35,52,90,48,46,91,78,44,86,88,57,53,73,63,53,48,50,50,47,51,47,42,53,20,40,59,35,64,42,48,57,72,46,71,68,56,50,53,54,43,61,72,70,39,52,63,68,45,49,49,52,50,40,50,52,53,13,50,44,46,19,52,29,32,36,38,35,58,50,58,43,60,51,82,56,59,30,62,57,55,75,70,50,80,85,125,123,76,75,62,61,71,71,68,54,71,79,81,50,81,71,57,87,51,75,62,51,86,73,70,55,75,88,45,45,70,60,44,51,50,31,28,71,76,71,70,40,68,57,64,64,53,31,56,39,44,82,41,55,68,60,41,49,49,53,50,51,51,52,53,59,72,65,36,88,87,43,87,62,54,72,47,57,51,24,49,44,48,26,43,49,14,54,59,31,65,8,49,30,45,33,28,52,26,38,34,49,27,26,69,59,66,74,42,59,66,63,54,71,34,51,89,48,47,91,79,42,84,88,56,52,76,63,53,47,51,50,46,52,48,42,53,18,41,59,34,64,42,48,57,72,46,72,70,56,50,53,53,43,60,76,71,39,52,62,68,44,48,48,52,51,39,51,52,53,13,48,44,44,19,51,28,31,37,37,36,56,50,58,44,59,52,81,57,61,30,61,58,56,73,69,51,78,85,125

pLDDT: mean 90.41, std 16.95, range [34.31, 98.94]

Radius of gyration: 22.05 Å; Cα contacts (8 Å, |Δi|>4): 485; chains: 2; bounding box: 95×63×46 Å

Nearest PDB structures (foldseek):
  6k40-assembly3_C  TM=9.005E-01  e=1.106E-06  Deinococcus radiodurans R1 = ATCC 13939 = DSM 20539
  2prr-assembly1_E  TM=8.914E-01  e=8.613E-07  Cupriavidus pinatubonensis JMP134
  6ohi-assembly1_B  TM=8.639E-01  e=1.648E-06  Marinomonas mediterranea MMB-1
  2oyo-assembly1_A  TM=8.847E-01  e=3.664E-06  Deinococcus geothermalis DSM 11300
  3c1l-assembly2_J  TM=8.569E-01  e=6.671E-06  Mesorhizobium japonicum MAFF 303099